Protein AF-0000000079275367 (afdb_homodimer)

Organism: Patiria miniata (NCBI:txid46514)

Structure (mmCIF, N/CA/C/O backbone):
data_AF-0000000079275367-model_v1
#
loop_
_entity.id
_entity.type
_entity.pdbx_description
1 polymer 'CDP-diacylglycerol--inositol 3-phosphatidyltransferase'
#
loop_
_atom_site.group_PDB
_atom_site.id
_atom_site.type_symbol
_atom_site.label_atom_id
_atom_site.label_alt_id
_atom_site.label_comp_id
_atom_site.label_asym_id
_atom_site.label_entity_id
_atom_site.label_seq_id
_atom_site.pdbx_PDB_ins_code
_atom_site.Cartn_x
_atom_site.Cartn_y
_atom_site.Cartn_z
_atom_site.occupancy
_atom_site.B_iso_or_equiv
_atom_site.auth_seq_id
_atom_site.auth_comp_id
_atom_site.auth_asym_id
_atom_site.auth_atom_id
_atom_site.pdbx_PDB_model_num
ATOM 1 N N . MET A 1 1 ? 13.078 32.344 -11.969 1 50.38 1 MET A N 1
ATOM 2 C CA . MET A 1 1 ? 12.234 31.359 -12.656 1 50.38 1 MET A CA 1
ATOM 3 C C . MET A 1 1 ? 11.797 30.25 -11.703 1 50.38 1 MET A C 1
ATOM 5 O O . MET A 1 1 ? 12.547 29.859 -10.805 1 50.38 1 MET A O 1
ATOM 9 N N . ALA A 1 2 ? 10.516 29.891 -11.656 1 69.56 2 ALA A N 1
ATOM 10 C CA . ALA A 1 2 ? 10.023 28.969 -10.633 1 69.56 2 ALA A CA 1
ATOM 11 C C . ALA A 1 2 ? 10.688 27.609 -10.766 1 69.56 2 ALA A C 1
ATOM 13 O O . ALA A 1 2 ? 10.844 27.078 -11.875 1 69.56 2 ALA A O 1
ATOM 14 N N . GLU A 1 3 ? 11.414 27.203 -9.844 1 89.12 3 GLU A N 1
ATOM 15 C CA . GLU A 1 3 ? 12.078 25.906 -9.82 1 89.12 3 GLU A CA 1
ATOM 16 C C . GLU A 1 3 ? 11.117 24.781 -10.211 1 89.12 3 GLU A C 1
ATOM 18 O O . GLU A 1 3 ? 9.945 24.797 -9.82 1 89.12 3 GLU A O 1
ATOM 23 N N . ASN A 1 4 ? 11.57 24.031 -11.195 1 95.75 4 ASN A N 1
ATOM 24 C CA . ASN A 1 4 ? 10.789 22.844 -11.555 1 95.75 4 ASN A CA 1
ATOM 25 C C . ASN A 1 4 ? 11.156 21.656 -10.688 1 95.75 4 ASN A C 1
ATOM 27 O O . ASN A 1 4 ? 12.125 20.938 -10.977 1 95.75 4 ASN A O 1
ATOM 31 N N . ILE A 1 5 ? 10.367 21.344 -9.766 1 96.88 5 ILE A N 1
ATOM 32 C CA . ILE A 1 5 ? 10.609 20.328 -8.758 1 96.88 5 ILE A CA 1
ATOM 33 C C . ILE A 1 5 ? 10.758 18.969 -9.43 1 96.88 5 ILE A C 1
ATOM 35 O O . ILE A 1 5 ? 11.562 18.141 -8.992 1 96.88 5 ILE A O 1
ATOM 39 N N . PHE A 1 6 ? 10.039 18.75 -10.5 1 97.5 6 PHE A N 1
ATOM 40 C CA . PHE A 1 6 ? 9.992 17.453 -11.156 1 97.5 6 PHE A CA 1
ATOM 41 C C . PHE A 1 6 ? 11.32 17.141 -11.836 1 97.5 6 PHE A C 1
ATOM 43 O O . PHE A 1 6 ? 11.625 15.969 -12.102 1 97.5 6 PHE A O 1
ATOM 50 N N . LEU A 1 7 ? 12.07 18.156 -12.031 1 97.5 7 LEU A N 1
ATOM 51 C CA . LEU A 1 7 ? 13.32 17.969 -12.758 1 97.5 7 LEU A CA 1
ATOM 52 C C . LEU A 1 7 ? 14.508 18.016 -11.812 1 97.5 7 LEU A C 1
ATOM 54 O O . LEU A 1 7 ? 15.664 18 -12.25 1 97.5 7 LEU A O 1
ATOM 58 N N . PHE A 1 8 ? 14.234 18.047 -10.516 1 97.81 8 PHE A N 1
ATOM 59 C CA . PHE A 1 8 ? 15.312 17.938 -9.539 1 97.81 8 PHE A CA 1
ATOM 60 C C . PHE A 1 8 ? 16.047 16.625 -9.695 1 97.81 8 PHE A C 1
ATOM 62 O O . PHE A 1 8 ? 15.438 15.578 -9.961 1 97.81 8 PHE A O 1
ATOM 69 N N . VAL A 1 9 ? 17.312 16.625 -9.477 1 97.94 9 VAL A N 1
ATOM 70 C CA . VAL A 1 9 ? 18.188 15.484 -9.711 1 97.94 9 VAL A CA 1
ATOM 71 C C . VAL A 1 9 ? 17.703 14.281 -8.906 1 97.94 9 VAL A C 1
ATOM 73 O O . VAL A 1 9 ? 17.547 13.188 -9.445 1 97.94 9 VAL A O 1
ATOM 76 N N . PRO A 1 10 ? 17.469 14.383 -7.594 1 98.12 10 PRO A N 1
ATOM 77 C CA . PRO A 1 10 ? 16.984 13.219 -6.844 1 98.12 10 PRO A CA 1
ATOM 78 C C . PRO A 1 10 ? 15.703 12.633 -7.418 1 98.12 10 PRO A C 1
ATOM 80 O O . PRO A 1 10 ? 15.508 11.422 -7.391 1 98.12 10 PRO A O 1
ATOM 83 N N . ASN A 1 11 ? 14.82 13.5 -7.922 1 98.44 11 ASN A N 1
ATOM 84 C CA . ASN A 1 11 ? 13.57 13.016 -8.508 1 98.44 11 ASN A CA 1
ATOM 85 C C . ASN A 1 11 ? 13.82 12.258 -9.805 1 98.44 11 ASN A C 1
ATOM 87 O O . ASN A 1 11 ? 13.164 11.25 -10.078 1 98.44 11 ASN A O 1
ATOM 91 N N . MET A 1 12 ? 14.758 12.773 -10.594 1 98.38 12 MET A N 1
ATOM 92 C CA . MET A 1 12 ? 15.125 12.078 -11.82 1 98.38 12 MET A CA 1
ATOM 93 C C . MET A 1 12 ? 15.68 10.688 -11.508 1 98.38 12 MET A C 1
ATOM 95 O O . MET A 1 12 ? 15.391 9.727 -12.219 1 98.38 12 MET A O 1
ATOM 99 N N . ILE A 1 13 ? 16.484 10.57 -10.5 1 98.44 13 ILE A N 1
ATOM 100 C CA . ILE A 1 13 ? 17 9.281 -10.055 1 98.44 13 ILE A CA 1
ATOM 101 C C . ILE A 1 13 ? 15.828 8.391 -9.625 1 98.44 13 ILE A C 1
ATOM 103 O O . ILE A 1 13 ? 15.789 7.203 -9.961 1 98.44 13 ILE A O 1
ATOM 107 N N . GLY A 1 14 ? 14.875 8.984 -8.914 1 98.38 14 GLY A N 1
ATOM 108 C CA . GLY A 1 14 ? 13.688 8.258 -8.508 1 98.38 14 GLY A CA 1
ATOM 109 C C . GLY A 1 14 ? 12.898 7.691 -9.672 1 98.38 14 GLY A C 1
ATOM 110 O O . GLY A 1 14 ? 12.438 6.551 -9.617 1 98.38 14 GLY A O 1
ATOM 111 N N . TYR A 1 15 ? 12.781 8.562 -10.773 1 98.5 15 TYR A N 1
ATOM 112 C CA . TYR A 1 15 ? 12.109 8.078 -11.969 1 98.5 15 TYR A CA 1
ATOM 113 C C . TYR A 1 15 ? 12.852 6.887 -12.562 1 98.5 15 TYR A C 1
ATOM 115 O O . TYR A 1 15 ? 12.227 5.914 -13 1 98.5 15 TYR A O 1
ATOM 123 N N . GLY A 1 16 ? 14.102 6.98 -12.617 1 98.62 16 GLY A N 1
ATOM 124 C CA . GLY A 1 16 ? 14.906 5.855 -13.07 1 98.62 16 GLY A CA 1
ATOM 125 C C . GLY A 1 16 ? 14.688 4.598 -12.25 1 98.62 16 GLY A C 1
ATOM 126 O O . GLY A 1 16 ? 14.602 3.498 -12.805 1 98.62 16 GLY A O 1
ATOM 127 N N . ARG A 1 17 ? 14.617 4.746 -10.898 1 98.69 17 ARG A N 1
ATOM 128 C CA . ARG A 1 17 ? 14.359 3.615 -10.008 1 98.69 17 ARG A CA 1
ATOM 129 C C . ARG A 1 17 ? 13.031 2.943 -10.359 1 98.69 17 ARG A C 1
ATOM 131 O O . ARG A 1 17 ? 12.938 1.715 -10.367 1 98.69 17 ARG A O 1
ATOM 138 N N . ILE A 1 18 ? 12.023 3.732 -10.633 1 98.69 18 ILE A N 1
ATOM 139 C CA . ILE A 1 18 ? 10.695 3.209 -10.961 1 98.69 18 ILE A CA 1
ATOM 140 C C . ILE A 1 18 ? 10.766 2.4 -12.25 1 98.69 18 ILE A C 1
ATOM 142 O O . ILE A 1 18 ? 10.227 1.293 -12.328 1 98.69 18 ILE A O 1
ATOM 146 N N . VAL A 1 19 ? 11.438 2.91 -13.289 1 98.75 19 VAL A N 1
ATOM 147 C CA . VAL A 1 19 ? 11.578 2.221 -14.57 1 98.75 19 VAL A CA 1
ATOM 148 C C . VAL A 1 19 ? 12.289 0.887 -14.367 1 98.75 19 VAL A C 1
ATOM 150 O O . VAL A 1 19 ? 11.836 -0.148 -14.859 1 98.75 19 VAL A O 1
ATOM 153 N N . LEU A 1 20 ? 13.375 0.926 -13.648 1 98.75 20 LEU A N 1
ATOM 154 C CA . LEU A 1 20 ? 14.133 -0.292 -13.383 1 98.75 20 LEU A CA 1
ATOM 155 C C . LEU A 1 20 ? 13.281 -1.303 -12.617 1 98.75 20 LEU A C 1
ATOM 157 O O . LEU A 1 20 ? 13.32 -2.5 -12.914 1 98.75 20 LEU A O 1
ATOM 161 N N . ALA A 1 21 ? 12.539 -0.842 -11.633 1 98.69 21 ALA A N 1
ATOM 162 C CA . ALA A 1 21 ? 11.672 -1.729 -10.867 1 98.69 21 ALA A CA 1
ATOM 163 C C . ALA A 1 21 ? 10.625 -2.383 -11.766 1 98.69 21 ALA A C 1
ATOM 165 O O . ALA A 1 21 ? 10.367 -3.584 -11.656 1 98.69 21 ALA A O 1
ATOM 166 N N . LEU A 1 22 ? 10.039 -1.599 -12.688 1 98.69 22 LEU A N 1
ATOM 167 C CA . LEU A 1 22 ? 9.023 -2.131 -13.586 1 98.69 22 LEU A CA 1
ATOM 168 C C . LEU A 1 22 ? 9.625 -3.189 -14.508 1 98.69 22 LEU A C 1
ATOM 170 O O . LEU A 1 22 ? 8.992 -4.219 -14.773 1 98.69 22 LEU A O 1
ATOM 174 N N . ILE A 1 23 ? 10.773 -2.924 -15.016 1 98.69 23 ILE A N 1
ATOM 175 C CA . ILE A 1 23 ? 11.461 -3.92 -15.828 1 98.69 23 ILE A CA 1
ATOM 176 C C . ILE A 1 23 ? 11.695 -5.184 -15.008 1 98.69 23 ILE A C 1
ATOM 178 O O . ILE A 1 23 ? 11.492 -6.297 -15.492 1 98.69 23 ILE A O 1
ATOM 182 N N . SER A 1 24 ? 12.156 -4.98 -13.789 1 98.81 24 SER A N 1
ATOM 183 C CA . SER A 1 24 ? 12.367 -6.121 -12.906 1 98.81 24 SER A CA 1
ATOM 184 C C . SER A 1 24 ? 11.094 -6.945 -12.75 1 98.81 24 SER A C 1
ATOM 186 O O . SER A 1 24 ? 11.102 -8.164 -12.922 1 98.81 24 SER A O 1
ATOM 188 N N . PHE A 1 25 ? 10 -6.293 -12.453 1 98.56 25 PHE A N 1
ATOM 189 C CA . PHE A 1 25 ? 8.727 -6.977 -12.25 1 98.56 25 PHE A CA 1
ATOM 190 C C . PHE A 1 25 ? 8.352 -7.789 -13.484 1 98.56 25 PHE A C 1
ATOM 192 O O . PHE A 1 25 ? 7.875 -8.922 -13.367 1 98.56 25 PHE A O 1
ATOM 199 N N . TYR A 1 26 ? 8.539 -7.203 -14.617 1 98.44 26 TYR A N 1
ATOM 200 C CA . TYR A 1 26 ? 8.164 -7.84 -15.875 1 98.44 26 TYR A CA 1
ATOM 201 C C . TYR A 1 26 ? 8.93 -9.148 -16.078 1 98.44 26 TYR A C 1
ATOM 203 O O . TYR A 1 26 ? 8.375 -10.125 -16.594 1 98.44 26 TYR A O 1
ATOM 211 N N . TYR A 1 27 ? 10.125 -9.242 -15.617 1 98.38 27 TYR A N 1
ATOM 212 C CA . TYR A 1 27 ? 11 -10.375 -15.922 1 98.38 27 TYR A CA 1
ATOM 213 C C . TYR A 1 27 ? 11.062 -11.344 -14.742 1 98.38 27 TYR A C 1
ATOM 215 O O . TYR A 1 27 ? 11.688 -12.398 -14.836 1 98.38 27 TYR A O 1
ATOM 223 N N . MET A 1 28 ? 10.445 -11.117 -13.703 1 97.88 28 MET A N 1
ATOM 224 C CA . MET A 1 28 ? 10.633 -11.867 -12.461 1 97.88 28 MET A CA 1
ATOM 225 C C . MET A 1 28 ? 10.281 -13.336 -12.656 1 97.88 28 MET A C 1
ATOM 227 O O . MET A 1 28 ? 10.898 -14.211 -12.039 1 97.88 28 MET A O 1
ATOM 231 N N . ARG A 1 29 ? 9.367 -13.641 -13.523 1 97.19 29 ARG A N 1
ATOM 232 C CA . ARG A 1 29 ? 8.961 -15.031 -13.672 1 97.19 29 ARG A CA 1
ATOM 233 C C . ARG A 1 29 ? 9.742 -15.719 -14.789 1 97.19 29 ARG A C 1
ATOM 235 O O . ARG A 1 29 ? 9.812 -16.953 -14.844 1 97.19 29 ARG A O 1
ATOM 242 N N . THR A 1 30 ? 10.336 -14.961 -15.75 1 96.81 30 THR A N 1
ATOM 243 C CA . THR A 1 30 ? 10.867 -15.562 -16.969 1 96.81 30 THR A CA 1
ATOM 244 C C . THR A 1 30 ? 12.391 -15.484 -16.984 1 96.81 30 THR A C 1
ATOM 246 O O . THR A 1 30 ? 13.055 -16.328 -17.594 1 96.81 30 THR A O 1
ATOM 249 N N . ASP A 1 31 ? 12.93 -14.453 -16.406 1 98.31 31 ASP A N 1
ATOM 250 C CA . ASP A 1 31 ? 14.375 -14.234 -16.391 1 98.31 31 ASP A CA 1
ATOM 251 C C . ASP A 1 31 ? 14.82 -13.656 -15.047 1 98.31 31 ASP A C 1
ATOM 253 O O . ASP A 1 31 ? 14.93 -12.438 -14.891 1 98.31 31 ASP A O 1
ATOM 257 N N . TYR A 1 32 ? 15.164 -14.562 -14.156 1 97.88 32 TYR A N 1
ATOM 258 C CA . TYR A 1 32 ? 15.438 -14.133 -12.789 1 97.88 32 TYR A CA 1
ATOM 259 C C . TYR A 1 32 ? 16.734 -13.352 -12.711 1 97.88 32 TYR A C 1
ATOM 261 O O . TYR A 1 32 ? 16.922 -12.547 -11.797 1 97.88 32 TYR A O 1
ATOM 269 N N . VAL A 1 33 ? 17.703 -13.547 -13.594 1 97.94 33 VAL A N 1
ATOM 270 C CA . VAL A 1 33 ? 18.969 -12.828 -13.586 1 97.94 33 VAL A CA 1
ATOM 271 C C . VAL A 1 33 ? 18.75 -11.359 -13.93 1 97.94 33 VAL A C 1
ATOM 273 O O . VAL A 1 33 ? 19.141 -10.469 -13.172 1 97.94 33 VAL A O 1
ATOM 276 N N . THR A 1 34 ? 18.078 -11.148 -15.055 1 98.56 34 THR A N 1
ATOM 277 C CA . THR A 1 34 ? 17.75 -9.781 -15.453 1 98.56 34 THR A CA 1
ATOM 278 C C . THR A 1 34 ? 16.922 -9.094 -14.383 1 98.56 34 THR A C 1
ATOM 280 O O . THR A 1 34 ? 17.188 -7.941 -14.023 1 98.56 34 THR A O 1
ATOM 283 N N . ALA A 1 35 ? 15.922 -9.805 -13.859 1 98.69 35 ALA A N 1
ATOM 284 C CA . ALA A 1 35 ? 15.031 -9.258 -12.836 1 98.69 35 ALA A CA 1
ATOM 285 C C . ALA A 1 35 ? 15.82 -8.852 -11.594 1 98.69 35 ALA A C 1
ATOM 287 O O . ALA A 1 35 ? 15.609 -7.77 -11.039 1 98.69 35 ALA A O 1
ATOM 288 N N . THR A 1 36 ? 16.703 -9.695 -11.18 1 98.31 36 THR A N 1
ATOM 289 C CA . THR A 1 36 ? 17.469 -9.445 -9.961 1 98.31 36 THR A CA 1
ATOM 290 C C . THR A 1 36 ? 18.375 -8.234 -10.141 1 98.31 36 THR A C 1
ATOM 292 O O . THR A 1 36 ? 18.438 -7.359 -9.273 1 98.31 36 THR A O 1
ATOM 295 N N . TRP A 1 37 ? 19.062 -8.117 -11.219 1 98.44 37 TRP A N 1
ATOM 296 C CA . TRP A 1 37 ? 19.969 -7 -11.461 1 98.44 37 TRP A CA 1
ATOM 297 C C . TRP A 1 37 ? 19.203 -5.68 -11.523 1 98.44 37 TRP A C 1
ATOM 299 O O . TRP A 1 37 ? 19.641 -4.68 -10.953 1 98.44 37 TRP A O 1
ATOM 309 N N . CYS A 1 38 ? 18.125 -5.691 -12.227 1 98.75 38 CYS A N 1
ATOM 310 C CA . CYS A 1 38 ? 17.312 -4.477 -12.312 1 98.75 38 CYS A CA 1
ATOM 311 C C . CYS A 1 38 ? 16.766 -4.082 -10.953 1 98.75 38 CYS A C 1
ATOM 313 O O . CYS A 1 38 ? 16.75 -2.902 -10.602 1 98.75 38 CYS A O 1
ATOM 315 N N . TYR A 1 39 ? 16.328 -5.047 -10.211 1 98.62 39 TYR A N 1
ATOM 316 C CA . TYR A 1 39 ? 15.805 -4.785 -8.875 1 98.62 39 TYR A CA 1
ATOM 317 C C . TYR A 1 39 ? 16.875 -4.215 -7.965 1 98.62 39 TYR A C 1
ATOM 319 O O . TYR A 1 39 ? 16.656 -3.217 -7.277 1 98.62 39 TYR A O 1
ATOM 327 N N . LEU A 1 40 ? 18.047 -4.855 -7.953 1 97.56 40 LEU A N 1
ATOM 328 C CA . LEU A 1 40 ? 19.156 -4.43 -7.098 1 97.56 40 LEU A CA 1
ATOM 329 C C . LEU A 1 40 ? 19.641 -3.041 -7.496 1 97.56 40 LEU A C 1
ATOM 331 O O . LEU A 1 40 ? 19.953 -2.217 -6.629 1 97.56 40 LEU A O 1
ATOM 335 N N . LEU A 1 41 ? 19.719 -2.82 -8.75 1 97.81 41 LEU A N 1
ATOM 336 C CA . LEU A 1 41 ? 20.141 -1.502 -9.211 1 97.81 41 LEU A CA 1
ATOM 337 C C . LEU A 1 41 ? 19.141 -0.434 -8.789 1 97.81 41 LEU A C 1
ATOM 339 O O . LEU A 1 41 ? 19.531 0.655 -8.359 1 97.81 41 LEU A O 1
ATOM 343 N N . SER A 1 42 ? 17.844 -0.705 -8.945 1 98.12 42 SER A N 1
ATOM 344 C CA . SER A 1 42 ? 16.812 0.214 -8.484 1 98.12 42 SER A CA 1
ATOM 345 C C . SER A 1 42 ? 16.984 0.532 -7 1 98.12 42 SER A C 1
ATOM 347 O O . SER A 1 42 ? 16.844 1.687 -6.59 1 98.12 42 SER A O 1
ATOM 349 N N . TYR A 1 43 ? 17.266 -0.482 -6.262 1 95.5 43 TYR A N 1
ATOM 350 C CA . TYR A 1 43 ? 17.406 -0.338 -4.816 1 95.5 43 TYR A CA 1
ATOM 351 C C . TYR A 1 43 ? 18.656 0.471 -4.469 1 95.5 43 TYR A C 1
ATOM 353 O O . TYR A 1 43 ? 18.625 1.302 -3.557 1 95.5 43 TYR A O 1
ATOM 361 N N . LEU A 1 44 ? 19.75 0.243 -5.133 1 93.5 44 LEU A N 1
ATOM 362 C CA . LEU A 1 44 ? 21.016 0.943 -4.887 1 93.5 44 LEU A CA 1
ATOM 363 C C . LEU A 1 44 ? 20.891 2.424 -5.23 1 93.5 44 LEU A C 1
ATOM 365 O O . LEU A 1 44 ? 21.469 3.273 -4.555 1 93.5 44 LEU A O 1
ATOM 369 N N . LEU A 1 45 ? 20.125 2.684 -6.238 1 96.5 45 LEU A N 1
ATOM 370 C CA . LEU A 1 45 ? 19.922 4.066 -6.648 1 96.5 45 LEU A CA 1
ATOM 371 C C . LEU A 1 45 ? 19.188 4.852 -5.566 1 96.5 45 LEU A C 1
ATOM 373 O O . LEU A 1 45 ? 19.203 6.086 -5.562 1 96.5 45 LEU A O 1
ATOM 377 N N . ASP A 1 46 ? 18.5 4.172 -4.672 1 95.75 46 ASP A N 1
ATOM 378 C CA . ASP A 1 46 ? 17.812 4.797 -3.539 1 95.75 46 ASP A CA 1
ATOM 379 C C . ASP A 1 46 ? 18.797 5.59 -2.682 1 95.75 46 ASP A C 1
ATOM 381 O O . ASP A 1 46 ? 18.5 6.707 -2.254 1 95.75 46 ASP A O 1
ATOM 385 N N . GLU A 1 47 ? 19.984 5.051 -2.408 1 92.12 47 GLU A N 1
ATOM 386 C CA . GLU A 1 47 ? 21.016 5.738 -1.637 1 92.12 47 GLU A CA 1
ATOM 387 C C . GLU A 1 47 ? 21.5 6.988 -2.359 1 92.12 47 GLU A C 1
ATOM 389 O O . GLU A 1 47 ? 21.75 8.023 -1.729 1 92.12 47 GLU A O 1
ATOM 394 N N . PHE A 1 48 ? 21.516 6.902 -3.615 1 95.06 48 PHE A N 1
ATOM 395 C CA . PHE A 1 48 ? 22.062 7.988 -4.41 1 95.06 48 PHE A CA 1
ATOM 396 C C . PHE A 1 48 ? 21.094 9.156 -4.492 1 95.06 48 PHE A C 1
ATOM 398 O O . PHE A 1 48 ? 21.5 10.32 -4.535 1 95.06 48 PHE A O 1
ATOM 405 N N . ASP A 1 49 ? 19.828 8.852 -4.605 1 95.94 49 ASP A N 1
ATOM 406 C CA . ASP A 1 49 ? 18.891 9.961 -4.676 1 95.94 49 ASP A CA 1
ATOM 407 C C . ASP A 1 49 ? 18.844 10.734 -3.357 1 95.94 49 ASP A C 1
ATOM 409 O O . ASP A 1 49 ? 18.656 11.953 -3.352 1 95.94 49 ASP A O 1
ATOM 413 N N . GLY A 1 50 ? 19.031 10.023 -2.24 1 94 50 GLY A N 1
ATOM 414 C CA . GLY A 1 50 ? 19.141 10.711 -0.961 1 94 50 GLY A CA 1
ATOM 415 C C . GLY A 1 50 ? 20.375 11.594 -0.855 1 94 50 GLY A C 1
ATOM 416 O O . GLY A 1 50 ? 20.281 12.734 -0.396 1 94 50 GLY A O 1
ATOM 417 N N . ILE A 1 51 ? 21.5 11.039 -1.258 1 95.44 51 ILE A N 1
ATOM 418 C CA . ILE A 1 51 ? 22.734 11.797 -1.248 1 95.44 51 ILE A CA 1
ATOM 419 C C . ILE A 1 51 ? 22.594 13.031 -2.137 1 95.44 51 ILE A C 1
ATOM 421 O O . ILE A 1 51 ? 22.984 14.133 -1.741 1 95.44 51 ILE A O 1
ATOM 425 N N . ALA A 1 52 ? 22.016 12.867 -3.273 1 96.88 52 ALA A N 1
ATOM 426 C CA . ALA A 1 52 ? 21.828 13.969 -4.211 1 96.88 52 ALA A CA 1
ATOM 427 C C . ALA A 1 52 ? 20.922 15.039 -3.617 1 96.88 52 ALA A C 1
ATOM 429 O O . ALA A 1 52 ? 21.172 16.234 -3.766 1 96.88 52 ALA A O 1
ATOM 430 N N . ALA A 1 53 ? 19.875 14.664 -2.939 1 96.88 53 ALA A N 1
ATOM 431 C CA . ALA A 1 53 ? 18.922 15.609 -2.342 1 96.88 53 ALA A CA 1
ATOM 432 C C . ALA A 1 53 ? 19.625 16.5 -1.316 1 96.88 53 ALA A C 1
ATOM 434 O O . ALA A 1 53 ? 19.422 17.719 -1.311 1 96.88 53 ALA A O 1
ATOM 435 N N . ARG A 1 54 ? 20.484 15.922 -0.526 1 95.75 54 ARG A N 1
ATOM 436 C CA . ARG A 1 54 ? 21.172 16.641 0.546 1 95.75 54 ARG A CA 1
ATOM 437 C C . ARG A 1 54 ? 22.312 17.5 -0.004 1 95.75 54 ARG A C 1
ATOM 439 O O . ARG A 1 54 ? 22.469 18.656 0.386 1 95.75 54 ARG A O 1
ATOM 446 N N . THR A 1 55 ? 23.062 16.953 -0.896 1 97.38 55 THR A N 1
ATOM 447 C CA . THR A 1 55 ? 24.25 17.625 -1.412 1 97.38 55 THR A CA 1
ATOM 448 C C . THR A 1 55 ? 23.859 18.812 -2.291 1 97.38 55 THR A C 1
ATOM 450 O O . THR A 1 55 ? 24.547 19.828 -2.301 1 97.38 55 THR A O 1
ATOM 453 N N . LEU A 1 56 ? 22.734 18.734 -3.008 1 97.31 56 LEU A N 1
ATOM 454 C CA . LEU A 1 56 ? 22.344 19.766 -3.945 1 97.31 56 LEU A CA 1
ATOM 455 C C . LEU A 1 56 ? 21.281 20.672 -3.332 1 97.31 56 LEU A C 1
ATOM 457 O O . LEU A 1 56 ? 20.703 21.516 -4.023 1 97.31 56 LEU A O 1
ATOM 461 N N . ASN A 1 57 ? 21 20.422 -2.055 1 96.12 57 ASN A N 1
ATOM 462 C CA . ASN A 1 57 ? 19.953 21.172 -1.377 1 96.12 57 ASN A CA 1
ATOM 463 C C . ASN A 1 57 ? 18.625 21.094 -2.133 1 96.12 57 ASN A C 1
ATOM 465 O O . ASN A 1 57 ? 18 22.109 -2.414 1 96.12 57 ASN A O 1
ATOM 469 N N . GLN A 1 58 ? 18.281 19.906 -2.555 1 97.38 58 GLN A N 1
ATOM 470 C CA . GLN A 1 58 ? 17.062 19.656 -3.326 1 97.38 58 GLN A CA 1
ATOM 471 C C . GLN A 1 58 ? 16.109 18.734 -2.572 1 97.38 58 GLN A C 1
ATOM 473 O O . GLN A 1 58 ? 15.453 17.891 -3.174 1 97.38 58 GLN A O 1
ATOM 478 N N . GLU A 1 59 ? 16.141 18.781 -1.258 1 96.69 59 GLU A N 1
ATOM 479 C CA . GLU A 1 59 ? 15.18 18.031 -0.445 1 96.69 59 GLU A CA 1
ATOM 480 C C . GLU A 1 59 ? 13.781 18.625 -0.558 1 96.69 59 GLU A C 1
ATOM 482 O O . GLU A 1 59 ? 13.594 19.828 -0.34 1 96.69 59 GLU A O 1
ATOM 487 N N . THR A 1 60 ? 12.859 17.875 -0.999 1 96.81 60 THR A N 1
ATOM 488 C CA . THR A 1 60 ? 11.477 18.312 -1.155 1 96.81 60 THR A CA 1
ATOM 489 C C . THR A 1 60 ? 10.516 17.281 -0.567 1 96.81 60 THR A C 1
ATOM 491 O O . THR A 1 60 ? 10.891 16.141 -0.332 1 96.81 60 THR A O 1
ATOM 494 N N . LYS A 1 61 ? 9.32 17.672 -0.301 1 95.19 61 LYS A N 1
ATOM 495 C CA . LYS A 1 61 ? 8.273 16.766 0.156 1 95.19 61 LYS A CA 1
ATOM 496 C C . LYS A 1 61 ? 7.891 15.773 -0.942 1 95.19 61 LYS A C 1
ATOM 498 O O . LYS A 1 61 ? 7.656 14.594 -0.669 1 95.19 61 LYS A O 1
ATOM 503 N N . PHE A 1 62 ? 7.762 16.281 -2.172 1 97.06 62 PHE A N 1
ATOM 504 C CA . PHE A 1 62 ? 7.465 15.398 -3.295 1 97.06 62 PHE A CA 1
ATOM 505 C C . PHE A 1 62 ? 8.508 14.297 -3.408 1 97.06 62 PHE A C 1
ATOM 507 O O . PHE A 1 62 ? 8.172 13.125 -3.551 1 97.06 62 PHE A O 1
ATOM 514 N N . GLY A 1 63 ? 9.75 14.711 -3.387 1 97.56 63 GLY A N 1
ATOM 515 C CA . GLY A 1 63 ? 10.828 13.742 -3.482 1 97.56 63 GLY A CA 1
ATOM 516 C C . GLY A 1 63 ? 10.805 12.703 -2.375 1 97.56 63 GLY A C 1
ATOM 517 O O . GLY A 1 63 ? 11.086 11.531 -2.609 1 97.56 63 GLY A O 1
ATOM 518 N N . GLU A 1 64 ? 10.531 13.141 -1.194 1 96.31 64 GLU A N 1
ATOM 519 C CA . GLU A 1 64 ? 10.43 12.227 -0.058 1 96.31 64 GLU A CA 1
ATOM 520 C C . GLU A 1 64 ? 9.336 11.188 -0.283 1 96.31 64 GLU A C 1
ATOM 522 O O . GLU A 1 64 ? 9.539 10 -0.02 1 96.31 64 GLU A O 1
ATOM 527 N N . MET A 1 65 ? 8.211 11.602 -0.757 1 97.06 65 MET A N 1
ATOM 528 C CA . MET A 1 65 ? 7.102 10.695 -1.03 1 97.06 65 MET A CA 1
ATOM 529 C C . MET A 1 65 ? 7.449 9.742 -2.166 1 97.06 65 MET A C 1
ATOM 531 O O . MET A 1 65 ? 7.148 8.547 -2.094 1 97.06 65 MET A O 1
ATOM 535 N N . LEU A 1 66 ? 7.98 10.32 -3.211 1 97.94 66 LEU A N 1
ATOM 536 C CA . LEU A 1 66 ? 8.391 9.5 -4.344 1 97.94 66 LEU A CA 1
ATOM 537 C C . LEU A 1 66 ? 9.312 8.367 -3.891 1 97.94 66 LEU A C 1
ATOM 539 O O . LEU A 1 66 ? 9.133 7.215 -4.285 1 97.94 66 LEU A O 1
ATOM 543 N N . ASP A 1 67 ? 10.266 8.758 -3.07 1 97.31 67 ASP A N 1
ATOM 544 C CA . ASP A 1 67 ? 11.227 7.797 -2.541 1 97.31 67 ASP A CA 1
ATOM 545 C C . ASP A 1 67 ? 10.523 6.734 -1.699 1 97.31 67 ASP A C 1
ATOM 547 O O . ASP A 1 67 ? 10.703 5.535 -1.934 1 97.31 67 ASP A O 1
ATOM 551 N N . MET A 1 68 ? 9.742 7.105 -0.801 1 96.31 68 MET A N 1
ATOM 552 C CA . MET A 1 68 ? 9.055 6.211 0.126 1 96.31 68 MET A CA 1
ATOM 553 C C . MET A 1 68 ? 8.125 5.262 -0.623 1 96.31 68 MET A C 1
ATOM 555 O O . MET A 1 68 ? 8.117 4.059 -0.361 1 96.31 68 MET A O 1
ATOM 559 N N . LEU A 1 69 ? 7.344 5.73 -1.535 1 97.94 69 LEU A N 1
ATOM 560 C CA . LEU A 1 69 ? 6.383 4.926 -2.281 1 97.94 69 LEU A CA 1
ATOM 561 C C . LEU A 1 69 ? 7.098 3.938 -3.195 1 97.94 69 LEU A C 1
ATOM 563 O O . LEU A 1 69 ? 6.656 2.797 -3.352 1 97.94 69 LEU A O 1
ATOM 567 N N . THR A 1 70 ? 8.156 4.43 -3.828 1 98.25 70 THR A N 1
ATOM 568 C CA . THR A 1 70 ? 8.914 3.533 -4.691 1 98.25 70 THR A CA 1
ATOM 569 C C . THR A 1 70 ? 9.438 2.338 -3.906 1 98.25 70 THR A C 1
ATOM 571 O O . THR A 1 70 ? 9.312 1.193 -4.348 1 98.25 70 THR A O 1
ATOM 574 N N . ASP A 1 71 ? 10 2.602 -2.734 1 97.06 71 ASP A N 1
ATOM 575 C CA . ASP A 1 71 ? 10.531 1.533 -1.894 1 97.06 71 ASP A CA 1
ATOM 576 C C . ASP A 1 71 ? 9.438 0.545 -1.499 1 97.06 71 ASP A C 1
ATOM 578 O O . ASP A 1 71 ? 9.609 -0.668 -1.633 1 97.06 71 ASP A O 1
ATOM 582 N N . ARG A 1 72 ? 8.328 1.024 -1.043 1 97.44 72 ARG A N 1
ATOM 583 C CA . ARG A 1 72 ? 7.234 0.189 -0.552 1 97.44 72 ARG A CA 1
ATOM 584 C C . ARG A 1 72 ? 6.605 -0.612 -1.687 1 97.44 72 ARG A C 1
ATOM 586 O O . ARG A 1 72 ? 6.289 -1.792 -1.52 1 97.44 72 ARG A O 1
ATOM 593 N N . CYS A 1 73 ? 6.375 -0.008 -2.797 1 98.44 73 CYS A N 1
ATOM 594 C CA . CYS A 1 73 ? 5.762 -0.695 -3.928 1 98.44 73 CYS A CA 1
ATOM 595 C C . CYS A 1 73 ? 6.695 -1.76 -4.492 1 98.44 73 CYS A C 1
ATOM 597 O O . CYS A 1 73 ? 6.242 -2.814 -4.938 1 98.44 73 CYS A O 1
ATOM 599 N N . ALA A 1 74 ? 8.008 -1.446 -4.52 1 98.5 74 ALA A N 1
ATOM 600 C CA . ALA A 1 74 ? 8.961 -2.447 -4.992 1 98.5 74 ALA A CA 1
ATOM 601 C C . ALA A 1 74 ? 8.914 -3.705 -4.129 1 98.5 74 ALA A C 1
ATOM 603 O O . ALA A 1 74 ? 8.805 -4.816 -4.648 1 98.5 74 ALA A O 1
ATOM 604 N N . THR A 1 75 ? 9.008 -3.51 -2.84 1 98.31 75 THR A N 1
ATOM 605 C CA . THR A 1 75 ? 8.945 -4.645 -1.927 1 98.31 75 THR A CA 1
ATOM 606 C C . THR A 1 75 ? 7.605 -5.371 -2.061 1 98.31 75 THR A C 1
ATOM 608 O O . THR A 1 75 ? 7.559 -6.602 -2.059 1 98.31 75 THR A O 1
ATOM 611 N N . MET A 1 76 ? 6.543 -4.648 -2.188 1 98.81 76 MET A N 1
ATOM 612 C CA . MET A 1 76 ? 5.215 -5.223 -2.373 1 98.81 76 MET A CA 1
ATOM 613 C C . MET A 1 76 ? 5.188 -6.141 -3.59 1 98.81 76 MET A C 1
ATOM 615 O O . MET A 1 76 ? 4.73 -7.285 -3.502 1 98.81 76 MET A O 1
ATOM 619 N N . CYS A 1 77 ? 5.668 -5.652 -4.68 1 98.88 77 CYS A N 1
ATOM 620 C CA . CYS A 1 77 ? 5.613 -6.418 -5.918 1 98.88 77 CYS A CA 1
ATOM 621 C C . CYS A 1 77 ? 6.543 -7.625 -5.855 1 98.88 77 CYS A C 1
ATOM 623 O O . CYS A 1 77 ? 6.254 -8.664 -6.453 1 98.88 77 CYS A O 1
ATOM 625 N N . LEU A 1 78 ? 7.695 -7.477 -5.145 1 98.81 78 LEU A N 1
ATOM 626 C CA . LEU A 1 78 ? 8.531 -8.648 -4.898 1 98.81 78 LEU A CA 1
ATOM 627 C C . LEU A 1 78 ? 7.766 -9.703 -4.109 1 98.81 78 LEU A C 1
ATOM 629 O O . LEU A 1 78 ? 7.828 -10.891 -4.438 1 98.81 78 LEU A O 1
ATOM 633 N N . LEU A 1 79 ? 7.016 -9.312 -3.131 1 98.88 79 LEU A N 1
ATOM 634 C CA . LEU A 1 79 ? 6.25 -10.242 -2.309 1 98.88 79 LEU A CA 1
ATOM 635 C C . LEU A 1 79 ? 5.121 -10.875 -3.111 1 98.88 79 LEU A C 1
ATOM 637 O O . LEU A 1 79 ? 4.766 -12.039 -2.887 1 98.88 79 LEU A O 1
ATOM 641 N N . VAL A 1 80 ? 4.535 -10.141 -4.055 1 98.94 80 VAL A N 1
ATOM 642 C CA . VAL A 1 80 ? 3.566 -10.727 -4.977 1 98.94 80 VAL A CA 1
ATOM 643 C C . VAL A 1 80 ? 4.219 -11.859 -5.758 1 98.94 80 VAL A C 1
ATOM 645 O O . VAL A 1 80 ? 3.652 -12.953 -5.875 1 98.94 80 VAL A O 1
ATOM 648 N N . THR A 1 81 ? 5.379 -11.586 -6.281 1 98.94 81 THR A N 1
ATOM 649 C CA . THR A 1 81 ? 6.098 -12.602 -7.043 1 98.94 81 THR A CA 1
ATOM 650 C C . THR A 1 81 ? 6.379 -13.828 -6.184 1 98.94 81 THR A C 1
ATOM 652 O O . THR A 1 81 ? 6.215 -14.961 -6.637 1 98.94 81 THR A O 1
ATOM 655 N N . LEU A 1 82 ? 6.816 -13.57 -4.977 1 98.88 82 LEU A N 1
ATOM 656 C CA . LEU A 1 82 ? 7.086 -14.68 -4.066 1 98.88 82 LEU A CA 1
ATOM 657 C C . LEU A 1 82 ? 5.82 -15.492 -3.811 1 98.88 82 LEU A C 1
ATOM 659 O O . LEU A 1 82 ? 5.875 -16.719 -3.688 1 98.88 82 LEU A O 1
ATOM 663 N N . SER A 1 83 ? 4.695 -14.852 -3.715 1 98.94 83 SER A N 1
ATOM 664 C CA . SER A 1 83 ? 3.428 -15.555 -3.547 1 98.94 83 SER A CA 1
ATOM 665 C C . SER A 1 83 ? 3.145 -16.469 -4.73 1 98.94 83 SER A C 1
ATOM 667 O O . SER A 1 83 ? 2.598 -17.562 -4.562 1 98.94 83 SER A O 1
ATOM 669 N N . VAL A 1 84 ? 3.465 -16.031 -5.875 1 98.88 84 VAL A N 1
ATOM 670 C CA . VAL A 1 84 ? 3.242 -16.812 -7.09 1 98.88 84 VAL A CA 1
ATOM 671 C C . VAL A 1 84 ? 4.191 -18 -7.117 1 98.88 84 VAL A C 1
ATOM 673 O O . VAL A 1 84 ? 3.795 -19.109 -7.492 1 98.88 84 VAL A O 1
ATOM 676 N N . LEU A 1 85 ? 5.418 -17.781 -6.73 1 98.69 85 LEU A N 1
ATOM 677 C CA . LEU A 1 85 ? 6.441 -18.828 -6.773 1 98.69 85 LEU A CA 1
ATOM 678 C C . LEU A 1 85 ? 6.238 -19.828 -5.641 1 98.69 85 LEU A C 1
ATOM 680 O O . LEU A 1 85 ? 6.504 -21.016 -5.809 1 98.69 85 LEU A O 1
ATOM 684 N N . TYR A 1 86 ? 5.836 -19.344 -4.473 1 98.56 86 TYR A N 1
ATOM 685 C CA . TYR A 1 86 ? 5.574 -20.172 -3.297 1 98.56 86 TYR A CA 1
ATOM 686 C C . TYR A 1 86 ? 4.129 -20.016 -2.836 1 98.56 86 TYR A C 1
ATOM 688 O O . TYR A 1 86 ? 3.871 -19.516 -1.737 1 98.56 86 TYR A O 1
ATOM 696 N N . PRO A 1 87 ? 3.238 -20.609 -3.555 1 98.38 87 PRO A N 1
ATOM 697 C CA . PRO A 1 87 ? 1.818 -20.359 -3.307 1 98.38 87 PRO A CA 1
ATOM 698 C C . PRO A 1 87 ? 1.354 -20.875 -1.944 1 98.38 87 PRO A C 1
ATOM 700 O O . PRO A 1 87 ? 0.391 -20.344 -1.379 1 98.38 87 PRO A O 1
ATOM 703 N N . ASP A 1 88 ? 2.002 -21.875 -1.377 1 98.25 88 ASP A N 1
ATOM 704 C CA . ASP A 1 88 ? 1.617 -22.406 -0.071 1 98.25 88 ASP A CA 1
ATOM 705 C C . ASP A 1 88 ? 1.843 -21.359 1.027 1 98.25 88 ASP A C 1
ATOM 707 O O . ASP A 1 88 ? 1.284 -21.484 2.119 1 98.25 88 ASP A O 1
ATOM 711 N N . TYR A 1 89 ? 2.652 -20.328 0.77 1 98.5 89 TYR A N 1
ATOM 712 C CA . TYR A 1 89 ? 2.973 -19.312 1.766 1 98.5 89 TYR A CA 1
ATOM 713 C C . TYR A 1 89 ? 2.295 -17.984 1.431 1 98.5 89 TYR A C 1
ATOM 715 O O . TYR A 1 89 ? 2.633 -16.953 2.004 1 98.5 89 TYR A O 1
ATOM 723 N N . MET A 1 90 ? 1.406 -18 0.531 1 98.75 90 MET A N 1
ATOM 724 C CA . MET A 1 90 ? 0.745 -16.797 0.047 1 98.75 90 MET A CA 1
ATOM 725 C C . MET A 1 90 ? 0.14 -16.016 1.203 1 98.75 90 MET A C 1
ATOM 727 O O . MET A 1 90 ? 0.303 -14.789 1.279 1 98.75 90 MET A O 1
ATOM 731 N N . PHE A 1 91 ? -0.538 -16.703 2.107 1 98.81 91 PHE A N 1
ATOM 732 C CA . PHE A 1 91 ? -1.201 -16.047 3.223 1 98.81 91 PHE A CA 1
ATOM 733 C C . PHE A 1 91 ? -0.201 -15.234 4.043 1 98.81 91 PHE A C 1
ATOM 735 O O . PHE A 1 91 ? -0.479 -14.102 4.43 1 98.81 91 PHE A O 1
ATOM 742 N N . TRP A 1 92 ? 0.93 -15.789 4.312 1 98.62 92 TRP A N 1
ATOM 743 C CA . TRP A 1 92 ? 1.952 -15.125 5.117 1 98.62 92 TRP A CA 1
ATOM 744 C C . TRP A 1 92 ? 2.52 -13.914 4.387 1 98.62 92 TRP A C 1
ATOM 746 O O . TRP A 1 92 ? 2.766 -12.875 5 1 98.62 92 TRP A O 1
ATOM 756 N N . PHE A 1 93 ? 2.734 -14.023 3.086 1 98.81 93 PHE A N 1
ATOM 757 C CA . PHE A 1 93 ? 3.207 -12.883 2.307 1 98.81 93 PHE A CA 1
ATOM 758 C C . PHE A 1 93 ? 2.162 -11.773 2.287 1 98.81 93 PHE A C 1
ATOM 760 O O . PHE A 1 93 ? 2.504 -10.594 2.361 1 98.81 93 PHE A O 1
ATOM 767 N N . GLN A 1 94 ? 0.865 -12.172 2.199 1 98.81 94 GLN A N 1
ATOM 768 C CA . GLN A 1 94 ? -0.218 -11.195 2.273 1 98.81 94 GLN A CA 1
ATOM 7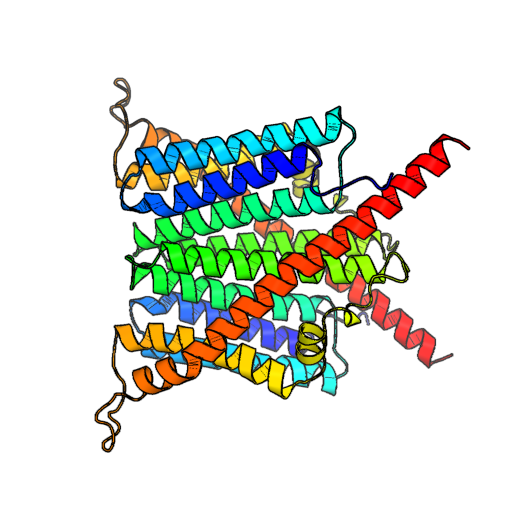69 C C . GLN A 1 94 ? -0.205 -10.453 3.609 1 98.81 94 GLN A C 1
ATOM 771 O O . GLN A 1 94 ? -0.395 -9.234 3.654 1 98.81 94 GLN A O 1
ATOM 776 N N . LEU A 1 95 ? 0.018 -11.18 4.672 1 98.69 95 LEU A N 1
ATOM 777 C CA . LEU A 1 95 ? 0.06 -10.578 6 1 98.69 95 LEU A CA 1
ATOM 778 C C . LEU A 1 95 ? 1.223 -9.602 6.121 1 98.69 95 LEU A C 1
ATOM 780 O O . LEU A 1 95 ? 1.053 -8.484 6.625 1 98.69 95 LEU A O 1
ATOM 784 N N . ILE A 1 96 ? 2.346 -10.008 5.66 1 98.69 96 ILE A N 1
ATOM 785 C CA . ILE A 1 96 ? 3.539 -9.172 5.723 1 98.69 96 ILE A CA 1
ATOM 786 C C . ILE A 1 96 ? 3.32 -7.898 4.906 1 98.69 96 ILE A C 1
ATOM 788 O O . ILE A 1 96 ? 3.633 -6.797 5.363 1 98.69 96 ILE A O 1
ATOM 792 N N . MET A 1 97 ? 2.752 -8.016 3.707 1 98.69 97 MET A N 1
ATOM 793 C CA . MET A 1 97 ? 2.459 -6.875 2.848 1 98.69 97 MET A CA 1
ATOM 794 C C . MET A 1 97 ? 1.485 -5.918 3.527 1 98.69 97 MET A C 1
AT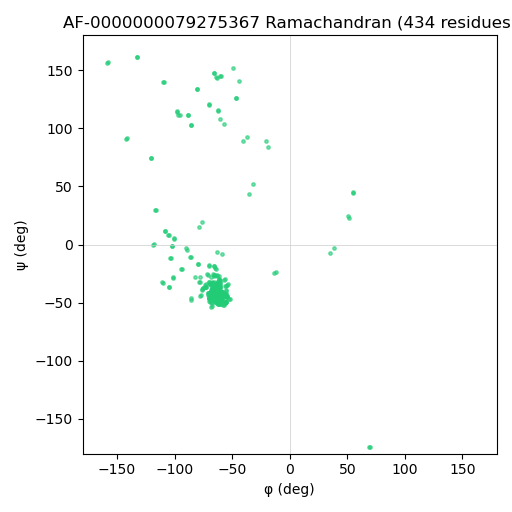OM 796 O O . MET A 1 97 ? 1.658 -4.699 3.465 1 98.69 97 MET A O 1
ATOM 800 N N . THR A 1 98 ? 0.474 -6.477 4.137 1 98.69 98 THR A N 1
ATOM 801 C CA . THR A 1 98 ? -0.542 -5.684 4.82 1 98.69 98 THR A CA 1
ATOM 802 C C . THR A 1 98 ? 0.075 -4.895 5.969 1 98.69 98 THR A C 1
ATOM 804 O O . THR A 1 98 ? -0.152 -3.688 6.09 1 98.69 98 THR A O 1
ATOM 807 N N . ILE A 1 99 ? 0.86 -5.582 6.773 1 98.44 99 ILE A N 1
ATOM 808 C CA . ILE A 1 99 ? 1.517 -4.938 7.906 1 98.44 99 ILE A CA 1
ATOM 809 C C . ILE A 1 99 ? 2.463 -3.85 7.402 1 98.44 99 ILE A C 1
ATOM 811 O O . ILE A 1 99 ? 2.48 -2.736 7.934 1 98.44 99 ILE A O 1
ATOM 815 N N . ASP A 1 100 ? 3.197 -4.109 6.406 1 98.31 100 ASP A N 1
ATOM 816 C CA . ASP A 1 100 ? 4.172 -3.17 5.863 1 98.31 100 ASP A CA 1
ATOM 817 C C . ASP A 1 100 ? 3.49 -1.91 5.336 1 98.31 100 ASP A C 1
ATOM 819 O O . ASP A 1 100 ? 3.861 -0.795 5.711 1 98.31 100 ASP A O 1
ATOM 823 N N . MET A 1 101 ? 2.461 -2.096 4.504 1 98.25 101 MET A N 1
ATOM 824 C CA . MET A 1 101 ? 1.772 -0.966 3.887 1 98.25 101 MET A CA 1
ATOM 825 C C . MET A 1 101 ? 1.003 -0.164 4.93 1 98.25 101 MET A C 1
ATOM 827 O O . MET A 1 101 ? 1.158 1.056 5.02 1 98.25 101 MET A O 1
ATOM 831 N N . ALA A 1 102 ? 0.229 -0.829 5.734 1 98.12 102 ALA A N 1
ATOM 832 C CA . ALA A 1 102 ? -0.592 -0.147 6.73 1 98.12 102 ALA A CA 1
ATOM 833 C C . ALA A 1 102 ? 0.276 0.514 7.797 1 98.12 102 ALA A C 1
ATOM 835 O O . ALA A 1 102 ? -0.005 1.634 8.227 1 98.12 102 ALA A O 1
ATOM 836 N N . GLY A 1 103 ? 1.294 -0.195 8.242 1 97.56 103 GLY A N 1
ATOM 837 C CA . GLY A 1 103 ? 2.156 0.341 9.289 1 97.56 103 GLY A CA 1
ATOM 838 C C . GLY A 1 103 ? 2.891 1.6 8.867 1 97.56 103 GLY A C 1
ATOM 839 O O . GLY A 1 103 ? 2.883 2.6 9.586 1 97.56 103 GLY A O 1
ATOM 840 N N . HIS A 1 104 ? 3.465 1.564 7.699 1 96.75 104 HIS A N 1
ATOM 841 C CA . HIS A 1 104 ? 4.215 2.725 7.23 1 96.75 104 HIS A CA 1
ATOM 842 C C . HIS A 1 104 ? 3.285 3.885 6.895 1 96.75 104 HIS A C 1
ATOM 844 O O . HIS A 1 104 ? 3.588 5.039 7.203 1 96.75 104 HIS A O 1
ATOM 850 N N . TRP A 1 105 ? 2.172 3.564 6.254 1 97.31 105 TRP A N 1
ATOM 851 C CA . TRP A 1 105 ? 1.217 4.609 5.891 1 97.31 105 TRP A CA 1
ATOM 852 C C . TRP A 1 105 ? 0.674 5.305 7.133 1 97.31 105 TRP A C 1
ATOM 854 O O . TRP A 1 105 ? 0.741 6.531 7.242 1 97.31 105 TRP A O 1
ATOM 864 N N . LEU A 1 106 ? 0.281 4.543 8.094 1 96.62 106 LEU A N 1
ATOM 865 C CA . LEU A 1 106 ? -0.3 5.113 9.305 1 96.62 106 LEU A CA 1
ATOM 866 C C . LEU A 1 106 ? 0.744 5.898 10.086 1 96.62 106 LEU A C 1
ATOM 868 O O . LEU A 1 106 ? 0.456 6.984 10.602 1 96.62 106 LEU A O 1
ATOM 872 N N . PHE A 1 107 ? 1.92 5.371 10.227 1 94.75 107 PHE A N 1
ATOM 873 C CA . PHE A 1 107 ? 2.98 6.031 10.984 1 94.75 107 PHE A CA 1
ATOM 874 C C . PHE A 1 107 ? 3.355 7.359 10.336 1 94.75 107 PHE A C 1
ATOM 876 O O . PHE A 1 107 ? 3.479 8.375 11.023 1 94.75 107 PHE A O 1
ATOM 883 N N . PHE A 1 108 ? 3.512 7.312 9.078 1 93.62 108 PHE A N 1
ATOM 884 C CA . PHE A 1 108 ? 3.861 8.523 8.352 1 93.62 108 PHE A CA 1
ATOM 885 C C . PHE A 1 108 ? 2.781 9.586 8.516 1 93.62 108 PHE A C 1
ATOM 887 O O . PHE A 1 108 ? 3.082 10.75 8.797 1 93.62 108 PHE A O 1
ATOM 894 N N . HIS A 1 109 ? 1.567 9.242 8.352 1 92.56 109 HIS A N 1
ATOM 895 C CA . HIS A 1 109 ? 0.441 10.164 8.477 1 92.56 109 HIS A CA 1
ATOM 896 C C . HIS A 1 109 ? 0.352 10.727 9.891 1 92.56 109 HIS A C 1
ATOM 898 O O . HIS A 1 109 ? 0.162 11.938 10.07 1 92.56 109 HIS A O 1
ATOM 904 N N . SER A 1 110 ? 0.499 9.867 10.836 1 92.44 110 SER A N 1
ATOM 905 C CA . SER A 1 110 ? 0.43 10.312 12.227 1 92.44 110 SER A CA 1
ATOM 906 C C . SER A 1 110 ? 1.554 11.289 12.547 1 92.44 110 SER A C 1
ATOM 908 O O . SER A 1 110 ? 1.357 12.242 13.312 1 92.44 110 SER A O 1
ATOM 910 N N . SER A 1 111 ? 2.719 11.109 11.992 1 89.31 111 SER A N 1
ATOM 911 C CA . SER A 1 111 ? 3.863 11.984 12.227 1 89.31 111 SER A CA 1
ATOM 912 C C . SER A 1 111 ? 3.621 13.375 11.664 1 89.31 111 SER A C 1
ATOM 914 O O . SER A 1 111 ? 4.016 14.375 12.273 1 89.31 111 SER A O 1
ATOM 916 N N . ILE A 1 112 ? 2.975 13.422 10.57 1 86.88 112 ILE A N 1
ATOM 917 C CA . ILE A 1 112 ? 2.658 14.703 9.945 1 86.88 112 ILE A CA 1
ATOM 918 C C . ILE A 1 112 ? 1.611 15.438 10.781 1 86.88 112 ILE A C 1
ATOM 920 O O . ILE A 1 112 ? 1.744 16.641 11.039 1 86.88 112 ILE A O 1
ATOM 924 N N . LEU A 1 113 ? 0.584 14.773 11.203 1 87 113 LEU A N 1
ATOM 925 C CA . LEU A 1 113 ? -0.481 15.383 11.992 1 87 113 LEU A CA 1
ATOM 926 C C . LEU A 1 113 ? 0.054 15.891 13.328 1 87 113 LEU A C 1
ATOM 928 O O . LEU A 1 113 ? -0.38 16.938 13.82 1 87 113 LEU A O 1
ATOM 932 N N . LYS A 1 114 ? 0.912 15.141 13.844 1 82.81 114 LYS A N 1
ATOM 933 C CA . LYS A 1 114 ? 1.522 15.531 15.109 1 82.81 114 LYS A CA 1
ATOM 934 C C . LYS A 1 114 ? 2.289 16.844 14.961 1 82.81 114 LYS A C 1
ATOM 936 O O . LYS A 1 114 ? 2.266 17.688 15.859 1 82.81 114 LYS A O 1
ATOM 941 N N . GLY A 1 115 ? 3.002 17 13.938 1 75.56 115 GLY A N 1
ATOM 942 C CA . GLY A 1 115 ? 3.746 18.219 13.68 1 75.56 115 GLY A CA 1
ATOM 943 C C . GLY A 1 115 ? 2.857 19.453 13.531 1 75.56 115 GLY A C 1
ATOM 944 O O . GLY A 1 115 ? 3.234 20.547 13.938 1 75.56 115 GLY A O 1
ATOM 945 N N . ILE A 1 116 ? 1.672 19.266 13.117 1 68.06 116 ILE A N 1
ATOM 946 C CA . ILE A 1 116 ? 0.729 20.359 12.883 1 68.06 116 ILE A CA 1
ATOM 947 C C . ILE A 1 116 ? 0.009 20.719 14.18 1 68.06 116 ILE A C 1
ATOM 949 O O . ILE A 1 116 ? -0.213 21.891 14.469 1 68.06 116 ILE A O 1
ATOM 953 N N . SER A 1 117 ? -0.491 19.844 14.984 1 64.5 117 SER A N 1
ATOM 954 C CA . SER A 1 117 ? -1.344 20.078 16.141 1 64.5 117 SER A CA 1
ATOM 955 C C . SER A 1 117 ? -0.527 20.547 17.344 1 64.5 117 SER A C 1
ATOM 957 O O . SER A 1 117 ? -1.089 20.969 18.359 1 64.5 117 SER A O 1
ATOM 959 N N . ASN A 1 118 ? 0.757 21 17.219 1 59.03 118 ASN A N 1
ATOM 960 C CA . ASN A 1 118 ? 1.601 21.453 18.312 1 59.03 118 ASN A CA 1
ATOM 961 C C . ASN A 1 118 ? 1.406 20.594 19.562 1 59.03 118 ASN A C 1
ATOM 963 O O . ASN A 1 118 ? 1.531 21.078 20.688 1 59.03 118 ASN A O 1
ATOM 967 N N . HIS A 1 119 ? 0.57 19.688 19.562 1 52.34 119 HIS A N 1
ATOM 968 C CA . HIS A 1 119 ? 0.332 18.906 20.781 1 52.34 119 HIS A CA 1
ATOM 969 C C . HIS A 1 119 ? 1.595 18.188 21.219 1 52.34 119 HIS A C 1
ATOM 971 O O . HIS A 1 119 ? 2.342 17.656 20.391 1 52.34 119 HIS A O 1
ATOM 977 N N . LYS A 1 120 ? 2.053 18.812 22.344 1 49.41 120 LYS A N 1
ATOM 978 C CA . LYS A 1 120 ? 3.127 18.109 23.047 1 49.41 120 LYS A CA 1
ATOM 979 C C . LYS A 1 120 ? 2.93 16.594 22.969 1 49.41 120 LYS A C 1
ATOM 981 O O . LYS A 1 120 ? 2.236 16.016 23.812 1 49.41 120 LYS A O 1
ATOM 986 N N . LEU A 1 121 ? 2.605 16 21.938 1 49.88 121 LEU A N 1
ATOM 987 C CA . LEU A 1 121 ? 2.246 14.633 21.609 1 49.88 121 LEU A CA 1
ATOM 988 C C . LEU A 1 121 ? 3.266 13.648 22.172 1 49.88 121 LEU A C 1
ATOM 990 O O . LEU A 1 121 ? 4.383 14.039 22.516 1 49.88 121 LEU A O 1
ATOM 994 N N . VAL A 1 122 ? 2.916 12.469 22.469 1 47.41 122 VAL A N 1
ATOM 995 C CA . VAL A 1 122 ? 3.801 11.398 22.922 1 47.41 122 VAL A CA 1
ATOM 996 C C . VAL A 1 122 ? 5.102 11.43 22.125 1 47.41 122 VAL A C 1
ATOM 998 O O . VAL A 1 122 ? 5.082 11.375 20.891 1 47.41 122 VAL A O 1
ATOM 1001 N N . ASP A 1 123 ? 6.047 12.133 22.531 1 47.75 123 ASP A N 1
ATOM 1002 C CA . ASP A 1 123 ? 7.41 12.109 22.016 1 47.75 123 ASP A CA 1
ATOM 1003 C C . ASP A 1 123 ? 7.695 10.797 21.281 1 47.75 123 ASP A C 1
ATOM 1005 O O . ASP A 1 123 ? 7.414 9.719 21.812 1 47.75 123 ASP A O 1
ATOM 1009 N N . MET A 1 124 ? 7.488 10.602 20.062 1 50.34 124 MET A N 1
ATOM 1010 C CA . MET A 1 124 ? 8.109 9.453 19.406 1 50.34 124 MET A CA 1
ATOM 1011 C C . MET A 1 124 ? 9.195 8.852 20.297 1 50.34 124 MET A C 1
ATOM 1013 O O . MET A 1 124 ? 9.672 7.746 20.031 1 50.34 124 MET A O 1
ATOM 1017 N N . SER A 1 125 ? 9.719 9.781 21.203 1 50.81 125 SER A N 1
ATOM 1018 C CA . SER A 1 125 ? 10.734 9.539 22.219 1 50.81 125 SER A CA 1
ATOM 1019 C C . SER A 1 125 ? 10.25 8.531 23.266 1 50.81 125 SER A C 1
ATOM 1021 O O . SER A 1 125 ? 11.047 7.988 24.031 1 50.81 125 SER A O 1
ATOM 1023 N N . GLY A 1 126 ? 8.891 8.242 23.031 1 60.97 126 GLY A N 1
ATOM 1024 C CA . GLY A 1 126 ? 8.562 7.43 24.188 1 60.97 126 GLY A CA 1
ATOM 1025 C C . GLY A 1 126 ? 8.953 5.973 24.031 1 60.97 126 GLY A C 1
ATOM 1026 O O . GLY A 1 126 ? 9.25 5.289 25.016 1 60.97 126 GLY A O 1
ATOM 1027 N N . ASN A 1 127 ? 8.93 5.648 22.625 1 78.06 127 ASN A N 1
ATOM 1028 C CA . ASN A 1 127 ? 9.375 4.266 22.5 1 78.06 127 ASN A CA 1
ATOM 1029 C C . ASN A 1 127 ? 10.875 4.184 22.203 1 78.06 127 ASN A C 1
ATOM 1031 O O . ASN A 1 127 ? 11.32 4.605 21.141 1 78.06 127 ASN A O 1
ATOM 1035 N N . PRO A 1 128 ? 11.672 3.701 23.125 1 81.19 128 PRO A N 1
ATOM 1036 C CA . PRO A 1 128 ? 13.125 3.67 22.969 1 81.19 128 PRO A CA 1
ATOM 1037 C C . PRO A 1 128 ? 13.562 2.906 21.719 1 81.19 128 PRO A C 1
ATOM 1039 O O . PRO A 1 128 ? 14.562 3.26 21.094 1 81.19 128 PRO A O 1
ATOM 1042 N N . ILE A 1 129 ? 12.844 1.966 21.328 1 84.25 129 ILE A N 1
ATOM 1043 C CA . ILE A 1 129 ? 13.188 1.162 20.156 1 84.25 129 ILE A CA 1
ATOM 1044 C C . ILE A 1 129 ? 13.047 2.006 18.891 1 84.25 129 ILE A C 1
ATOM 1046 O O . ILE A 1 129 ? 13.953 2.027 18.047 1 84.25 129 ILE A O 1
ATOM 1050 N N . LEU A 1 130 ? 11.984 2.699 18.766 1 84.31 130 LEU A N 1
ATOM 1051 C CA . LEU A 1 130 ? 11.766 3.545 17.594 1 84.31 130 LEU A CA 1
ATOM 1052 C C . LEU A 1 130 ? 12.758 4.707 17.578 1 84.31 130 LEU A C 1
ATOM 1054 O O . LEU A 1 130 ? 13.18 5.145 16.5 1 84.31 130 LEU A O 1
ATOM 1058 N N . ARG A 1 131 ? 13.117 5.156 18.719 1 82.94 131 ARG A N 1
ATOM 1059 C CA . ARG A 1 131 ? 14.117 6.219 18.797 1 82.94 131 ARG A CA 1
ATOM 1060 C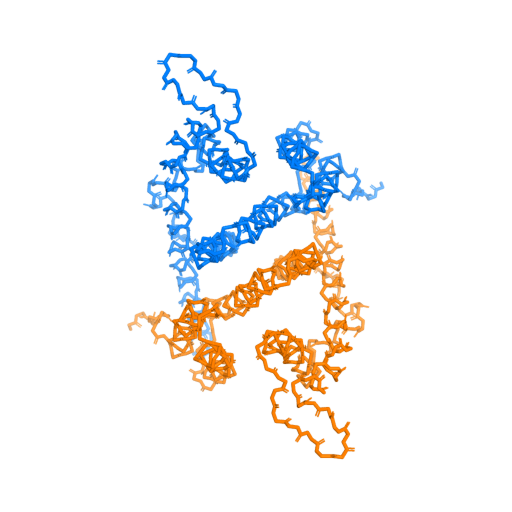 C . ARG A 1 131 ? 15.445 5.766 18.188 1 82.94 131 ARG A C 1
ATOM 1062 O O . ARG A 1 131 ? 16.016 6.469 17.344 1 82.94 131 ARG A O 1
ATOM 1069 N N . ILE A 1 132 ? 15.836 4.594 18.594 1 83.19 132 ILE A N 1
ATOM 1070 C CA . ILE A 1 132 ? 17.078 4.074 18.062 1 83.19 132 ILE A CA 1
ATOM 1071 C C . ILE A 1 132 ? 16.938 3.84 16.562 1 83.19 132 ILE A C 1
ATOM 1073 O O . ILE A 1 132 ? 17.859 4.141 15.789 1 83.19 132 ILE A O 1
ATOM 1077 N N . TYR A 1 133 ? 15.82 3.395 16.156 1 83.19 133 TYR A N 1
ATOM 1078 C CA . TYR A 1 133 ? 15.531 3.086 14.75 1 83.19 133 TYR A CA 1
ATOM 1079 C C . TYR A 1 133 ? 15.672 4.328 13.883 1 83.19 133 TYR A C 1
ATOM 1081 O O . TYR A 1 133 ? 16.219 4.258 12.773 1 83.19 133 TYR A O 1
ATOM 1089 N N . TYR A 1 134 ? 15.32 5.426 14.414 1 82.69 134 TYR A N 1
ATOM 1090 C CA . TYR A 1 134 ? 15.281 6.613 13.57 1 82.69 134 TYR A CA 1
ATOM 1091 C C . TYR A 1 134 ? 16.484 7.508 13.836 1 82.69 134 TYR A C 1
ATOM 1093 O O . TYR A 1 134 ? 16.766 8.43 13.062 1 82.69 134 TYR A O 1
ATOM 1101 N N . THR A 1 135 ? 17.203 7.254 14.859 1 83.81 135 THR A N 1
ATOM 1102 C CA . THR A 1 135 ? 18.328 8.125 15.172 1 83.81 135 THR A CA 1
ATOM 1103 C C . THR A 1 135 ? 19.641 7.496 14.727 1 83.81 135 THR A C 1
ATOM 1105 O O . THR A 1 135 ? 20.594 8.203 14.391 1 83.81 135 THR A O 1
ATOM 1108 N N . SER A 1 136 ? 19.672 6.203 14.711 1 89.31 136 SER A N 1
ATOM 1109 C CA . SER A 1 136 ? 20.891 5.512 14.289 1 89.31 136 SER A CA 1
ATOM 1110 C C . SER A 1 136 ? 20.797 5.082 12.828 1 89.31 136 SER A C 1
ATOM 1112 O O . SER A 1 136 ? 20.125 4.094 12.508 1 89.31 136 SER A O 1
ATOM 1114 N N . LYS A 1 137 ? 21.594 5.605 11.992 1 88.69 137 LYS A N 1
ATOM 1115 C CA . LYS A 1 137 ? 21.578 5.301 10.562 1 88.69 137 LYS A CA 1
ATOM 1116 C C . LYS A 1 137 ? 22.031 3.867 10.305 1 88.69 137 LYS A C 1
ATOM 1118 O O . LYS A 1 137 ? 21.406 3.145 9.523 1 88.69 137 LYS A O 1
ATOM 1123 N N . PRO A 1 138 ? 23.078 3.42 10.945 1 90.94 138 PRO A N 1
ATOM 1124 C CA . PRO A 1 138 ? 23.5 2.035 10.727 1 90.94 138 PRO A CA 1
ATOM 1125 C C . PRO A 1 138 ? 22.406 1.023 11.086 1 90.94 138 PRO A C 1
ATOM 1127 O O . PRO A 1 138 ? 22.25 0.02 10.391 1 90.94 138 PRO A O 1
ATOM 1130 N N . VAL A 1 139 ? 21.734 1.274 12.141 1 91.69 139 VAL A N 1
ATOM 1131 C CA . VAL A 1 139 ? 20.656 0.369 12.547 1 91.69 139 VAL A CA 1
ATOM 1132 C C . VAL A 1 139 ? 19.547 0.375 11.492 1 91.69 139 VAL A C 1
ATOM 1134 O O . VAL A 1 139 ? 19.078 -0.685 11.078 1 91.69 139 VAL A O 1
ATOM 1137 N N . LEU A 1 140 ? 19.172 1.521 11.141 1 91.31 140 LEU A N 1
ATOM 1138 C CA . LEU A 1 140 ? 18.156 1.652 10.102 1 91.31 140 LEU A CA 1
ATOM 1139 C C . LEU A 1 140 ? 18.578 0.931 8.828 1 91.31 140 LEU A C 1
ATOM 1141 O O . LEU A 1 140 ? 17.797 0.173 8.25 1 91.31 140 LEU A O 1
ATOM 1145 N N . ASP A 1 141 ? 19.781 1.086 8.43 1 90.88 141 ASP A N 1
ATOM 1146 C CA . ASP A 1 141 ? 20.297 0.506 7.195 1 90.88 141 ASP A CA 1
ATOM 1147 C C . ASP A 1 141 ? 20.297 -1.019 7.262 1 90.88 141 ASP A C 1
ATOM 1149 O O . ASP A 1 141 ? 19.875 -1.688 6.316 1 90.88 141 ASP A O 1
ATOM 1153 N N . VAL A 1 142 ? 20.797 -1.509 8.328 1 94.19 142 VAL A N 1
ATOM 1154 C CA . VAL A 1 142 ? 20.875 -2.957 8.484 1 94.19 142 VAL A CA 1
ATOM 1155 C C . VAL A 1 142 ? 19.469 -3.553 8.406 1 94.19 142 VAL A C 1
ATOM 1157 O O . VAL A 1 142 ? 19.266 -4.59 7.77 1 94.19 142 VAL A O 1
ATOM 1160 N N . LEU A 1 143 ? 18.547 -2.938 9 1 94.81 143 LEU A N 1
ATOM 1161 C CA . LEU A 1 143 ? 17.188 -3.459 9.031 1 94.81 143 LEU A CA 1
ATOM 1162 C C . LEU A 1 143 ? 16.531 -3.357 7.652 1 94.81 143 LEU A C 1
ATOM 1164 O O . LEU A 1 143 ? 15.875 -4.297 7.199 1 94.81 143 LEU A O 1
ATOM 1168 N N . VAL A 1 144 ? 16.703 -2.26 7.004 1 93.12 144 VAL A N 1
ATOM 1169 C CA . VAL A 1 144 ? 16.078 -2.037 5.703 1 93.12 144 VAL A CA 1
ATOM 1170 C C . VAL A 1 144 ? 16.734 -2.936 4.656 1 93.12 144 VAL A C 1
ATOM 1172 O O . VAL A 1 144 ? 16.047 -3.666 3.936 1 93.12 144 VAL A O 1
ATOM 1175 N N . TYR A 1 145 ? 18.062 -2.961 4.598 1 94.31 145 TYR A N 1
ATOM 1176 C CA . TYR A 1 145 ? 18.781 -3.771 3.619 1 94.31 145 TYR A CA 1
ATOM 1177 C C . TYR A 1 145 ? 18.656 -5.258 3.941 1 94.31 145 TYR A C 1
ATOM 1179 O O . TYR A 1 145 ? 18.531 -6.086 3.037 1 94.31 145 TYR A O 1
ATOM 1187 N N . GLY A 1 146 ? 18.797 -5.523 5.215 1 96.38 146 GLY A N 1
ATOM 1188 C CA . GLY A 1 146 ? 18.641 -6.91 5.621 1 96.38 146 GLY A CA 1
ATOM 1189 C C . GLY A 1 146 ? 17.281 -7.488 5.277 1 96.38 146 GLY A C 1
ATOM 1190 O O . GLY A 1 146 ? 17.188 -8.641 4.84 1 96.38 146 GLY A O 1
ATOM 1191 N N . ASN A 1 147 ? 16.266 -6.723 5.539 1 97.44 147 ASN A N 1
ATOM 1192 C CA . ASN A 1 147 ? 14.914 -7.148 5.188 1 97.44 147 ASN A CA 1
ATOM 1193 C C . ASN A 1 147 ? 14.781 -7.41 3.688 1 97.44 147 ASN A C 1
ATOM 1195 O O . ASN A 1 147 ? 14.234 -8.438 3.279 1 97.44 147 ASN A O 1
ATOM 1199 N N . GLU A 1 148 ? 15.281 -6.512 2.898 1 96.94 148 GLU A N 1
ATOM 1200 C CA . GLU A 1 148 ? 15.219 -6.66 1.447 1 96.94 148 GLU A CA 1
ATOM 1201 C C . GLU A 1 148 ? 16.016 -7.871 0.977 1 96.94 148 GLU A C 1
ATOM 1203 O O . GLU A 1 148 ? 15.578 -8.602 0.086 1 96.94 148 GLU A O 1
ATOM 1208 N N . LEU A 1 149 ? 17.141 -8.008 1.552 1 97 149 LEU A N 1
ATOM 1209 C CA . LEU A 1 149 ? 17.984 -9.141 1.192 1 97 149 LEU A CA 1
ATOM 1210 C C . LEU A 1 149 ? 17.281 -10.461 1.46 1 97 149 LEU A C 1
ATOM 1212 O O . LEU A 1 149 ? 17.391 -11.406 0.676 1 97 149 LEU A O 1
ATOM 1216 N N . PHE A 1 150 ? 16.594 -10.555 2.535 1 98.62 150 PHE A N 1
ATOM 1217 C CA . PHE A 1 150 ? 15.867 -11.766 2.875 1 98.62 150 PHE A CA 1
ATOM 1218 C C . PHE A 1 150 ? 14.914 -12.156 1.752 1 98.62 150 PHE A C 1
ATOM 1220 O O . PHE A 1 150 ? 14.914 -13.305 1.297 1 98.62 150 PHE A O 1
ATOM 1227 N N . TYR A 1 151 ? 14.117 -11.25 1.259 1 98.56 151 TYR A N 1
ATOM 1228 C CA . TYR A 1 151 ? 13.102 -11.547 0.252 1 98.56 151 TYR A CA 1
ATOM 1229 C C . TYR A 1 151 ? 13.742 -11.805 -1.106 1 98.56 151 TYR A C 1
ATOM 1231 O O . TYR A 1 151 ? 13.281 -12.648 -1.871 1 98.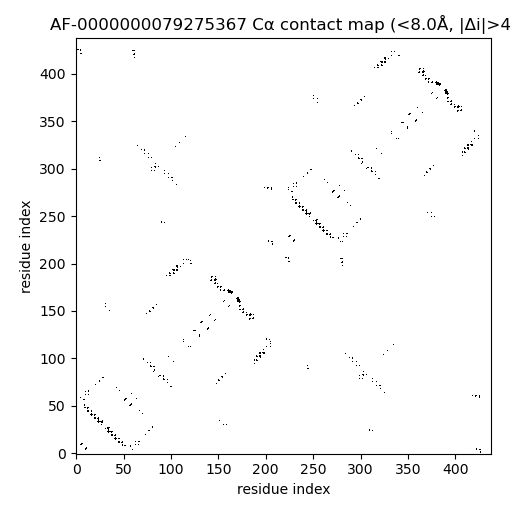56 151 TYR A O 1
ATOM 1239 N N . ILE A 1 152 ? 14.805 -11.07 -1.414 1 98.5 152 ILE A N 1
ATOM 1240 C CA . ILE A 1 152 ? 15.5 -11.297 -2.674 1 98.5 152 ILE A CA 1
ATOM 1241 C C . ILE A 1 152 ? 16.094 -12.711 -2.689 1 98.5 152 ILE A C 1
ATOM 1243 O O . ILE A 1 152 ? 16.047 -13.391 -3.713 1 98.5 152 ILE A O 1
ATOM 1247 N N . MET A 1 153 ? 16.672 -13.125 -1.559 1 98.62 153 MET A N 1
ATOM 1248 C CA . MET A 1 153 ? 17.234 -14.469 -1.492 1 98.62 153 MET A CA 1
ATOM 1249 C C . MET A 1 153 ? 16.141 -15.523 -1.639 1 98.62 153 MET A C 1
ATOM 1251 O O . MET A 1 153 ? 16.359 -16.562 -2.277 1 98.62 153 MET A O 1
ATOM 1255 N N . LEU A 1 154 ? 15.008 -15.297 -0.987 1 98.5 154 LEU A N 1
ATOM 1256 C CA . LEU A 1 154 ? 13.891 -16.203 -1.178 1 98.5 154 LEU A CA 1
ATOM 1257 C C . LEU A 1 154 ? 13.531 -16.328 -2.654 1 98.5 154 LEU A C 1
ATOM 1259 O O . LEU A 1 154 ? 13.203 -17.406 -3.135 1 98.5 154 LEU A O 1
ATOM 1263 N N . TYR A 1 155 ? 13.578 -15.211 -3.348 1 98.75 155 TYR A N 1
ATOM 1264 C CA . TYR A 1 155 ? 13.297 -15.172 -4.777 1 98.75 155 TYR A CA 1
ATOM 1265 C C . TYR A 1 155 ? 14.336 -15.961 -5.559 1 98.75 155 TYR A C 1
ATOM 1267 O O . TYR A 1 155 ? 13.992 -16.828 -6.367 1 98.75 155 TYR A O 1
ATOM 1275 N N . LEU A 1 156 ? 15.57 -15.734 -5.297 1 98.44 156 LEU A N 1
ATOM 1276 C CA . LEU A 1 156 ? 16.656 -16.375 -6.039 1 98.44 156 LEU A CA 1
ATOM 1277 C C . LEU A 1 156 ? 16.688 -17.859 -5.758 1 98.44 156 LEU A C 1
ATOM 1279 O O . LEU A 1 156 ? 16.984 -18.656 -6.652 1 98.44 156 LEU A O 1
ATOM 1283 N N . LEU A 1 157 ? 16.406 -18.266 -4.539 1 98 157 LEU A N 1
ATOM 1284 C CA . LEU A 1 157 ? 16.484 -19.656 -4.121 1 98 157 LEU A CA 1
ATOM 1285 C C . LEU A 1 157 ? 15.484 -20.516 -4.883 1 98 157 LEU A C 1
ATOM 1287 O O . LEU A 1 157 ? 15.664 -21.734 -5.004 1 98 157 LEU A O 1
ATOM 1291 N N . TYR A 1 158 ? 14.445 -19.891 -5.312 1 98.06 158 TYR A N 1
ATOM 1292 C CA . TYR A 1 158 ? 13.492 -20.641 -6.125 1 98.06 158 TYR A CA 1
ATOM 1293 C C . TYR A 1 158 ? 14.148 -21.156 -7.395 1 98.06 158 TYR A C 1
ATOM 1295 O O . TYR A 1 158 ? 13.805 -22.25 -7.875 1 98.06 158 TYR A O 1
ATOM 1303 N N . PHE A 1 159 ? 15.109 -20.469 -7.891 1 97.06 159 PHE A N 1
ATOM 1304 C CA . PHE A 1 159 ? 15.695 -20.781 -9.188 1 97.06 159 PHE A CA 1
ATOM 1305 C C . PHE A 1 159 ? 17.047 -21.453 -9.016 1 97.06 159 PHE A C 1
ATOM 1307 O O . PHE A 1 159 ? 17.453 -22.281 -9.836 1 97.06 159 PHE A O 1
ATOM 1314 N N . SER A 1 160 ? 17.812 -21.031 -8 1 94.94 160 SER A N 1
ATOM 1315 C CA . SER A 1 160 ? 19.172 -21.516 -7.84 1 94.94 160 SER A CA 1
ATOM 1316 C C . SER A 1 160 ? 19.656 -21.344 -6.402 1 94.94 160 SER A C 1
ATOM 1318 O O . SER A 1 160 ? 19.188 -20.453 -5.691 1 94.94 160 SER A O 1
ATOM 1320 N N . GLU A 1 161 ? 20.594 -22.125 -6.039 1 94.38 161 GLU A N 1
ATOM 1321 C CA . GLU A 1 161 ? 21.234 -21.984 -4.734 1 94.38 161 GLU A CA 1
ATOM 1322 C C . GLU A 1 161 ? 22.422 -21.031 -4.797 1 94.38 161 GLU A C 1
ATOM 1324 O O . GLU A 1 161 ? 22.938 -20.609 -3.76 1 94.38 161 GLU A O 1
ATOM 1329 N N . GLY A 1 162 ? 22.688 -20.625 -5.977 1 91.69 162 GLY A N 1
ATOM 1330 C CA . GLY A 1 162 ? 23.906 -19.859 -6.16 1 91.69 162 GLY A CA 1
ATOM 1331 C C . GLY A 1 162 ? 25.172 -20.688 -6.004 1 91.69 162 GLY A C 1
ATOM 1332 O O . GLY A 1 162 ? 25.109 -21.922 -5.965 1 91.69 162 GLY A O 1
ATOM 1333 N N . PRO A 1 163 ? 26.281 -20.078 -6.039 1 90.62 163 PRO A N 1
ATOM 1334 C CA . PRO A 1 163 ? 27.531 -20.812 -5.891 1 90.62 163 PRO A CA 1
ATOM 1335 C C . PRO A 1 163 ? 27.672 -21.5 -4.527 1 90.62 163 PRO A C 1
ATOM 1337 O O . PRO A 1 163 ? 27.234 -20.938 -3.516 1 90.62 163 PRO A O 1
ATOM 1340 N N . LEU A 1 164 ? 28.266 -22.672 -4.512 1 88.94 164 LEU A N 1
ATOM 1341 C CA . LEU A 1 164 ? 28.469 -23.422 -3.281 1 88.94 164 LEU A CA 1
ATOM 1342 C C . LEU A 1 164 ? 29.672 -22.906 -2.512 1 88.94 164 LEU A C 1
ATOM 1344 O O . LEU A 1 164 ? 30.703 -22.594 -3.111 1 88.94 164 LEU A O 1
ATOM 1348 N N . ILE A 1 165 ? 29.391 -22.766 -1.277 1 86.62 165 ILE A N 1
ATOM 1349 C CA . ILE A 1 165 ? 30.516 -22.453 -0.403 1 86.62 165 ILE A CA 1
ATOM 1350 C C . ILE A 1 165 ? 31.172 -23.734 0.086 1 86.62 165 ILE A C 1
ATOM 1352 O O . ILE A 1 165 ? 30.547 -24.547 0.779 1 86.62 165 ILE A O 1
ATOM 1356 N N . PRO A 1 166 ? 32.312 -24.047 -0.291 1 81.75 166 PRO A N 1
ATOM 1357 C CA . PRO A 1 166 ? 32.969 -25.328 -0.065 1 81.75 166 PRO A CA 1
ATOM 1358 C C . PRO A 1 166 ? 33 -25.719 1.409 1 81.75 166 PRO A C 1
ATOM 1360 O O . PRO A 1 166 ? 32.844 -26.906 1.737 1 81.75 166 PRO A O 1
ATOM 1363 N N . VAL A 1 167 ? 33.125 -24.828 2.27 1 76.69 167 VAL A N 1
ATOM 1364 C CA . VAL A 1 167 ? 33.344 -25.141 3.676 1 76.69 167 VAL A CA 1
ATOM 1365 C C . VAL A 1 167 ? 32.062 -25.672 4.293 1 76.69 167 VAL A C 1
ATOM 1367 O O . VAL A 1 167 ? 32.062 -26.641 5.055 1 76.69 167 VAL A O 1
ATOM 1370 N N . VAL A 1 168 ? 30.922 -25.219 3.881 1 80.62 168 VAL A N 1
ATOM 1371 C CA . VAL A 1 168 ? 29.672 -25.562 4.559 1 80.62 168 VAL A CA 1
ATOM 1372 C C . VAL A 1 168 ? 28.75 -26.297 3.596 1 80.62 168 VAL A C 1
ATOM 1374 O O . VAL A 1 168 ? 27.719 -26.844 4.004 1 80.62 168 VAL A O 1
ATOM 1377 N N . SER A 1 169 ? 29.172 -26.5 2.373 1 84.31 169 SER A N 1
ATOM 1378 C CA . SER A 1 169 ? 28.406 -27.203 1.335 1 84.31 169 SER A CA 1
ATOM 1379 C C . SER A 1 169 ? 27 -26.625 1.207 1 84.31 169 SER A C 1
ATOM 1381 O O . SER A 1 169 ? 26.031 -27.375 1.041 1 84.31 169 SER A O 1
ATOM 1383 N N . VAL A 1 170 ? 26.859 -25.375 1.642 1 88.56 170 VAL A N 1
ATOM 1384 C CA . VAL A 1 170 ? 25.594 -24.672 1.507 1 88.56 170 VAL A CA 1
ATOM 1385 C C . VAL A 1 170 ? 25.734 -23.578 0.451 1 88.56 170 VAL A C 1
ATOM 1387 O O . VAL A 1 170 ? 26.781 -22.938 0.334 1 88.56 170 VAL A O 1
ATOM 1390 N N . GLY A 1 171 ? 24.703 -23.422 -0.366 1 93.62 171 GLY A N 1
ATOM 1391 C CA . GLY A 1 171 ? 24.703 -22.359 -1.36 1 93.62 171 GLY A CA 1
ATOM 1392 C C . GLY A 1 171 ? 24.672 -20.969 -0.751 1 93.62 171 GLY A C 1
ATOM 1393 O O . GLY A 1 171 ? 24.062 -20.766 0.308 1 93.62 171 GLY A O 1
ATOM 1394 N N . ILE A 1 172 ? 25.266 -20.078 -1.385 1 95 172 ILE A N 1
ATOM 1395 C CA . ILE A 1 172 ? 25.422 -18.719 -0.861 1 95 172 ILE A CA 1
ATOM 1396 C C . ILE A 1 172 ? 24.047 -18.078 -0.658 1 95 172 ILE A C 1
ATOM 1398 O O . ILE A 1 172 ? 23.844 -17.312 0.295 1 95 172 ILE A O 1
ATOM 1402 N N . PHE A 1 173 ? 23.078 -18.297 -1.533 1 96.5 173 PHE A N 1
ATOM 1403 C CA . PHE A 1 173 ? 21.766 -17.688 -1.401 1 96.5 173 PHE A CA 1
ATOM 1404 C C . PHE A 1 173 ? 21.062 -18.172 -0.137 1 96.5 173 PHE A C 1
ATOM 1406 O O . PHE A 1 173 ? 20.453 -17.391 0.585 1 96.5 173 PHE A O 1
ATOM 1413 N N . ARG A 1 174 ? 21.203 -19.391 0.136 1 96.62 174 ARG A N 1
ATOM 1414 C CA . ARG A 1 174 ? 20.594 -19.969 1.337 1 96.62 174 ARG A CA 1
ATOM 1415 C C . ARG A 1 174 ? 21.281 -19.422 2.596 1 96.62 174 ARG A C 1
ATOM 1417 O O . ARG A 1 174 ? 20.609 -19.125 3.588 1 96.62 174 ARG A O 1
ATOM 1424 N N . LEU A 1 175 ? 22.578 -19.344 2.551 1 95.44 175 LEU A N 1
ATOM 1425 C CA . LEU A 1 175 ? 23.312 -18.812 3.697 1 95.44 175 LEU A CA 1
ATOM 1426 C C . LEU A 1 175 ? 22.891 -17.391 4.004 1 95.44 175 LEU A C 1
ATOM 1428 O O . LEU A 1 175 ? 22.625 -17.047 5.156 1 95.44 175 LEU A O 1
ATOM 1432 N N . ILE A 1 176 ? 22.844 -16.547 2.943 1 96.81 176 ILE A N 1
ATOM 1433 C CA . ILE A 1 176 ? 22.438 -15.156 3.121 1 96.81 176 ILE A CA 1
ATOM 1434 C C . ILE A 1 176 ? 21 -15.094 3.629 1 96.81 176 ILE A C 1
ATOM 1436 O O . ILE A 1 176 ? 20.672 -14.242 4.461 1 96.81 176 ILE A O 1
ATOM 1440 N N . LEU A 1 177 ? 20.156 -15.961 3.162 1 97.81 177 LEU A N 1
ATOM 1441 C CA . LEU A 1 177 ? 18.766 -16.016 3.633 1 97.81 177 LEU A CA 1
ATOM 1442 C C . LEU A 1 177 ? 18.719 -16.297 5.133 1 97.81 177 LEU A C 1
ATOM 1444 O O . LEU A 1 177 ? 18 -15.617 5.867 1 97.81 177 LEU A O 1
ATOM 1448 N N . LEU A 1 178 ? 19.484 -17.25 5.57 1 96.62 178 LEU A N 1
ATOM 1449 C CA . LEU A 1 178 ? 19.484 -17.641 6.977 1 96.62 178 LEU A CA 1
ATOM 1450 C C . LEU A 1 178 ? 20 -16.5 7.855 1 96.62 178 LEU A C 1
ATOM 1452 O O . LEU A 1 178 ? 19.484 -16.281 8.953 1 96.62 178 LEU A O 1
ATOM 1456 N N . ILE A 1 179 ? 20.953 -15.789 7.367 1 96.5 179 ILE A N 1
ATOM 1457 C CA . ILE A 1 179 ? 21.531 -14.68 8.109 1 96.5 179 ILE A CA 1
ATOM 1458 C C . ILE A 1 179 ? 20.562 -13.5 8.141 1 96.5 179 ILE A C 1
ATOM 1460 O O . ILE A 1 179 ? 20.453 -12.805 9.148 1 96.5 179 ILE A O 1
ATOM 1464 N N . SER A 1 180 ? 19.844 -13.273 7.082 1 98.19 180 SER A N 1
ATOM 1465 C CA . SER A 1 180 ? 18.969 -12.109 6.957 1 98.19 180 SER A CA 1
ATOM 1466 C C . SER A 1 180 ? 17.594 -12.391 7.57 1 98.19 180 SER A C 1
ATOM 1468 O O . SER A 1 180 ? 16.812 -11.461 7.801 1 98.19 180 SER A O 1
ATOM 1470 N N . ALA A 1 181 ? 17.297 -13.633 7.906 1 98.19 181 ALA A N 1
ATOM 1471 C CA . ALA A 1 181 ? 15.977 -14.016 8.406 1 98.19 181 ALA A CA 1
ATOM 1472 C C . ALA A 1 181 ? 15.672 -13.32 9.734 1 98.19 181 ALA A C 1
ATOM 1474 O O . ALA A 1 181 ? 14.617 -12.695 9.883 1 98.19 181 ALA A O 1
ATOM 1475 N N . PRO A 1 182 ? 16.609 -13.391 10.68 1 98.12 182 PRO A N 1
ATOM 1476 C CA . PRO A 1 182 ? 16.312 -12.695 11.93 1 98.12 182 PRO A CA 1
ATOM 1477 C C . PRO A 1 182 ? 16.172 -11.18 11.742 1 98.12 182 PRO A C 1
ATOM 1479 O O . PRO A 1 182 ? 15.398 -10.539 12.469 1 98.12 182 PRO A O 1
ATOM 1482 N N . VAL A 1 183 ? 16.875 -10.617 10.836 1 97.88 183 VAL A N 1
ATOM 1483 C CA . VAL A 1 183 ? 16.797 -9.18 10.562 1 97.88 183 VAL A CA 1
ATOM 1484 C C . VAL A 1 183 ? 15.422 -8.844 9.992 1 97.88 183 VAL A C 1
ATOM 1486 O O . VAL A 1 183 ? 14.805 -7.859 10.391 1 97.88 183 VAL A O 1
ATOM 1489 N N . SER A 1 184 ? 14.992 -9.664 9.117 1 98.19 184 SER A N 1
ATOM 1490 C CA . SER A 1 184 ? 13.672 -9.469 8.523 1 98.19 184 SER A CA 1
ATOM 1491 C C . SER A 1 184 ? 12.57 -9.578 9.578 1 98.19 184 SER A C 1
ATOM 1493 O O . SER A 1 184 ? 11.609 -8.805 9.562 1 98.19 184 SER A O 1
ATOM 1495 N N . LEU A 1 185 ? 12.719 -10.516 10.492 1 97.88 185 LEU A N 1
ATOM 1496 C CA . LEU A 1 185 ? 11.758 -10.672 11.578 1 97.88 185 LEU A CA 1
ATOM 1497 C C . LEU A 1 185 ? 11.766 -9.445 12.484 1 97.88 185 LEU A C 1
ATOM 1499 O O . LEU A 1 185 ? 10.711 -8.992 12.93 1 97.88 185 LEU A O 1
ATOM 1503 N N . ALA A 1 186 ? 12.922 -8.945 12.766 1 97.12 186 ALA A N 1
ATOM 1504 C CA . ALA A 1 186 ? 13.039 -7.73 13.562 1 97.12 186 ALA A CA 1
ATOM 1505 C C . ALA A 1 186 ? 12.375 -6.547 12.867 1 97.12 186 ALA A C 1
ATOM 1507 O O . ALA A 1 186 ? 11.703 -5.734 13.508 1 97.12 186 ALA A O 1
ATOM 1508 N N . LYS A 1 187 ? 12.602 -6.422 11.594 1 97.25 187 LYS A N 1
ATOM 1509 C CA . LYS A 1 187 ? 11.984 -5.348 10.828 1 97.25 187 LYS A CA 1
ATOM 1510 C C . LYS A 1 187 ? 10.461 -5.438 10.883 1 97.25 187 LYS A C 1
ATOM 1512 O O . LYS A 1 187 ? 9.773 -4.414 10.961 1 97.25 187 LYS A O 1
ATOM 1517 N N . LEU A 1 188 ? 9.93 -6.613 10.773 1 97.62 188 LEU A N 1
ATOM 1518 C CA . LEU A 1 188 ? 8.492 -6.828 10.891 1 97.62 188 LEU A CA 1
ATOM 1519 C C . LEU A 1 188 ? 7.984 -6.379 12.258 1 97.62 188 LEU A C 1
ATOM 1521 O O . LEU A 1 188 ? 6.953 -5.711 12.352 1 97.62 188 LEU A O 1
ATOM 1525 N N . ALA A 1 189 ? 8.727 -6.711 13.297 1 96.81 189 ALA A N 1
ATOM 1526 C CA . ALA A 1 189 ? 8.359 -6.309 14.656 1 96.81 189 ALA A CA 1
ATOM 1527 C C . ALA A 1 189 ? 8.359 -4.789 14.789 1 96.81 189 ALA A C 1
ATOM 1529 O O . ALA A 1 189 ? 7.469 -4.219 15.43 1 96.81 189 ALA A O 1
ATOM 1530 N N . ILE A 1 190 ? 9.32 -4.203 14.211 1 95.44 190 ILE A N 1
ATOM 1531 C CA . ILE A 1 190 ? 9.422 -2.748 14.266 1 95.44 190 ILE A CA 1
ATOM 1532 C C . ILE A 1 190 ? 8.234 -2.121 13.531 1 95.44 190 ILE A C 1
ATOM 1534 O O . ILE A 1 190 ? 7.672 -1.126 13.992 1 95.44 190 ILE A O 1
ATOM 1538 N N . THR A 1 191 ? 7.848 -2.631 12.398 1 96.75 191 THR A N 1
ATOM 1539 C CA . THR A 1 191 ? 6.707 -2.105 11.648 1 96.75 191 THR A CA 1
ATOM 1540 C C . THR A 1 191 ? 5.418 -2.264 12.453 1 96.75 191 THR A C 1
ATOM 1542 O O . THR A 1 191 ? 4.539 -1.399 12.398 1 96.75 191 THR A O 1
ATOM 1545 N N . LEU A 1 192 ? 5.301 -3.326 13.219 1 96.75 192 LEU A N 1
ATOM 1546 C CA . LEU A 1 192 ? 4.152 -3.502 14.102 1 96.75 192 LEU A CA 1
ATOM 1547 C C . LEU A 1 192 ? 4.148 -2.445 15.203 1 96.75 192 LEU A C 1
ATOM 1549 O O . LEU A 1 192 ? 3.088 -1.928 15.57 1 96.75 192 LEU A O 1
ATOM 1553 N N . LEU A 1 193 ? 5.301 -2.141 15.688 1 94.44 193 LEU A N 1
ATOM 1554 C CA . LEU A 1 193 ? 5.418 -1.07 16.672 1 94.44 193 LEU A CA 1
ATOM 1555 C C . LEU A 1 193 ? 4.992 0.267 16.078 1 94.44 193 LEU A C 1
ATOM 1557 O O . LEU A 1 193 ? 4.355 1.08 16.75 1 94.44 193 LEU A O 1
ATOM 1561 N N . HIS A 1 194 ? 5.402 0.497 14.797 1 93.06 194 HIS A N 1
ATOM 1562 C CA . HIS A 1 194 ? 4.938 1.683 14.086 1 93.06 194 HIS A CA 1
ATOM 1563 C C . HIS A 1 194 ? 3.416 1.756 14.07 1 93.06 194 HIS A C 1
ATOM 1565 O O . HIS A 1 194 ? 2.838 2.822 14.297 1 93.06 194 HIS A O 1
ATOM 1571 N N . LEU A 1 195 ? 2.84 0.689 13.797 1 95.81 195 LEU A N 1
ATOM 1572 C CA . LEU A 1 195 ? 1.386 0.617 13.695 1 95.81 195 LEU A CA 1
ATOM 1573 C C . LEU A 1 195 ? 0.729 0.973 15.023 1 95.81 195 LEU A C 1
ATOM 1575 O O . LEU A 1 195 ? -0.189 1.796 15.062 1 95.81 195 LEU A O 1
ATOM 1579 N N . VAL A 1 196 ? 1.199 0.447 16.109 1 94.94 196 VAL A N 1
ATOM 1580 C CA . VAL A 1 196 ? 0.62 0.65 17.438 1 94.94 196 VAL A CA 1
ATOM 1581 C C . VAL A 1 196 ? 0.845 2.092 17.875 1 94.94 196 VAL A C 1
ATOM 1583 O O . VAL A 1 196 ? -0.082 2.756 18.359 1 94.94 196 VAL A O 1
ATOM 1586 N N . THR A 1 197 ? 2.029 2.561 17.719 1 92.56 197 THR A N 1
ATOM 1587 C CA . THR A 1 197 ? 2.369 3.916 18.141 1 92.56 197 THR A CA 1
ATOM 1588 C C . THR A 1 197 ? 1.575 4.945 17.328 1 92.56 197 THR A C 1
ATOM 1590 O O . THR A 1 197 ? 1.08 5.926 17.891 1 92.56 197 THR A O 1
ATOM 1593 N N . ALA A 1 198 ? 1.518 4.715 16.047 1 94.44 198 ALA A N 1
ATOM 1594 C CA . ALA A 1 198 ? 0.763 5.621 15.195 1 94.44 198 ALA A CA 1
ATOM 1595 C C . ALA A 1 198 ? -0.711 5.652 15.586 1 94.44 198 ALA A C 1
ATOM 1597 O O . ALA A 1 198 ? -1.332 6.719 15.617 1 94.44 198 ALA A O 1
ATOM 1598 N N . ALA A 1 199 ? -1.292 4.516 15.875 1 95.5 199 ALA A N 1
ATOM 1599 C CA . ALA A 1 199 ? -2.686 4.434 16.312 1 95.5 199 ALA A CA 1
ATOM 1600 C C . ALA A 1 199 ? -2.908 5.223 17.594 1 95.5 199 ALA A C 1
ATOM 1602 O O . ALA A 1 199 ? -3.883 5.969 17.719 1 95.5 199 ALA A O 1
ATOM 1603 N N . GLN A 1 200 ? -2.016 5.074 18.5 1 93.44 200 GLN A N 1
ATOM 1604 C CA . GLN A 1 200 ? -2.105 5.789 19.781 1 93.44 200 GLN A CA 1
ATOM 1605 C C . GLN A 1 200 ? -2 7.297 19.562 1 93.44 200 GLN A C 1
ATOM 1607 O O . GLN A 1 200 ? -2.76 8.062 20.156 1 93.44 200 GLN A O 1
ATOM 1612 N N . ASP A 1 201 ? -1.077 7.652 18.75 1 91.5 201 ASP A N 1
ATOM 1613 C CA . ASP A 1 201 ? -0.915 9.07 18.438 1 91.5 201 ASP A CA 1
ATOM 1614 C C . ASP A 1 201 ? -2.182 9.648 17.812 1 91.5 201 ASP A C 1
ATOM 1616 O O . ASP A 1 201 ? -2.617 10.742 18.172 1 91.5 201 ASP A O 1
ATOM 1620 N N . MET A 1 202 ? -2.734 8.961 16.906 1 93.75 202 MET A N 1
ATOM 1621 C CA . MET A 1 202 ? -3.951 9.422 16.25 1 93.75 202 MET A CA 1
ATOM 1622 C C . MET A 1 202 ? -5.102 9.547 17.234 1 93.75 202 MET A C 1
ATOM 1624 O O . MET A 1 202 ? -5.895 10.492 17.156 1 93.75 202 MET A O 1
ATOM 1628 N N . ALA A 1 203 ? -5.168 8.617 18.172 1 93.56 203 ALA A N 1
ATOM 1629 C CA . ALA A 1 203 ? -6.211 8.664 19.188 1 93.56 203 ALA A CA 1
ATOM 1630 C C . ALA A 1 203 ? -6.066 9.906 20.062 1 93.56 203 ALA A C 1
ATOM 1632 O O . ALA A 1 203 ? -7.062 10.547 20.406 1 93.56 203 ALA A O 1
ATOM 1633 N N . ILE A 1 204 ? -4.871 10.211 20.391 1 91.25 204 ILE A N 1
ATOM 1634 C CA . ILE A 1 204 ? -4.602 11.391 21.219 1 91.25 204 ILE A CA 1
ATOM 1635 C C . ILE A 1 204 ? -5.047 12.648 20.469 1 91.25 204 ILE A C 1
ATOM 1637 O O . ILE A 1 204 ? -5.691 13.523 21.047 1 91.25 204 ILE A O 1
ATOM 1641 N N . ILE A 1 205 ? -4.73 12.727 19.203 1 91.19 205 ILE A N 1
ATOM 1642 C CA . ILE A 1 205 ? -5.117 13.867 18.375 1 91.19 205 ILE A CA 1
ATOM 1643 C C . ILE A 1 205 ? -6.641 13.953 18.297 1 91.19 205 ILE A C 1
ATOM 1645 O O . ILE A 1 205 ? -7.215 15.031 18.438 1 91.19 205 ILE A O 1
ATOM 1649 N N . ASP A 1 206 ? -7.285 12.859 18.094 1 94.31 206 ASP A N 1
ATOM 1650 C CA . ASP A 1 206 ? -8.734 12.812 17.984 1 94.31 206 ASP A CA 1
ATOM 1651 C C . ASP A 1 206 ? -9.406 13.281 19.266 1 94.31 206 ASP A C 1
ATOM 1653 O O . ASP A 1 206 ? -10.367 14.055 19.234 1 94.31 206 ASP A O 1
ATOM 1657 N N . VAL A 1 207 ? -8.922 12.805 20.422 1 93.44 207 VAL A N 1
ATOM 1658 C CA . VAL A 1 207 ? -9.484 13.203 21.703 1 93.44 207 VAL A CA 1
ATOM 1659 C C . VAL A 1 207 ? -9.336 14.711 21.891 1 93.44 207 VAL A C 1
ATOM 1661 O O . VAL A 1 207 ? -10.289 15.391 22.297 1 93.44 207 VAL A O 1
ATOM 1664 N N . SER A 1 208 ? -8.18 15.195 21.578 1 90.06 208 SER A N 1
ATOM 1665 C CA . SER A 1 208 ? -7.914 16.625 21.703 1 90.06 208 SER A CA 1
ATOM 1666 C C . SER A 1 208 ? -8.852 17.438 20.828 1 90.06 208 SER A C 1
ATOM 1668 O O . SER A 1 208 ? -9.383 18.469 21.266 1 90.06 208 SER A O 1
ATOM 1670 N N . GLU A 1 209 ? -9.016 17.047 19.625 1 90.25 209 GLU A N 1
ATOM 1671 C CA . GLU A 1 209 ? -9.875 17.766 18.688 1 90.25 209 GLU A CA 1
ATOM 1672 C C . GLU A 1 209 ? -11.336 17.734 19.125 1 90.25 209 GLU A C 1
ATOM 1674 O O . GLU A 1 209 ? -12.062 18.719 18.984 1 90.25 209 GLU A O 1
ATOM 1679 N N . ARG A 1 210 ? -11.789 16.641 19.625 1 92.75 210 ARG A N 1
ATOM 1680 C CA . ARG A 1 210 ? -13.172 16.5 20.078 1 92.75 210 ARG A CA 1
ATOM 1681 C C . ARG A 1 210 ? -13.43 17.359 21.312 1 92.75 210 ARG A C 1
ATOM 1683 O O . ARG A 1 210 ? -14.508 17.922 21.469 1 92.75 210 ARG A O 1
ATOM 1690 N N . GLU A 1 211 ? -12.438 17.375 22.203 1 90.75 211 GLU A N 1
ATOM 1691 C CA . GLU A 1 211 ? -12.539 18.234 23.375 1 90.75 211 GLU A CA 1
ATOM 1692 C C . GLU A 1 211 ? -12.625 19.703 22.984 1 90.75 211 GLU A C 1
ATOM 1694 O O . GLU A 1 211 ? -13.391 20.469 23.562 1 90.75 211 GLU A O 1
ATOM 1699 N N . GLN A 1 212 ? -11.867 20.062 22.047 1 89.56 212 GLN A N 1
ATOM 1700 C CA . GLN A 1 212 ? -11.891 21.438 21.578 1 89.56 212 GLN A CA 1
ATOM 1701 C C . GLN A 1 212 ? -13.227 21.781 20.938 1 89.56 212 GLN A C 1
ATOM 1703 O O . GLN A 1 212 ? -13.758 22.875 21.125 1 89.56 212 GLN A O 1
ATOM 1708 N N . LYS A 1 213 ? -13.766 20.906 20.156 1 89.69 213 LYS A N 1
ATOM 1709 C CA . LYS A 1 213 ? -15.07 21.125 19.531 1 89.69 213 LYS A CA 1
ATOM 1710 C C . LYS A 1 213 ? -16.172 21.25 20.578 1 89.69 213 LYS A C 1
ATOM 1712 O O . LYS A 1 213 ? -17.094 22.047 20.422 1 89.69 213 LYS A O 1
ATOM 1717 N N . ALA A 1 214 ? -16.125 20.453 21.625 1 89.69 214 ALA A N 1
ATOM 1718 C CA . ALA A 1 214 ? -17.109 20.516 22.703 1 89.69 214 ALA A CA 1
ATOM 1719 C C . ALA A 1 214 ? -17.031 21.844 23.453 1 89.69 214 ALA A C 1
ATOM 1721 O O . ALA A 1 214 ? -18.062 22.406 23.812 1 89.69 214 ALA A O 1
ATOM 1722 N N . LYS A 1 215 ? -15.875 22.328 23.625 1 90.38 215 LYS A N 1
ATOM 1723 C CA . LYS A 1 215 ? -15.68 23.609 24.297 1 90.38 215 LYS A CA 1
ATOM 1724 C C . LYS A 1 215 ? -16.25 24.75 23.469 1 90.38 215 LYS A C 1
ATOM 1726 O O . LYS A 1 215 ? -16.859 25.672 24 1 90.38 215 LYS A O 1
ATOM 1731 N N . ASN A 1 216 ? -16 24.656 22.156 1 89.69 216 ASN A N 1
ATOM 1732 C CA . ASN A 1 216 ? -16.5 25.688 21.25 1 89.69 216 ASN A CA 1
ATOM 1733 C C . ASN A 1 216 ? -18.016 25.688 21.188 1 89.69 216 ASN A C 1
ATOM 1735 O O . ASN A 1 216 ? -18.625 26.734 20.906 1 89.69 216 ASN A O 1
ATOM 1739 N N . ARG A 1 217 ? -18.781 24.656 21.406 1 87.88 217 ARG A N 1
ATOM 1740 C CA . ARG A 1 217 ? -20.234 24.562 21.375 1 87.88 217 ARG A CA 1
ATOM 1741 C C . ARG A 1 217 ? -20.844 25.109 22.656 1 87.88 217 ARG A C 1
ATOM 1743 O O . ARG A 1 217 ? -21.984 25.578 22.656 1 87.88 217 ARG A O 1
ATOM 1750 N N . GLN A 1 218 ? -20.203 24.984 23.75 1 83.44 218 GLN A N 1
ATOM 1751 C CA . GLN A 1 218 ? -20.703 25.484 25.016 1 83.44 218 GLN A CA 1
ATOM 1752 C C . GLN A 1 218 ? -20.469 26.984 25.141 1 83.44 218 GLN A C 1
ATOM 1754 O O . GLN A 1 218 ? -21.125 27.656 25.938 1 83.44 218 GLN A O 1
ATOM 1759 N N . GLY A 1 219 ? -19.625 27.562 24.359 1 73.25 219 GLY A N 1
ATOM 1760 C CA . GLY A 1 219 ? -19.406 29 24.406 1 73.25 219 GLY A CA 1
ATOM 1761 C C . GLY A 1 219 ? -20.109 29.75 23.297 1 73.25 219 GLY A C 1
ATOM 1762 O O . GLY A 1 219 ? -20.672 30.812 23.516 1 73.25 219 GLY A O 1
ATOM 1763 N N . MET B 1 1 ? -14.781 11.641 31.531 1 50.47 1 MET B N 1
ATOM 1764 C CA . MET B 1 1 ? -13.836 10.555 31.297 1 50.47 1 MET B CA 1
ATOM 1765 C C . MET B 1 1 ? -13.328 10.562 29.859 1 50.47 1 MET B C 1
ATOM 1767 O O . MET B 1 1 ? -14.07 10.93 28.938 1 50.47 1 MET B O 1
ATOM 1771 N N . ALA B 1 2 ? -12.023 10.461 29.609 1 69.56 2 ALA B N 1
ATOM 1772 C CA . ALA B 1 2 ? -11.484 10.648 28.266 1 69.56 2 ALA B CA 1
ATOM 1773 C C . ALA B 1 2 ? -12.023 9.594 27.297 1 69.56 2 ALA B C 1
ATOM 1775 O O . ALA B 1 2 ? -12.102 8.406 27.641 1 69.56 2 ALA B O 1
ATOM 1776 N N . GLU B 1 3 ? -12.758 9.945 26.344 1 89.12 3 GLU B N 1
ATOM 1777 C CA . GLU B 1 3 ? -13.312 9.047 25.344 1 89.12 3 GLU B CA 1
ATOM 1778 C C . GLU B 1 3 ? -12.25 8.094 24.797 1 89.12 3 GLU B C 1
ATOM 1780 O O . GLU B 1 3 ? -11.102 8.484 24.594 1 89.12 3 GLU B O 1
ATOM 1785 N N . ASN B 1 4 ? -12.602 6.816 24.891 1 95.75 4 ASN B N 1
ATOM 1786 C CA . ASN B 1 4 ? -11.711 5.836 24.281 1 95.75 4 ASN B CA 1
ATOM 1787 C C . ASN B 1 4 ? -12.016 5.648 22.797 1 95.75 4 ASN B C 1
ATOM 1789 O O . ASN B 1 4 ? -12.898 4.871 22.438 1 95.75 4 ASN B O 1
ATOM 1793 N N . ILE B 1 5 ? -11.25 6.195 21.984 1 97 5 ILE B N 1
ATOM 1794 C CA . ILE B 1 5 ? -11.445 6.246 20.531 1 97 5 ILE B CA 1
ATOM 1795 C C . ILE B 1 5 ? -11.461 4.828 19.969 1 97 5 ILE B C 1
ATOM 1797 O O . ILE B 1 5 ? -12.211 4.535 19.031 1 97 5 ILE B O 1
ATOM 1801 N N . PHE B 1 6 ? -10.672 3.949 20.547 1 97.56 6 PHE B N 1
ATOM 1802 C CA . PHE B 1 6 ? -10.5 2.6 20.016 1 97.56 6 PHE B CA 1
ATOM 1803 C C . PHE B 1 6 ? -11.773 1.783 20.203 1 97.56 6 PHE B C 1
ATOM 1805 O O . PHE B 1 6 ? -11.984 0.795 19.484 1 97.56 6 PHE B O 1
ATOM 1812 N N . LEU B 1 7 ? -12.594 2.264 21.078 1 97.56 7 LEU B N 1
ATOM 1813 C CA . LEU B 1 7 ? -13.797 1.491 21.375 1 97.56 7 LEU B CA 1
ATOM 1814 C C . LEU B 1 7 ? -15.023 2.133 20.734 1 97.56 7 LEU B C 1
ATOM 1816 O O . LEU B 1 7 ? -16.156 1.715 21 1 97.56 7 LEU B O 1
ATOM 1820 N N . PHE B 1 8 ? -14.812 3.133 19.906 1 97.88 8 PHE B N 1
ATOM 1821 C CA . PHE B 1 8 ? -15.914 3.699 19.125 1 97.88 8 PHE B CA 1
ATOM 1822 C C . PHE B 1 8 ? -16.547 2.643 18.234 1 97.88 8 PHE B C 1
ATOM 1824 O O . PHE B 1 8 ? -15.836 1.805 17.656 1 97.88 8 PHE B O 1
ATOM 1831 N N . VAL B 1 9 ? -17.797 2.713 18.047 1 97.94 9 VAL B N 1
ATOM 1832 C CA . VAL B 1 9 ? -18.578 1.714 17.328 1 97.94 9 VAL B CA 1
ATOM 1833 C C . VAL B 1 9 ? -18.031 1.55 15.906 1 97.94 9 VAL B C 1
ATOM 1835 O O . VAL B 1 9 ? -17.766 0.43 15.461 1 97.94 9 VAL B O 1
ATOM 1838 N N . PRO B 1 10 ? -17.859 2.609 15.109 1 98.12 10 PRO B N 1
ATOM 1839 C CA . PRO B 1 10 ? -17.312 2.43 13.766 1 98.12 10 PRO B CA 1
ATOM 1840 C C . PRO B 1 10 ? -15.961 1.715 13.758 1 98.12 10 PRO B C 1
ATOM 1842 O O . PRO B 1 10 ? -15.672 0.94 12.844 1 98.12 10 PRO B O 1
ATOM 1845 N N . ASN B 1 11 ? -15.133 1.981 14.766 1 98.5 11 ASN B N 1
ATOM 1846 C CA . ASN B 1 11 ? -13.836 1.324 14.844 1 98.5 11 ASN B CA 1
ATOM 1847 C C . ASN B 1 11 ? -13.977 -0.166 15.141 1 98.5 11 ASN B C 1
ATOM 1849 O O . ASN B 1 11 ? -13.234 -0.985 14.594 1 98.5 11 ASN B O 1
ATOM 1853 N N . MET B 1 12 ? -14.914 -0.478 16.031 1 98.44 12 MET B N 1
ATOM 1854 C CA . MET B 1 12 ? -15.172 -1.886 16.312 1 98.44 12 MET B CA 1
ATOM 1855 C C . MET B 1 12 ? -15.641 -2.619 15.055 1 98.44 12 MET B C 1
ATOM 1857 O O . MET B 1 12 ? -15.25 -3.766 14.82 1 98.44 12 MET B O 1
ATOM 1861 N N . ILE B 1 13 ? -16.469 -2.012 14.266 1 98.44 13 ILE B N 1
ATOM 1862 C CA . ILE B 1 13 ? -16.891 -2.582 12.992 1 98.44 13 ILE B CA 1
ATOM 1863 C C . ILE B 1 13 ? -15.672 -2.764 12.078 1 98.44 13 IL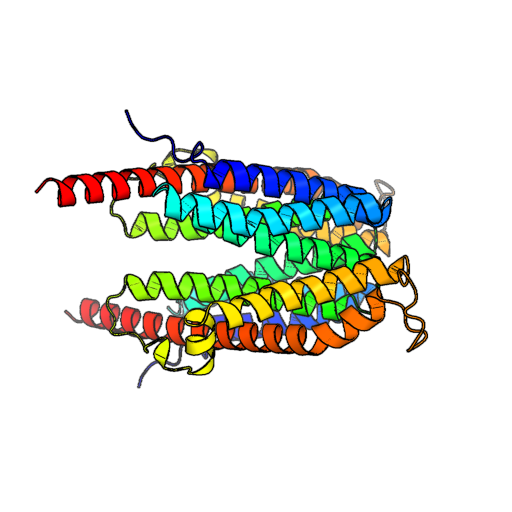E B C 1
ATOM 1865 O O . ILE B 1 13 ? -15.531 -3.801 11.43 1 98.44 13 ILE B O 1
ATOM 1869 N N . GLY B 1 14 ? -14.789 -1.757 12.078 1 98.38 14 GLY B N 1
ATOM 1870 C CA . GLY B 1 14 ? -13.562 -1.845 11.297 1 98.38 14 GLY B CA 1
ATOM 1871 C C . GLY B 1 14 ? -12.695 -3.025 11.688 1 98.38 14 GLY B C 1
ATOM 1872 O O . GLY B 1 14 ? -12.141 -3.707 10.828 1 98.38 14 GLY B O 1
ATOM 1873 N N . TYR B 1 15 ? -12.609 -3.258 13.07 1 98.56 15 TYR B N 1
ATOM 1874 C CA . TYR B 1 15 ? -11.859 -4.418 13.539 1 98.56 15 TYR B CA 1
ATOM 1875 C C . TYR B 1 15 ? -12.477 -5.711 13.023 1 98.56 15 TYR B C 1
ATOM 1877 O O . TYR B 1 15 ? -11.766 -6.637 12.625 1 98.56 15 TYR B O 1
ATOM 1885 N N . GLY B 1 16 ? -13.734 -5.785 13.094 1 98.62 16 GLY B N 1
ATOM 1886 C CA . GLY B 1 16 ? -14.43 -6.934 12.539 1 98.62 16 GLY B CA 1
ATOM 1887 C C . GLY B 1 16 ? -14.141 -7.148 11.062 1 98.62 16 GLY B C 1
ATOM 1888 O O . GLY B 1 16 ? -13.945 -8.281 10.617 1 98.62 16 GLY B O 1
ATOM 1889 N N . ARG B 1 17 ? -14.141 -6.039 10.266 1 98.69 17 ARG B N 1
ATOM 1890 C CA . ARG B 1 17 ? -13.82 -6.113 8.844 1 98.69 17 ARG B CA 1
ATOM 1891 C C . ARG B 1 17 ? -12.43 -6.711 8.625 1 98.69 17 ARG B C 1
ATOM 1893 O O . ARG B 1 17 ? -12.242 -7.531 7.723 1 98.69 17 ARG B O 1
ATOM 1900 N N . ILE B 1 18 ? -11.477 -6.316 9.422 1 98.69 18 ILE B N 1
ATOM 1901 C CA . ILE B 1 18 ? -10.109 -6.805 9.305 1 98.69 18 ILE B CA 1
ATOM 1902 C C . ILE B 1 18 ? -10.07 -8.305 9.562 1 98.69 18 ILE B C 1
ATOM 1904 O O . ILE B 1 18 ? -9.445 -9.055 8.812 1 98.69 18 ILE B O 1
ATOM 1908 N N . VAL B 1 19 ? -10.734 -8.789 10.609 1 98.75 19 VAL B N 1
ATOM 1909 C CA . VAL B 1 19 ? -10.766 -10.211 10.953 1 98.75 19 VAL B CA 1
ATOM 1910 C C . VAL B 1 19 ? -11.383 -11 9.797 1 98.75 19 VAL B C 1
ATOM 1912 O O . VAL B 1 19 ? -10.828 -12.023 9.375 1 98.75 19 VAL B O 1
ATOM 1915 N N . LEU B 1 20 ? -12.5 -10.531 9.312 1 98.75 20 LEU B N 1
ATOM 1916 C CA . LEU B 1 20 ? -13.164 -11.195 8.203 1 98.75 20 LEU B CA 1
ATOM 1917 C C . LEU B 1 20 ? -12.266 -11.242 6.973 1 98.75 20 LEU B C 1
ATOM 1919 O O . LEU B 1 20 ? -12.195 -12.258 6.281 1 98.75 20 LEU B O 1
ATOM 1923 N N . ALA B 1 21 ? -11.602 -10.148 6.676 1 98.69 21 ALA B N 1
ATOM 1924 C CA . ALA B 1 21 ? -10.695 -10.102 5.535 1 98.69 21 ALA B CA 1
ATOM 1925 C C . ALA B 1 21 ? -9.57 -11.117 5.688 1 98.69 21 ALA B C 1
ATOM 1927 O O . ALA B 1 21 ? -9.227 -11.82 4.734 1 98.69 21 ALA B O 1
ATOM 1928 N N . LEU B 1 22 ? -9.008 -11.242 6.906 1 98.69 22 LEU B N 1
ATOM 1929 C CA . LEU B 1 22 ? -7.922 -12.188 7.156 1 98.69 22 LEU B CA 1
ATOM 1930 C C . LEU B 1 22 ? -8.398 -13.617 6.965 1 98.69 22 LEU B C 1
ATOM 1932 O O . LEU B 1 22 ? -7.68 -14.445 6.398 1 98.69 22 LEU B O 1
ATOM 1936 N N . ILE B 1 23 ? -9.547 -13.898 7.453 1 98.69 23 ILE B N 1
ATOM 1937 C CA . ILE B 1 23 ? -10.125 -15.227 7.234 1 98.69 23 ILE B CA 1
ATOM 1938 C C . ILE B 1 23 ? -10.297 -15.477 5.738 1 98.69 23 ILE B C 1
ATOM 1940 O O . ILE B 1 23 ? -9.984 -16.562 5.242 1 98.69 23 ILE B O 1
ATOM 1944 N N . SER B 1 24 ? -10.805 -14.469 5.062 1 98.81 24 SER B N 1
ATOM 1945 C CA . SER B 1 24 ? -10.961 -14.586 3.617 1 98.81 24 SER B CA 1
ATOM 1946 C C . SER B 1 24 ? -9.633 -14.914 2.943 1 98.81 24 SER B C 1
ATOM 1948 O O . SER B 1 24 ? -9.555 -15.859 2.154 1 98.81 24 SER B O 1
ATOM 1950 N N . PHE B 1 25 ? -8.609 -14.188 3.252 1 98.56 25 PHE B N 1
ATOM 1951 C CA . PHE B 1 25 ? -7.293 -14.398 2.654 1 98.56 25 PHE B CA 1
ATOM 1952 C C . PHE B 1 25 ? -6.809 -15.82 2.891 1 98.56 25 PHE B C 1
ATOM 1954 O O . PHE B 1 25 ? -6.254 -16.453 1.988 1 98.56 25 PHE B O 1
ATOM 1961 N N . TYR B 1 26 ? -7 -16.281 4.082 1 98.5 26 TYR B N 1
ATOM 1962 C CA . TYR B 1 26 ? -6.535 -17.609 4.469 1 98.5 26 TYR B CA 1
ATOM 1963 C C . TYR B 1 26 ? -7.188 -18.688 3.609 1 98.5 26 TYR B C 1
ATOM 1965 O O . TYR B 1 26 ? -6.547 -19.672 3.252 1 98.5 26 TYR B O 1
ATOM 1973 N N . TYR B 1 27 ? -8.398 -18.516 3.189 1 98.38 27 TYR B N 1
ATOM 1974 C CA . TYR B 1 27 ? -9.164 -19.562 2.525 1 98.38 27 TYR B CA 1
ATOM 1975 C C . TYR B 1 27 ? -9.195 -19.344 1.019 1 98.38 27 TYR B C 1
ATOM 1977 O O . TYR B 1 27 ? -9.734 -20.156 0.275 1 98.38 27 TYR B O 1
ATOM 1985 N N . MET B 1 28 ? -8.641 -18.359 0.509 1 97.94 28 MET B N 1
ATOM 1986 C CA . MET B 1 28 ? -8.812 -17.953 -0.881 1 97.94 28 MET B CA 1
ATOM 1987 C C . MET B 1 28 ? -8.344 -19.047 -1.834 1 97.94 28 MET B C 1
ATOM 1989 O O . MET B 1 28 ? -8.914 -19.219 -2.914 1 97.94 28 MET B O 1
ATOM 1993 N N . ARG B 1 29 ? -7.371 -19.828 -1.443 1 97.25 29 ARG B N 1
ATOM 1994 C CA . ARG B 1 29 ? -6.848 -20.828 -2.363 1 97.25 29 ARG B CA 1
ATOM 1995 C C . ARG B 1 29 ? -7.531 -22.172 -2.146 1 97.25 29 ARG B C 1
ATOM 1997 O O . ARG B 1 29 ? -7.512 -23.047 -3.027 1 97.25 29 ARG B O 1
ATOM 2004 N N . THR B 1 30 ? -8.141 -22.438 -0.963 1 96.88 30 THR B N 1
ATOM 2005 C CA . THR B 1 30 ? -8.586 -23.781 -0.61 1 96.88 30 THR B CA 1
ATOM 2006 C C . THR B 1 30 ? -10.109 -23.859 -0.6 1 96.88 30 THR B C 1
ATOM 2008 O O . THR B 1 30 ? -10.688 -24.922 -0.848 1 96.88 30 THR B O 1
ATOM 2011 N N . ASP B 1 31 ? -10.75 -22.797 -0.231 1 98.31 31 ASP B N 1
ATOM 2012 C CA . ASP B 1 31 ? -12.211 -22.75 -0.14 1 98.31 31 ASP B CA 1
ATOM 2013 C C . ASP B 1 31 ? -12.742 -21.406 -0.628 1 98.31 31 ASP B C 1
ATOM 2015 O O . ASP B 1 31 ? -12.945 -20.484 0.167 1 98.31 31 ASP B O 1
ATOM 2019 N N . TYR B 1 32 ? -13.055 -21.375 -1.906 1 97.88 32 TYR B N 1
ATOM 2020 C CA . TYR B 1 32 ? -13.398 -20.094 -2.516 1 97.88 32 TYR B CA 1
ATOM 2021 C C . TYR B 1 32 ? -14.766 -19.609 -2.033 1 97.88 32 TYR B C 1
ATOM 2023 O O . TYR B 1 32 ? -15.047 -18.406 -2.047 1 97.88 32 TYR B O 1
ATOM 2031 N N . VAL B 1 33 ? -15.688 -20.469 -1.61 1 97.94 33 VAL B N 1
ATOM 2032 C CA . VAL B 1 33 ? -17 -20.078 -1.13 1 97.94 33 VAL B CA 1
ATOM 2033 C C . VAL B 1 33 ? -16.875 -19.328 0.199 1 97.94 33 VAL B C 1
ATOM 2035 O O . VAL B 1 33 ? -17.375 -18.219 0.343 1 97.94 33 VAL B O 1
ATOM 2038 N N . THR B 1 34 ? -16.188 -19.984 1.127 1 98.56 34 THR B N 1
ATOM 2039 C CA . THR B 1 34 ? -15.969 -19.344 2.42 1 98.56 34 THR B CA 1
ATOM 2040 C C . THR B 1 34 ? -15.219 -18.031 2.248 1 98.56 34 THR B C 1
ATOM 2042 O O . THR B 1 34 ? -15.594 -17.016 2.85 1 98.56 34 THR B O 1
ATOM 2045 N N . ALA B 1 35 ? -14.188 -18.047 1.406 1 98.69 35 ALA B N 1
ATOM 2046 C CA . ALA B 1 35 ? -13.383 -16.844 1.163 1 98.69 35 ALA B CA 1
ATOM 2047 C C . ALA B 1 35 ? -14.242 -15.711 0.601 1 98.69 35 ALA B C 1
ATOM 2049 O O . ALA B 1 35 ? -14.141 -14.57 1.046 1 98.69 35 ALA B O 1
ATOM 2050 N N . THR B 1 36 ? -15.078 -16.031 -0.338 1 98.31 36 THR B N 1
ATOM 2051 C CA . THR B 1 36 ? -15.898 -15.023 -0.99 1 98.31 36 THR B CA 1
ATOM 2052 C C . THR B 1 36 ? -16.891 -14.422 -0.003 1 98.31 36 THR B C 1
ATOM 2054 O O . THR B 1 36 ? -17.047 -13.195 0.062 1 98.31 36 THR B O 1
ATOM 2057 N N . TRP B 1 37 ? -17.547 -15.203 0.78 1 98.44 37 TRP B N 1
ATOM 2058 C CA . TRP B 1 37 ? -18.531 -14.711 1.735 1 98.44 37 TRP B CA 1
ATOM 2059 C C . TRP B 1 37 ? -17.875 -13.82 2.787 1 98.44 37 TRP B C 1
ATOM 2061 O O . TRP B 1 37 ? -18.406 -12.766 3.137 1 98.44 37 TRP B O 1
ATOM 2071 N N . CYS B 1 38 ? -16.766 -14.25 3.279 1 98.75 38 CYS B N 1
ATOM 2072 C CA . CYS B 1 38 ? -16.047 -13.445 4.27 1 98.75 38 CYS B CA 1
ATOM 2073 C C . CYS B 1 38 ? -15.586 -12.125 3.666 1 98.75 38 CYS B C 1
ATOM 2075 O O . CYS B 1 38 ? -15.672 -11.078 4.309 1 98.75 38 CYS B O 1
ATOM 2077 N N . TYR B 1 39 ? -15.094 -12.195 2.475 1 98.62 39 TYR B N 1
ATOM 2078 C CA . TYR B 1 39 ? -14.641 -10.992 1.794 1 98.62 39 TYR B CA 1
ATOM 2079 C C . TYR B 1 39 ? -15.797 -10.016 1.573 1 98.62 39 TYR B C 1
ATOM 2081 O O . TYR B 1 39 ? -15.672 -8.828 1.86 1 98.62 39 TYR B O 1
ATOM 2089 N N . LEU B 1 40 ? -16.922 -10.523 1.054 1 97.56 40 LEU B N 1
ATOM 2090 C CA . LEU B 1 40 ? -18.078 -9.695 0.76 1 97.56 40 LEU B CA 1
ATOM 2091 C C . LEU B 1 40 ? -18.656 -9.102 2.039 1 97.56 40 LEU B C 1
ATOM 2093 O O . LEU B 1 40 ? -19.062 -7.934 2.061 1 97.56 40 LEU B O 1
ATOM 2097 N N . LEU B 1 41 ? -18.703 -9.891 3.043 1 97.81 41 LEU B N 1
ATOM 2098 C CA . LEU B 1 41 ? -19.203 -9.383 4.316 1 97.81 41 LEU B CA 1
ATOM 2099 C C . LEU B 1 41 ? -18.297 -8.281 4.859 1 97.81 41 LEU B C 1
ATOM 2101 O O . LEU B 1 41 ? -18.797 -7.27 5.367 1 97.81 41 LEU B O 1
ATOM 2105 N N . SER B 1 42 ? -17 -8.477 4.805 1 98.12 42 SER B N 1
ATOM 2106 C CA . SER B 1 42 ? -16.047 -7.438 5.211 1 98.12 42 SER B CA 1
ATOM 2107 C C . SER B 1 42 ? -16.297 -6.141 4.449 1 98.12 42 SER B C 1
ATOM 2109 O O . SER B 1 42 ? -16.281 -5.055 5.035 1 98.12 42 SER B O 1
ATOM 2111 N N . TYR B 1 43 ? -16.531 -6.297 3.191 1 95.5 43 TYR B N 1
ATOM 2112 C CA . TYR B 1 43 ? -16.734 -5.141 2.324 1 95.5 43 TYR B CA 1
ATOM 2113 C C . TYR B 1 43 ? -18.047 -4.438 2.645 1 95.5 43 TYR B C 1
ATOM 2115 O O . TYR B 1 43 ? -18.109 -3.207 2.65 1 95.5 43 TYR B O 1
ATOM 2123 N N . LEU B 1 44 ? -19.109 -5.16 2.883 1 93.5 44 LEU B N 1
ATOM 2124 C CA . LEU B 1 44 ? -20.422 -4.609 3.193 1 93.5 44 LEU B CA 1
ATOM 2125 C C . LEU B 1 44 ? -20.391 -3.865 4.523 1 93.5 44 LEU B C 1
ATOM 2127 O O . LEU B 1 44 ? -21.062 -2.844 4.684 1 93.5 44 LEU B O 1
ATOM 2131 N N . LEU B 1 45 ? -19.625 -4.387 5.418 1 96.56 45 LEU B N 1
ATOM 2132 C CA . LEU B 1 45 ? -19.516 -3.754 6.73 1 96.56 45 LEU B CA 1
ATOM 2133 C C . LEU B 1 45 ? -18.891 -2.371 6.613 1 96.56 45 LEU B C 1
ATOM 2135 O O . LEU B 1 45 ? -19 -1.552 7.527 1 96.56 45 LEU B O 1
ATOM 2139 N N . ASP B 1 46 ? -18.172 -2.102 5.543 1 95.75 46 ASP B N 1
ATOM 2140 C CA . ASP B 1 46 ? -17.594 -0.792 5.27 1 95.75 46 ASP B CA 1
ATOM 2141 C C . ASP B 1 46 ? -18.656 0.296 5.254 1 95.75 46 ASP B C 1
ATOM 2143 O O . ASP B 1 46 ? -18.469 1.379 5.809 1 95.75 46 ASP B O 1
ATOM 2147 N N . GLU B 1 47 ? -19.812 0.052 4.625 1 92.12 47 GLU B N 1
ATOM 2148 C CA . GLU B 1 47 ? -20.922 1.001 4.586 1 92.12 47 GLU B CA 1
ATOM 2149 C C . GLU B 1 47 ? -21.469 1.258 5.984 1 92.12 47 GLU B C 1
ATOM 2151 O O . GLU B 1 47 ? -21.828 2.391 6.32 1 92.12 47 GLU B O 1
ATOM 2156 N N . PHE B 1 48 ? -21.438 0.273 6.746 1 95.12 48 PHE B N 1
ATOM 2157 C CA . PHE B 1 48 ? -22.047 0.362 8.07 1 95.12 48 PHE B CA 1
ATOM 2158 C C . PHE B 1 48 ? -21.156 1.15 9.023 1 95.12 48 PHE B C 1
ATOM 2160 O O . PHE B 1 48 ? -21.656 1.86 9.898 1 95.12 48 PHE B O 1
ATOM 2167 N N . ASP B 1 49 ? -19.875 0.955 8.922 1 96 49 ASP B N 1
ATOM 2168 C CA . ASP B 1 49 ? -19.016 1.715 9.82 1 96 49 ASP B CA 1
ATOM 2169 C C . ASP B 1 49 ? -19.078 3.209 9.516 1 96 49 ASP B C 1
ATOM 2171 O O . ASP B 1 49 ? -18.984 4.039 10.422 1 96 49 ASP B O 1
ATOM 2175 N N . GLY B 1 50 ? -19.266 3.557 8.234 1 93.94 50 GLY B N 1
ATOM 2176 C CA . GLY B 1 50 ? -19.469 4.953 7.883 1 93.94 50 GLY B CA 1
ATOM 2177 C C . GLY B 1 50 ? -20.766 5.523 8.43 1 93.94 50 GLY B C 1
ATOM 2178 O O . GLY B 1 50 ? -20.781 6.629 8.977 1 93.94 50 GLY B O 1
ATOM 2179 N N . ILE B 1 51 ? -21.828 4.762 8.242 1 95.38 51 ILE B N 1
ATOM 2180 C CA . ILE B 1 51 ? -23.125 5.176 8.758 1 95.38 51 ILE B CA 1
ATOM 2181 C C . ILE B 1 51 ? -23.047 5.348 10.273 1 95.38 51 ILE B C 1
ATOM 2183 O O . ILE B 1 51 ? -23.531 6.348 10.82 1 95.38 51 ILE B O 1
ATOM 2187 N N . ALA B 1 52 ? -22.422 4.438 10.938 1 96.94 52 ALA B N 1
ATOM 2188 C CA . ALA B 1 52 ? -22.281 4.488 12.391 1 96.94 52 ALA B CA 1
ATOM 2189 C C . ALA B 1 52 ? -21.469 5.715 12.812 1 96.94 52 ALA B C 1
ATOM 2191 O O . ALA B 1 52 ? -21.812 6.379 13.797 1 96.94 52 ALA B O 1
ATOM 2192 N N . ALA B 1 53 ? -20.422 6.055 12.117 1 96.88 53 ALA B N 1
ATOM 2193 C CA . ALA B 1 53 ? -19.594 7.199 12.453 1 96.88 53 ALA B CA 1
ATOM 2194 C C . ALA B 1 53 ? -20.391 8.5 12.406 1 96.88 53 ALA B C 1
ATOM 2196 O O . ALA B 1 53 ? -20.281 9.328 13.312 1 96.88 53 ALA B O 1
ATOM 2197 N N . ARG B 1 54 ? -21.219 8.625 11.422 1 95.75 54 ARG B N 1
ATOM 2198 C CA . ARG B 1 54 ? -21.984 9.844 11.211 1 95.75 54 ARG B CA 1
ATOM 2199 C C . ARG B 1 54 ? -23.172 9.914 12.172 1 95.75 54 ARG B C 1
ATOM 2201 O O . ARG B 1 54 ? -23.438 10.961 12.766 1 95.75 54 ARG B O 1
ATOM 2208 N N . THR B 1 55 ? -23.859 8.828 12.328 1 97.44 55 THR B N 1
ATOM 2209 C CA . THR B 1 55 ? -25.078 8.805 13.133 1 97.44 55 THR B CA 1
ATOM 2210 C C . THR B 1 55 ? -24.75 8.969 14.617 1 97.44 55 THR B C 1
ATOM 2212 O O . THR B 1 55 ? -25.516 9.586 15.359 1 97.44 55 THR B O 1
ATOM 2215 N N . LEU B 1 56 ? -23.594 8.469 15.078 1 97.31 56 LEU B N 1
ATOM 2216 C CA . LEU B 1 56 ? -23.25 8.5 16.5 1 97.31 56 LEU B CA 1
ATOM 2217 C C . LEU B 1 56 ? -22.281 9.633 16.797 1 97.31 56 LEU B C 1
ATOM 2219 O O . LEU B 1 56 ? -21.75 9.727 17.906 1 97.31 56 LEU B O 1
ATOM 2223 N N . ASN B 1 57 ? -22.031 10.445 15.766 1 96.19 57 ASN B N 1
ATOM 2224 C CA . ASN B 1 57 ? -21.078 11.531 15.906 1 96.19 57 ASN B CA 1
ATOM 2225 C C . ASN B 1 57 ? -19.719 11.023 16.391 1 96.19 57 ASN B C 1
ATOM 2227 O O . ASN B 1 57 ? -19.172 11.539 17.375 1 96.19 57 ASN B O 1
ATOM 2231 N N . GLN B 1 58 ? -19.281 9.938 15.812 1 97.38 58 GLN B N 1
ATOM 2232 C CA . GLN B 1 58 ? -18.016 9.297 16.188 1 97.38 58 GLN B CA 1
ATOM 2233 C C . GLN B 1 58 ? -17.016 9.32 15.031 1 97.38 58 GLN B C 1
ATOM 2235 O O . GLN B 1 58 ? -16.281 8.359 14.828 1 97.38 58 GLN B O 1
ATOM 2240 N N . GLU B 1 59 ? -17.094 10.328 14.18 1 96.69 59 GLU B N 1
ATOM 2241 C CA . GLU B 1 59 ? -16.109 10.516 13.117 1 96.69 59 GLU B CA 1
ATOM 2242 C C . GLU B 1 59 ? -14.758 10.945 13.688 1 96.69 59 GLU B C 1
ATOM 2244 O O . GLU B 1 59 ? -14.672 11.922 14.438 1 96.69 59 GLU B O 1
ATOM 2249 N N . THR B 1 60 ? -13.758 10.172 13.445 1 96.75 60 THR B N 1
ATOM 2250 C CA . THR B 1 60 ? -12.414 10.461 13.93 1 96.75 60 THR B CA 1
ATOM 2251 C C . THR B 1 60 ? -11.391 10.289 12.805 1 96.75 60 THR B C 1
ATOM 2253 O O . THR B 1 60 ? -11.68 9.672 11.781 1 96.75 60 THR B O 1
ATOM 2256 N N . LYS B 1 61 ? -10.242 10.836 12.953 1 95.12 61 LYS B N 1
ATOM 2257 C CA . LYS B 1 61 ? -9.148 10.656 12.008 1 95.12 61 LYS B CA 1
ATOM 2258 C C . LYS B 1 61 ? -8.641 9.211 12.023 1 95.12 61 LYS B C 1
ATOM 2260 O O . LYS B 1 61 ? -8.328 8.648 10.977 1 95.12 61 LYS B O 1
ATOM 2265 N N . PHE B 1 62 ? -8.508 8.648 13.234 1 97.06 62 PHE B N 1
ATOM 2266 C CA . PHE B 1 62 ? -8.102 7.254 13.344 1 97.06 62 PHE B CA 1
ATOM 2267 C C . PHE B 1 62 ? -9.055 6.352 12.562 1 97.06 62 PHE B C 1
ATOM 2269 O O . PHE B 1 62 ? -8.617 5.492 11.797 1 97.06 62 PHE B O 1
ATOM 2276 N N . GLY B 1 63 ? -10.32 6.547 12.805 1 97.56 63 GLY B N 1
ATOM 2277 C CA . GLY B 1 63 ? -11.312 5.742 12.117 1 97.56 63 GLY B CA 1
ATOM 2278 C C . GLY B 1 63 ? -11.242 5.879 10.602 1 97.56 63 GLY B C 1
ATOM 2279 O O . GLY B 1 63 ? -11.43 4.898 9.883 1 97.56 63 GLY B O 1
ATOM 2280 N N . GLU B 1 64 ? -11.055 7.07 10.148 1 96.31 64 GLU B N 1
ATOM 2281 C CA . GLU B 1 64 ? -10.922 7.32 8.719 1 96.31 64 GLU B CA 1
ATOM 2282 C C . GLU B 1 64 ? -9.742 6.547 8.133 1 96.31 64 GLU B C 1
ATOM 2284 O O . GLU B 1 64 ? -9.867 5.934 7.066 1 96.31 64 GLU B O 1
ATOM 2289 N N . MET B 1 65 ? -8.641 6.562 8.789 1 97.06 65 MET B N 1
ATOM 2290 C CA . MET B 1 65 ? -7.457 5.844 8.336 1 97.06 65 MET B CA 1
ATOM 2291 C C . MET B 1 65 ? -7.688 4.336 8.375 1 97.06 65 MET B C 1
ATOM 2293 O O . MET B 1 65 ? -7.297 3.621 7.449 1 97.06 65 MET B O 1
ATOM 2297 N N . LEU B 1 66 ? -8.219 3.898 9.484 1 97.94 66 LEU B N 1
ATOM 2298 C CA . LEU B 1 66 ? -8.531 2.479 9.617 1 97.94 66 LEU B CA 1
ATOM 2299 C C . LEU B 1 66 ? -9.375 1.993 8.445 1 97.94 66 LEU B C 1
ATOM 2301 O O . LEU B 1 66 ? -9.086 0.948 7.859 1 97.94 66 LEU B O 1
ATOM 2305 N N . ASP B 1 67 ? -10.383 2.791 8.164 1 97.25 67 ASP B N 1
ATOM 2306 C CA . ASP B 1 67 ? -11.281 2.469 7.062 1 97.25 67 ASP B CA 1
ATOM 2307 C C . ASP B 1 67 ? -10.531 2.439 5.73 1 97.25 67 ASP B C 1
ATOM 2309 O O . ASP B 1 67 ? -10.602 1.454 4.992 1 97.25 67 ASP B O 1
ATOM 2313 N N . MET B 1 68 ? -9.82 3.418 5.43 1 96.31 68 MET B N 1
ATOM 2314 C CA . MET B 1 68 ? -9.102 3.564 4.168 1 96.31 68 MET B CA 1
ATOM 2315 C C . MET B 1 68 ? -8.07 2.451 3.994 1 96.31 68 MET B C 1
ATOM 2317 O O . MET B 1 68 ? -7.98 1.845 2.926 1 96.31 68 MET B O 1
ATOM 2321 N N . LEU B 1 69 ? -7.289 2.148 4.98 1 97.94 69 LEU B N 1
ATOM 2322 C CA . LEU B 1 69 ? -6.242 1.133 4.914 1 97.94 69 LEU B CA 1
ATOM 2323 C C . LEU B 1 69 ? -6.848 -0.26 4.77 1 97.94 69 LEU B C 1
ATOM 2325 O O . LEU B 1 69 ? -6.312 -1.098 4.039 1 97.94 69 LEU B O 1
ATOM 2329 N N . THR B 1 70 ? -7.918 -0.484 5.516 1 98.25 70 THR B N 1
ATOM 2330 C CA . THR B 1 70 ? -8.57 -1.782 5.406 1 98.25 70 THR B CA 1
ATOM 2331 C C . THR B 1 70 ? -9.031 -2.037 3.973 1 98.25 70 THR B C 1
ATOM 2333 O O . THR B 1 70 ? -8.797 -3.119 3.426 1 98.25 70 THR B O 1
ATOM 2336 N N . ASP B 1 71 ? -9.648 -1.043 3.361 1 97.06 71 ASP B N 1
ATOM 2337 C CA . ASP B 1 71 ? -10.125 -1.174 1.987 1 97.06 71 ASP B CA 1
ATOM 2338 C C . ASP B 1 71 ? -8.969 -1.456 1.029 1 97.06 71 ASP B C 1
ATOM 2340 O O . ASP B 1 71 ? -9.047 -2.379 0.215 1 97.06 71 ASP B O 1
ATOM 2344 N N . ARG B 1 72 ? -7.922 -0.707 1.118 1 97.38 72 ARG B N 1
ATOM 2345 C CA . ARG B 1 72 ? -6.785 -0.811 0.209 1 97.38 72 ARG B CA 1
ATOM 2346 C C . ARG B 1 72 ? -6.051 -2.135 0.398 1 97.38 72 ARG B C 1
ATOM 2348 O O . ARG B 1 72 ? -5.641 -2.77 -0.577 1 97.38 72 ARG B O 1
ATOM 2355 N N . CYS B 1 73 ? -5.836 -2.545 1.6 1 98.44 73 CYS B N 1
ATOM 2356 C CA . CYS B 1 73 ? -5.133 -3.793 1.87 1 98.44 73 CYS B CA 1
ATOM 2357 C C . CYS B 1 73 ? -5.957 -4.992 1.424 1 98.44 73 CYS B C 1
ATOM 2359 O O . CYS B 1 73 ? -5.41 -5.992 0.956 1 98.44 73 CYS B O 1
ATOM 2361 N N . ALA B 1 74 ? -7.285 -4.898 1.621 1 98.5 74 ALA B N 1
ATOM 2362 C CA . ALA B 1 74 ? -8.141 -5.988 1.162 1 98.5 74 ALA B CA 1
ATOM 2363 C C . ALA B 1 74 ? -8.023 -6.184 -0.347 1 98.5 74 ALA B C 1
ATOM 2365 O O . ALA B 1 74 ? -7.809 -7.301 -0.821 1 98.5 74 ALA B O 1
ATOM 2366 N N . THR B 1 75 ? -8.18 -5.105 -1.065 1 98.31 75 THR B N 1
ATOM 2367 C CA . THR B 1 75 ? -8.062 -5.18 -2.518 1 98.31 75 THR B CA 1
ATOM 2368 C C . THR B 1 75 ? -6.668 -5.656 -2.92 1 98.31 75 THR B C 1
ATOM 2370 O O . THR B 1 75 ? -6.527 -6.473 -3.832 1 98.31 75 THR B O 1
ATOM 2373 N N . MET B 1 76 ? -5.656 -5.188 -2.256 1 98.75 76 MET B N 1
ATOM 2374 C CA . MET B 1 76 ? -4.281 -5.605 -2.512 1 98.75 76 MET B CA 1
ATOM 2375 C C . MET B 1 76 ? -4.137 -7.117 -2.377 1 98.75 76 MET B C 1
ATOM 2377 O O . MET B 1 76 ? -3.596 -7.777 -3.268 1 98.75 76 MET B O 1
ATOM 2381 N N . CYS B 1 77 ? -4.621 -7.645 -1.308 1 98.88 77 CYS B N 1
ATOM 2382 C CA . CYS B 1 77 ? -4.465 -9.07 -1.044 1 98.88 77 CYS B CA 1
ATOM 2383 C C . CYS B 1 77 ? -5.297 -9.898 -2.016 1 98.88 77 CYS B C 1
ATOM 2385 O O . CYS B 1 77 ? -4.91 -11.016 -2.379 1 98.88 77 CYS B O 1
ATOM 2387 N N . LEU B 1 78 ? -6.484 -9.352 -2.422 1 98.81 78 LEU B N 1
ATOM 2388 C CA . LEU B 1 78 ? -7.234 -10.016 -3.486 1 98.81 78 LEU B CA 1
ATOM 2389 C C . LEU B 1 78 ? -6.414 -10.078 -4.77 1 98.81 78 LEU B C 1
ATOM 2391 O O . LEU B 1 78 ? -6.371 -11.117 -5.434 1 98.81 78 LEU B O 1
ATOM 2395 N N . LEU B 1 79 ? -5.727 -9.039 -5.105 1 98.88 79 LEU B N 1
ATOM 2396 C CA . LEU B 1 79 ? -4.918 -8.984 -6.316 1 98.88 79 LEU B CA 1
ATOM 2397 C C . LEU B 1 79 ? -3.713 -9.914 -6.211 1 98.88 79 LEU B C 1
ATOM 2399 O O . LEU B 1 79 ? -3.279 -10.492 -7.207 1 98.88 79 LEU B O 1
ATOM 2403 N N . VAL B 1 80 ? -3.156 -10.07 -5.012 1 98.94 80 VAL B N 1
ATOM 2404 C CA . VAL B 1 80 ? -2.113 -11.07 -4.793 1 98.94 80 VAL B CA 1
ATOM 2405 C C . VAL B 1 80 ? -2.648 -12.461 -5.137 1 98.94 80 VAL B C 1
ATOM 2407 O O . VAL B 1 80 ? -1.992 -13.227 -5.844 1 98.94 80 VAL B O 1
ATOM 2410 N N . THR B 1 81 ? -3.801 -12.758 -4.629 1 98.94 81 THR B N 1
ATOM 2411 C CA . THR B 1 81 ? -4.414 -14.055 -4.891 1 98.94 81 THR B CA 1
ATOM 2412 C C . THR B 1 81 ? -4.625 -14.258 -6.387 1 98.94 81 THR B C 1
ATOM 2414 O O . THR B 1 81 ? -4.352 -15.336 -6.918 1 98.94 81 THR B O 1
ATOM 2417 N N . LEU B 1 82 ? -5.129 -13.227 -7.023 1 98.88 82 LEU B N 1
ATOM 2418 C CA . LEU B 1 82 ? -5.34 -13.32 -8.461 1 98.88 82 LEU B CA 1
ATOM 2419 C C . LEU B 1 82 ? -4.02 -13.562 -9.188 1 98.88 82 LEU B C 1
ATOM 2421 O O . LEU B 1 82 ? -3.982 -14.297 -10.18 1 98.88 82 LEU B O 1
ATOM 2425 N N . SER B 1 83 ? -2.957 -12.977 -8.734 1 98.94 83 SER B N 1
ATOM 2426 C CA . SER B 1 83 ? -1.644 -13.219 -9.328 1 98.94 83 SER B CA 1
ATOM 2427 C C . SER B 1 83 ? -1.245 -14.688 -9.203 1 98.94 83 SER B C 1
ATOM 2429 O O . SER B 1 83 ? -0.617 -15.242 -10.102 1 98.94 83 SER B O 1
ATOM 2431 N N . VAL B 1 84 ? -1.562 -15.273 -8.125 1 98.88 84 VAL B N 1
ATOM 2432 C CA . VAL B 1 84 ? -1.236 -16.672 -7.883 1 98.88 84 VAL B CA 1
ATOM 2433 C C . VAL B 1 84 ? -2.086 -17.562 -8.789 1 98.88 84 VAL B C 1
ATOM 2435 O O . VAL B 1 84 ? -1.59 -18.547 -9.344 1 98.88 84 VAL B O 1
ATOM 2438 N N . LEU B 1 85 ? -3.342 -17.219 -8.922 1 98.69 85 LEU B N 1
ATOM 2439 C CA . LEU B 1 85 ? -4.273 -18.031 -9.703 1 98.69 85 LEU B CA 1
ATOM 2440 C C . LEU B 1 85 ? -4.031 -17.844 -11.195 1 98.69 85 LEU B C 1
ATOM 2442 O O . LEU B 1 85 ? -4.195 -18.781 -11.977 1 98.69 85 LEU B O 1
ATOM 2446 N N . TYR B 1 86 ? -3.711 -16.625 -11.609 1 98.56 86 TYR B N 1
ATOM 2447 C CA . TYR B 1 86 ? -3.426 -16.281 -13 1 98.56 86 TYR B CA 1
ATOM 2448 C C . TYR B 1 86 ? -2.016 -15.719 -13.141 1 98.56 86 TYR B C 1
ATOM 2450 O O . TYR B 1 86 ? -1.836 -14.547 -13.492 1 98.56 86 TYR B O 1
ATOM 2458 N N . PRO B 1 87 ? -1.045 -16.578 -13.07 1 98.38 87 PRO B N 1
ATOM 2459 C CA . PRO B 1 87 ? 0.34 -16.094 -12.992 1 98.38 87 PRO B CA 1
ATOM 2460 C C . PRO B 1 87 ? 0.797 -15.398 -14.266 1 98.38 87 PRO B C 1
ATOM 2462 O O . PRO B 1 87 ? 1.696 -14.555 -14.227 1 98.38 87 PRO B O 1
ATOM 2465 N N . ASP B 1 88 ? 0.211 -15.703 -15.414 1 98.25 88 ASP B N 1
ATOM 2466 C CA . ASP B 1 88 ? 0.59 -15.055 -16.672 1 98.25 88 ASP B CA 1
ATOM 2467 C C . ASP B 1 88 ? 0.243 -13.562 -16.641 1 98.25 88 ASP B C 1
ATOM 2469 O O . ASP B 1 88 ? 0.772 -12.789 -17.438 1 98.25 88 ASP B O 1
ATOM 2473 N N . TYR B 1 89 ? -0.641 -13.141 -15.734 1 98.5 89 TYR B N 1
ATOM 2474 C CA . TYR B 1 89 ? -1.076 -11.75 -15.656 1 98.5 89 TYR B CA 1
ATOM 2475 C C . TYR B 1 89 ? -0.496 -11.062 -14.43 1 98.5 89 TYR B C 1
ATOM 2477 O O . TYR B 1 89 ? -0.933 -9.969 -14.055 1 98.5 89 TYR B O 1
ATOM 2485 N N . MET B 1 90 ? 0.426 -11.672 -13.812 1 98.69 90 MET B N 1
ATOM 2486 C CA . MET B 1 90 ? 1.004 -11.172 -12.562 1 98.69 90 MET B CA 1
ATOM 2487 C C . MET B 1 90 ? 1.504 -9.742 -12.734 1 98.69 90 MET B C 1
ATOM 2489 O O . MET B 1 90 ? 1.242 -8.883 -11.883 1 98.69 90 MET B O 1
ATOM 2493 N N . PHE B 1 91 ? 2.197 -9.477 -13.836 1 98.81 91 PHE B N 1
ATOM 2494 C CA . PHE B 1 91 ? 2.768 -8.156 -14.07 1 98.81 91 PHE B CA 1
ATOM 2495 C C . PHE B 1 91 ? 1.679 -7.086 -14.055 1 98.81 91 PHE B C 1
ATOM 2497 O O . PHE B 1 91 ? 1.852 -6.023 -13.453 1 98.81 91 PHE B O 1
ATOM 2504 N N . TRP B 1 92 ? 0.591 -7.344 -14.68 1 98.62 92 TRP B N 1
ATOM 2505 C CA . TRP B 1 92 ? -0.506 -6.387 -14.766 1 98.62 92 TRP B CA 1
ATOM 2506 C C . TRP B 1 92 ? -1.143 -6.164 -13.398 1 98.62 92 TRP B C 1
ATOM 2508 O O . TRP B 1 92 ? -1.489 -5.035 -13.039 1 98.62 92 TRP B O 1
ATOM 2518 N N . PHE B 1 93 ? -1.308 -7.223 -12.617 1 98.81 93 PHE B N 1
ATOM 2519 C CA . PHE B 1 93 ? -1.843 -7.078 -11.266 1 98.81 93 PHE B CA 1
ATOM 2520 C C . PHE B 1 93 ? -0.892 -6.27 -10.391 1 98.81 93 PHE B C 1
ATOM 2522 O O . PHE B 1 93 ? -1.33 -5.453 -9.578 1 98.81 93 PHE B O 1
ATOM 2529 N N . GLN B 1 94 ? 0.433 -6.496 -10.57 1 98.81 94 GLN B N 1
ATOM 2530 C CA . GLN B 1 94 ? 1.431 -5.707 -9.852 1 98.81 94 GLN B CA 1
ATOM 2531 C C . GLN B 1 94 ? 1.313 -4.227 -10.203 1 98.81 94 GLN B C 1
ATOM 2533 O O . GLN B 1 94 ? 1.401 -3.367 -9.32 1 98.81 94 GLN B O 1
ATOM 2538 N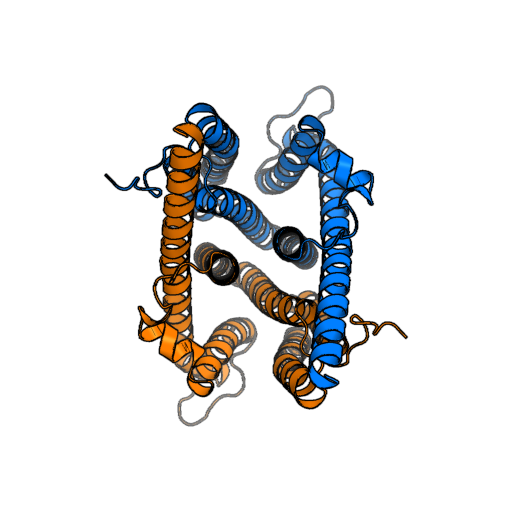 N . LEU B 1 95 ? 1.119 -3.934 -11.469 1 98.69 95 LEU B N 1
ATOM 2539 C CA . LEU B 1 95 ? 0.986 -2.553 -11.914 1 98.69 95 LEU B CA 1
ATOM 2540 C C . LEU B 1 95 ? -0.254 -1.902 -11.312 1 98.69 95 LEU B C 1
ATOM 2542 O O . LEU B 1 95 ? -0.191 -0.774 -10.812 1 98.69 95 LEU B O 1
ATOM 2546 N N . ILE B 1 96 ? -1.323 -2.605 -11.344 1 98.69 96 ILE B N 1
ATOM 2547 C CA . ILE B 1 96 ? -2.58 -2.096 -10.805 1 98.69 96 ILE B CA 1
ATOM 2548 C C . ILE B 1 96 ? -2.434 -1.837 -9.312 1 98.69 96 ILE B C 1
ATOM 2550 O O . ILE B 1 96 ? -2.85 -0.789 -8.812 1 98.69 96 ILE B O 1
ATOM 2554 N N . MET B 1 97 ? -1.825 -2.76 -8.578 1 98.69 97 MET B N 1
ATOM 2555 C CA . MET B 1 97 ? -1.595 -2.611 -7.141 1 98.69 97 MET B CA 1
ATOM 2556 C C . MET B 1 97 ? -0.723 -1.394 -6.852 1 98.69 97 MET B C 1
ATOM 2558 O O . MET B 1 97 ? -0.989 -0.642 -5.914 1 98.69 97 MET B O 1
ATOM 2562 N N . THR B 1 98 ? 0.313 -1.234 -7.633 1 98.69 98 THR B N 1
ATOM 2563 C CA . THR B 1 98 ? 1.237 -0.118 -7.469 1 98.69 98 THR B CA 1
ATOM 2564 C C . THR B 1 98 ? 0.521 1.214 -7.676 1 98.69 98 THR B C 1
ATOM 2566 O O . THR B 1 98 ? 0.65 2.127 -6.859 1 98.69 98 THR B O 1
ATOM 2569 N N . ILE B 1 99 ? -0.241 1.284 -8.758 1 98.44 99 ILE B N 1
ATOM 2570 C CA . ILE B 1 99 ? -0.984 2.502 -9.055 1 98.44 99 ILE B CA 1
ATOM 2571 C C . ILE B 1 99 ? -1.994 2.779 -7.945 1 98.44 99 ILE B C 1
ATOM 2573 O O . ILE B 1 99 ? -2.117 3.914 -7.48 1 98.44 99 ILE B O 1
ATOM 2577 N N . ASP B 1 100 ? -2.67 1.812 -7.496 1 98.25 100 ASP B N 1
ATOM 2578 C CA . ASP B 1 100 ? -3.695 1.96 -6.469 1 98.25 100 ASP B CA 1
ATOM 2579 C C . ASP B 1 100 ? -3.094 2.465 -5.16 1 98.25 100 ASP B C 1
ATOM 2581 O O . ASP B 1 100 ? -3.561 3.455 -4.594 1 98.25 100 ASP B O 1
ATOM 2585 N N . MET B 1 101 ? -2.027 1.796 -4.699 1 98.25 101 MET B N 1
ATOM 2586 C CA . MET B 1 101 ? -1.408 2.145 -3.426 1 98.25 101 MET B CA 1
ATOM 2587 C C . MET B 1 101 ? -0.741 3.514 -3.502 1 98.25 101 MET B C 1
ATOM 2589 O O . MET B 1 101 ? -0.995 4.383 -2.664 1 98.25 101 MET B O 1
ATOM 2593 N N . ALA B 1 102 ? 0.062 3.725 -4.504 1 98.12 102 ALA B N 1
ATOM 2594 C CA . ALA B 1 102 ? 0.792 4.984 -4.637 1 98.12 102 ALA B CA 1
ATOM 2595 C C . ALA B 1 102 ? -0.162 6.145 -4.895 1 98.12 102 ALA B C 1
ATOM 2597 O O . ALA B 1 102 ? 0.013 7.234 -4.34 1 98.12 102 ALA B O 1
ATOM 2598 N N . GLY B 1 103 ? -1.146 5.922 -5.766 1 97.5 103 GLY B N 1
ATOM 2599 C CA . GLY B 1 103 ? -2.086 6.98 -6.094 1 97.5 103 GLY B CA 1
ATOM 2600 C C . GLY B 1 103 ? -2.898 7.449 -4.902 1 97.5 103 GLY B C 1
ATOM 2601 O O . GLY B 1 103 ? -2.994 8.648 -4.645 1 97.5 103 GLY B O 1
ATOM 2602 N N . HIS B 1 104 ? -3.42 6.52 -4.164 1 96.69 104 HIS B N 1
ATOM 2603 C CA . HIS B 1 104 ? -4.242 6.883 -3.016 1 96.69 104 HIS B CA 1
ATOM 2604 C C . HIS B 1 104 ? -3.391 7.48 -1.898 1 96.69 104 HIS B C 1
ATOM 2606 O O . HIS B 1 104 ? -3.795 8.453 -1.257 1 96.69 104 HIS B O 1
ATOM 2612 N N . TRP B 1 105 ? -2.238 6.883 -1.665 1 97.31 105 TRP B N 1
ATOM 2613 C CA . TRP B 1 105 ? -1.354 7.383 -0.616 1 97.31 105 TRP B CA 1
ATOM 2614 C C . TRP B 1 105 ? -0.91 8.812 -0.911 1 97.31 105 TRP B C 1
ATOM 2616 O O . TRP B 1 105 ? -1.075 9.703 -0.077 1 97.31 105 TRP B O 1
ATOM 2626 N N . LEU B 1 106 ? -0.49 9.055 -2.102 1 96.62 106 LEU B N 1
ATOM 2627 C CA . LEU B 1 106 ? 0.004 10.375 -2.471 1 96.62 106 LEU B CA 1
ATOM 2628 C C . LEU B 1 106 ? -1.124 11.398 -2.453 1 96.62 106 LEU B C 1
ATOM 2630 O O . LEU B 1 106 ? -0.939 12.523 -1.98 1 96.62 106 LEU B O 1
ATOM 2634 N N . PHE B 1 107 ? -2.256 11.055 -2.977 1 94.69 107 PHE B N 1
ATOM 2635 C CA . PHE B 1 107 ? -3.391 11.969 -3.025 1 94.69 107 PHE B CA 1
ATOM 2636 C C . PHE B 1 107 ? -3.844 12.344 -1.62 1 94.69 107 PHE B C 1
ATOM 2638 O O . PHE B 1 107 ? -4.07 13.523 -1.328 1 94.69 107 PHE B O 1
ATOM 2645 N N . PHE B 1 108 ? -3.951 11.375 -0.817 1 93.56 108 PHE B N 1
ATOM 2646 C CA . PHE B 1 108 ? -4.363 11.617 0.56 1 93.56 108 PHE B CA 1
ATOM 2647 C C . PHE B 1 108 ? -3.375 12.531 1.271 1 93.56 108 PHE B C 1
ATOM 2649 O O . PHE B 1 108 ? -3.775 13.492 1.929 1 93.56 108 PHE B O 1
ATOM 2656 N N . HIS B 1 109 ? -2.139 12.273 1.163 1 92.56 109 HIS B N 1
ATOM 2657 C CA . HIS B 1 109 ? -1.091 13.062 1.794 1 92.56 109 HIS B CA 1
ATOM 2658 C C . HIS B 1 109 ? -1.1 14.5 1.275 1 92.56 109 HIS B C 1
ATOM 2660 O O . HIS B 1 109 ? -1.013 15.445 2.059 1 92.56 109 HIS B O 1
ATOM 2666 N N . SER B 1 110 ? -1.21 14.617 0.001 1 92.38 110 SER B N 1
ATOM 2667 C CA . SER B 1 110 ? -1.229 15.953 -0.596 1 92.38 110 SER B CA 1
ATOM 2668 C C . SER B 1 110 ? -2.438 16.75 -0.124 1 92.38 110 SER B C 1
ATOM 2670 O O . SER B 1 110 ? -2.344 17.969 0.077 1 92.38 110 SER B O 1
ATOM 2672 N N . SER B 1 111 ? -3.564 16.109 0.071 1 89.25 111 SER B N 1
ATOM 2673 C CA . SER B 1 111 ? -4.785 16.781 0.519 1 89.25 111 SER B CA 1
ATOM 2674 C C . SER B 1 111 ? -4.633 17.312 1.941 1 89.25 111 SER B C 1
ATOM 2676 O O . SER B 1 111 ? -5.125 18.391 2.262 1 89.25 111 SER B O 1
ATOM 2678 N N . ILE B 1 112 ? -3.955 16.578 2.732 1 86.75 112 ILE B N 1
ATOM 2679 C CA . ILE B 1 112 ? -3.723 17 4.113 1 86.75 112 ILE B CA 1
ATOM 2680 C C . ILE B 1 112 ? -2.766 18.188 4.137 1 86.75 112 ILE B C 1
ATOM 2682 O O . ILE B 1 112 ? -2.998 19.156 4.852 1 86.75 112 ILE B O 1
ATOM 2686 N N . LEU B 1 113 ? -1.708 18.141 3.416 1 86.94 113 LEU B N 1
ATOM 2687 C CA . LEU B 1 113 ? -0.724 19.219 3.371 1 86.94 113 LEU B CA 1
ATOM 2688 C C . LEU B 1 113 ? -1.346 20.5 2.834 1 86.94 113 LEU B C 1
ATOM 2690 O O . LEU B 1 113 ? -1.014 21.594 3.295 1 86.94 113 LEU B O 1
ATOM 2694 N N . LYS B 1 114 ? -2.166 20.312 1.896 1 82.5 114 LYS B N 1
ATOM 2695 C CA . LYS B 1 114 ? -2.854 21.469 1.321 1 82.5 114 LYS B CA 1
ATOM 2696 C C . LYS B 1 114 ? -3.721 22.172 2.365 1 82.5 114 LYS B C 1
ATOM 2698 O O . LYS B 1 114 ? -3.803 23.406 2.389 1 82.5 114 LYS B O 1
ATOM 2703 N N . GLY B 1 115 ? -4.383 21.453 3.146 1 75.38 115 GLY B N 1
ATOM 2704 C CA . GLY B 1 115 ? -5.215 22.016 4.199 1 75.38 115 GLY B CA 1
ATOM 2705 C C . GLY B 1 115 ? -4.426 22.797 5.234 1 75.38 115 GLY B C 1
ATOM 2706 O O . GLY B 1 115 ? -4.91 23.781 5.773 1 75.38 115 GLY B O 1
ATOM 2707 N N . ILE B 1 116 ? -3.215 22.484 5.43 1 68 116 ILE B N 1
ATOM 2708 C CA . ILE B 1 116 ? -2.355 23.109 6.434 1 68 116 ILE B CA 1
ATOM 2709 C C . ILE B 1 116 ? -1.718 24.375 5.855 1 68 116 ILE B C 1
ATOM 2711 O O . ILE B 1 116 ? -1.603 25.391 6.543 1 68 116 ILE B O 1
ATOM 2715 N N . SER B 1 117 ? -1.155 24.453 4.715 1 63.88 117 SER B N 1
ATOM 2716 C CA . SER B 1 117 ? -0.365 25.547 4.145 1 63.88 117 SER B CA 1
ATOM 2717 C C . SER B 1 117 ? -1.257 26.688 3.678 1 63.88 117 SER B C 1
ATOM 2719 O O . SER B 1 117 ? -0.767 27.781 3.361 1 63.88 117 SER B O 1
ATOM 2721 N N . ASN B 1 118 ? -2.555 26.828 4.141 1 58.34 118 ASN B N 1
ATOM 2722 C CA . ASN B 1 118 ? -3.465 27.891 3.74 1 58.34 118 ASN B CA 1
ATOM 2723 C C . ASN B 1 118 ? -3.266 28.281 2.275 1 58.34 118 ASN B C 1
ATOM 2725 O O . ASN B 1 118 ? -3.449 29.438 1.903 1 58.34 118 ASN B O 1
ATOM 2729 N N . HIS B 1 119 ? -2.346 27.828 1.63 1 51.88 119 HIS B N 1
ATOM 2730 C CA . HIS B 1 119 ? -2.145 28.25 0.249 1 51.88 119 HIS B CA 1
ATOM 2731 C C . HIS B 1 119 ? -3.387 27.984 -0.596 1 51.88 119 HIS B C 1
ATOM 2733 O O . HIS B 1 119 ? -4.023 26.938 -0.462 1 51.88 119 HIS B O 1
ATOM 2739 N N . LYS B 1 120 ? -3.982 29.219 -0.754 1 49.97 120 LYS B N 1
ATOM 2740 C CA . LYS B 1 120 ? -5.059 29.156 -1.737 1 49.97 120 LYS B CA 1
ATOM 2741 C C . LYS B 1 120 ? -4.766 28.125 -2.816 1 49.97 120 LYS B C 1
ATOM 2743 O O . LYS B 1 120 ? -3.988 28.375 -3.738 1 49.97 120 LYS B O 1
ATOM 2748 N N . LEU B 1 121 ? -4.461 26.969 -2.545 1 48.47 121 LEU B N 1
ATOM 2749 C CA . LEU B 1 121 ? -4.043 25.797 -3.314 1 48.47 121 LEU B CA 1
ATOM 2750 C C . LEU B 1 121 ? -4.898 25.641 -4.566 1 48.47 121 LEU B C 1
ATOM 2752 O O . LEU B 1 121 ? -6.008 26.188 -4.641 1 48.47 121 LEU B O 1
ATOM 2756 N N . VAL B 1 122 ? -4.402 25.281 -5.633 1 46.28 122 VAL B N 1
ATOM 2757 C CA . VAL B 1 122 ? -5.152 24.891 -6.828 1 46.28 122 VAL B CA 1
ATOM 2758 C C . VAL B 1 122 ? -6.406 24.125 -6.426 1 46.28 122 VAL B C 1
ATOM 2760 O O . VAL B 1 122 ? -6.324 23.141 -5.672 1 46.28 122 VAL B O 1
ATOM 2763 N N . ASP B 1 123 ? -7.473 24.734 -6.262 1 47.5 123 ASP B N 1
ATOM 2764 C CA . ASP B 1 123 ? -8.805 24.172 -6.082 1 47.5 123 ASP B CA 1
ATOM 2765 C C . ASP B 1 123 ? -8.867 22.719 -6.566 1 47.5 123 ASP B C 1
ATOM 2767 O O . ASP B 1 123 ? -8.461 22.422 -7.695 1 47.5 123 ASP B O 1
ATOM 2771 N N . MET B 1 124 ? -8.531 21.75 -5.902 1 49.44 124 MET B N 1
ATOM 2772 C CA . MET B 1 124 ? -8.953 20.406 -6.328 1 49.44 124 MET B CA 1
ATOM 2773 C C . MET B 1 124 ? -10.016 20.5 -7.418 1 49.44 124 MET B C 1
ATOM 2775 O O . MET B 1 124 ? -10.367 19.484 -8.023 1 49.44 124 MET B O 1
ATOM 2779 N N . SER B 1 125 ? -10.703 21.672 -7.402 1 50.31 125 SER B N 1
ATOM 2780 C CA . SER B 1 125 ? -11.719 22.094 -8.359 1 50.31 125 SER B CA 1
ATOM 2781 C C . SER B 1 125 ? -11.164 22.141 -9.781 1 50.31 125 SER B C 1
ATOM 2783 O O . SER B 1 125 ? -11.922 22.234 -10.742 1 50.31 125 SER B O 1
ATOM 2785 N N . GLY B 1 126 ? -9.781 21.953 -9.781 1 59.53 126 GLY B N 1
ATOM 2786 C CA . GLY B 1 126 ? -9.414 22.25 -11.156 1 59.53 126 GLY B CA 1
ATOM 2787 C C . GLY B 1 126 ? -9.719 21.125 -12.117 1 59.53 126 GLY B C 1
ATOM 2788 O O . GLY B 1 126 ? -9.945 21.359 -13.305 1 59.53 126 GLY B O 1
ATOM 2789 N N . ASN B 1 127 ? -9.664 19.875 -11.336 1 77.06 127 ASN B N 1
ATOM 2790 C CA . ASN B 1 127 ? -10.016 18.828 -12.297 1 77.06 127 ASN B CA 1
ATOM 2791 C C . ASN B 1 127 ? -11.492 18.453 -12.195 1 77.06 127 ASN B C 1
ATOM 2793 O O . ASN B 1 127 ? -11.93 17.906 -11.18 1 77.06 127 ASN B O 1
ATOM 2797 N N . PRO B 1 128 ? -12.297 18.766 -13.18 1 80.75 128 PRO B N 1
ATOM 2798 C CA . PRO B 1 128 ? -13.742 18.516 -13.141 1 80.75 128 PRO B CA 1
ATOM 2799 C C . PRO B 1 128 ? -14.07 17.047 -12.891 1 80.75 128 PRO B C 1
ATOM 2801 O O . PRO B 1 128 ? -15.07 16.734 -12.234 1 80.75 128 PRO B O 1
ATOM 2804 N N . ILE B 1 129 ? -13.258 16.188 -13.297 1 83.75 129 ILE B N 1
ATOM 2805 C CA . ILE B 1 129 ? -13.5 14.766 -13.125 1 83.75 129 ILE B CA 1
ATOM 2806 C C . ILE B 1 129 ? -13.375 14.391 -11.648 1 83.75 129 ILE B C 1
ATOM 2808 O O . ILE B 1 129 ? -14.25 13.711 -11.102 1 83.75 129 ILE B O 1
ATOM 2812 N N . LEU B 1 130 ? -12.383 14.836 -11.016 1 83.69 130 LEU B N 1
ATOM 2813 C CA . LEU B 1 130 ? -12.188 14.547 -9.602 1 83.69 130 LEU B CA 1
ATOM 2814 C C . LEU B 1 130 ? -13.266 15.219 -8.758 1 83.69 130 LEU B C 1
ATOM 2816 O O . LEU B 1 130 ? -13.68 14.68 -7.73 1 83.69 130 LEU B O 1
ATOM 2820 N N . ARG B 1 131 ? -13.688 16.344 -9.203 1 82.25 131 ARG B N 1
ATOM 2821 C CA . ARG B 1 131 ? -14.773 17.016 -8.492 1 82.25 131 ARG B CA 1
ATOM 2822 C C . ARG B 1 131 ? -16.031 16.156 -8.469 1 82.25 131 ARG B C 1
ATOM 2824 O O . ARG B 1 131 ? -16.641 15.969 -7.414 1 82.25 131 ARG B O 1
ATOM 2831 N N . ILE B 1 132 ? -16.359 15.672 -9.633 1 82.69 132 ILE B N 1
ATOM 2832 C CA . ILE B 1 132 ? -17.547 14.828 -9.695 1 82.69 132 ILE B CA 1
ATOM 2833 C C . ILE B 1 132 ? -17.328 13.57 -8.867 1 82.69 132 ILE B C 1
ATOM 2835 O O . ILE B 1 132 ? -18.234 13.125 -8.156 1 82.69 132 ILE B O 1
ATOM 2839 N N . TYR B 1 133 ? -16.172 13.055 -8.883 1 82.56 133 TYR B N 1
ATOM 2840 C CA . TYR B 1 133 ? -15.812 11.836 -8.164 1 82.56 133 TYR B CA 1
ATOM 2841 C C . TYR B 1 133 ? -16.016 12.008 -6.664 1 82.56 133 TYR B C 1
ATOM 2843 O O . TYR B 1 133 ? -16.516 11.102 -5.992 1 82.56 133 TYR B O 1
ATOM 2851 N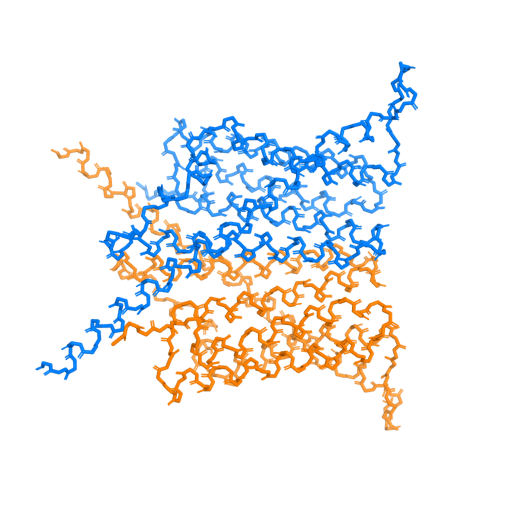 N . TYR B 1 134 ? -15.75 13.164 -6.199 1 81.5 134 TYR B N 1
ATOM 2852 C CA . TYR B 1 134 ? -15.781 13.328 -4.75 1 81.5 134 TYR B CA 1
ATOM 2853 C C . TYR B 1 134 ? -17.062 14.031 -4.309 1 81.5 134 TYR B C 1
ATOM 2855 O O . TYR B 1 134 ? -17.391 14.039 -3.119 1 81.5 134 TYR B O 1
ATOM 2863 N N . THR B 1 135 ? -17.797 14.57 -5.219 1 83.56 135 THR B N 1
ATOM 2864 C CA . THR B 1 135 ? -18.984 15.289 -4.812 1 83.56 135 THR B CA 1
ATOM 2865 C C . THR B 1 135 ? -20.234 14.438 -5.027 1 83.56 135 THR B C 1
ATOM 2867 O O . THR B 1 135 ? -21.219 14.578 -4.305 1 83.56 135 THR B O 1
ATOM 2870 N N . SER B 1 136 ? -20.172 13.562 -5.973 1 88.75 136 SER B N 1
ATOM 2871 C CA . SER B 1 136 ? -21.297 12.688 -6.238 1 88.75 136 SER B CA 1
ATOM 2872 C C . SER B 1 136 ? -21.125 11.32 -5.578 1 88.75 136 SER B C 1
ATOM 2874 O O . SER B 1 136 ? -20.375 10.477 -6.078 1 88.75 136 SER B O 1
ATOM 2876 N N . LYS B 1 137 ? -21.922 10.992 -4.645 1 88.25 137 LYS B N 1
ATOM 2877 C CA . LYS B 1 137 ? -21.844 9.727 -3.918 1 88.25 137 LYS B CA 1
ATOM 2878 C C . LYS B 1 137 ? -22.172 8.547 -4.82 1 88.25 137 LYS B C 1
ATOM 2880 O O . LYS B 1 137 ? -21.484 7.531 -4.816 1 88.25 137 LYS B O 1
ATOM 2885 N N . PRO B 1 138 ? -23.203 8.641 -5.621 1 90.56 138 PRO B N 1
ATOM 2886 C CA . PRO B 1 138 ? -23.516 7.52 -6.512 1 90.56 138 PRO B CA 1
ATOM 2887 C C . PRO B 1 138 ? -22.375 7.195 -7.469 1 90.56 138 PRO B C 1
ATOM 2889 O O . PRO B 1 138 ? -22.094 6.023 -7.742 1 90.56 138 PRO B O 1
ATOM 2892 N N . VAL B 1 139 ? -21.75 8.195 -7.973 1 91.56 139 VAL B N 1
ATOM 2893 C CA . VAL B 1 139 ? -20.625 7.973 -8.883 1 91.56 139 VAL B CA 1
ATOM 2894 C C . VAL B 1 139 ? -19.484 7.285 -8.141 1 91.56 139 VAL B C 1
ATOM 2896 O O . VAL B 1 139 ? -18.922 6.305 -8.633 1 91.56 139 VAL B O 1
ATOM 2899 N N . LEU B 1 140 ? -19.172 7.824 -7.043 1 90.94 140 LEU B N 1
ATOM 2900 C CA . LEU B 1 140 ? -18.141 7.223 -6.219 1 90.94 140 LEU B CA 1
ATOM 2901 C C . LEU B 1 140 ? -18.453 5.762 -5.918 1 90.94 140 LEU B C 1
ATOM 2903 O O . LEU B 1 140 ? -17.594 4.891 -6.066 1 90.94 140 LEU B O 1
ATOM 2907 N N . ASP B 1 141 ? -19.656 5.473 -5.578 1 90.56 141 ASP B N 1
ATOM 2908 C CA . ASP B 1 141 ? -20.078 4.129 -5.195 1 90.56 141 ASP B CA 1
ATOM 2909 C C . ASP B 1 141 ? -19.969 3.162 -6.371 1 90.56 141 ASP B C 1
ATOM 2911 O O . ASP B 1 141 ? -19.469 2.045 -6.223 1 90.56 141 ASP B O 1
ATOM 2915 N N . VAL B 1 142 ? -20.469 3.592 -7.457 1 94 142 VAL B N 1
ATOM 2916 C CA . VAL B 1 142 ? -20.438 2.74 -8.641 1 94 142 VAL B CA 1
ATOM 2917 C C . VAL B 1 142 ? -18.984 2.391 -8.984 1 94 142 VAL B C 1
ATOM 2919 O O . VAL B 1 142 ? -18.672 1.244 -9.32 1 94 142 VAL B O 1
ATOM 2922 N N . LEU B 1 143 ? -18.141 3.316 -8.898 1 94.69 143 LEU B N 1
ATOM 2923 C CA . LEU B 1 143 ? -16.734 3.094 -9.258 1 94.69 143 LEU B CA 1
ATOM 2924 C C . LEU B 1 143 ? -16.047 2.189 -8.234 1 94.69 143 LEU B C 1
ATOM 2926 O O . LEU B 1 143 ? -15.305 1.281 -8.609 1 94.69 143 LEU B O 1
ATOM 2930 N N . VAL B 1 144 ? -16.281 2.422 -6.992 1 92.81 144 VAL B N 1
ATOM 2931 C CA . VAL B 1 144 ? -15.641 1.65 -5.934 1 92.81 144 VAL B CA 1
ATOM 2932 C C . VAL B 1 144 ? -16.188 0.224 -5.93 1 92.81 144 VAL B C 1
ATOM 2934 O O . VAL B 1 144 ? -15.422 -0.741 -5.969 1 92.81 144 VAL B O 1
ATOM 2937 N N . TYR B 1 145 ? -17.5 0.06 -5.949 1 94.12 145 TYR B N 1
ATOM 2938 C CA . TYR B 1 145 ? -18.109 -1.262 -5.922 1 94.12 145 TYR B CA 1
ATOM 2939 C C . TYR B 1 145 ? -17.891 -1.998 -7.238 1 94.12 145 TYR B C 1
ATOM 2941 O O . TYR B 1 145 ? -17.656 -3.211 -7.246 1 94.12 145 TYR B O 1
ATOM 2949 N N . GLY B 1 146 ? -18.047 -1.232 -8.289 1 96.31 146 GLY B N 1
ATOM 2950 C CA . GLY B 1 146 ? -17.812 -1.844 -9.586 1 96.31 146 GLY B CA 1
ATOM 2951 C C . GLY B 1 146 ? -16.391 -2.377 -9.742 1 96.31 146 GLY B C 1
ATOM 2952 O O . GLY B 1 146 ? -16.188 -3.457 -10.305 1 96.31 146 GLY B O 1
ATOM 2953 N N . ASN B 1 147 ? -15.445 -1.6 -9.32 1 97.38 147 ASN B N 1
ATOM 2954 C CA . ASN B 1 147 ? -14.055 -2.039 -9.352 1 97.38 147 ASN B CA 1
ATOM 2955 C C . ASN B 1 147 ? -13.852 -3.316 -8.539 1 97.38 147 ASN B C 1
ATOM 2957 O O . ASN B 1 147 ? -13.211 -4.258 -9.008 1 97.38 147 ASN B O 1
ATOM 2961 N N . GLU B 1 148 ? -14.398 -3.346 -7.355 1 96.88 148 GLU B N 1
ATOM 2962 C CA . GLU B 1 148 ? -14.273 -4.516 -6.492 1 96.88 148 GLU B CA 1
ATOM 2963 C C . GLU B 1 148 ? -14.961 -5.73 -7.102 1 96.88 148 GLU B C 1
ATOM 2965 O O . GLU B 1 148 ? -14.438 -6.848 -7.031 1 96.88 148 GLU B O 1
ATOM 2970 N N . LEU B 1 149 ? -16.094 -5.48 -7.625 1 97 149 LEU B N 1
ATOM 2971 C CA . LEU B 1 149 ? -16.828 -6.562 -8.258 1 97 149 LEU B CA 1
ATOM 2972 C C . LEU B 1 149 ? -16.031 -7.188 -9.391 1 97 149 LEU B C 1
ATOM 2974 O O . LEU B 1 149 ? -16.047 -8.406 -9.57 1 97 149 LEU B O 1
ATOM 2978 N N . PHE B 1 150 ? -15.375 -6.402 -10.156 1 98.62 150 PHE B N 1
ATOM 2979 C CA . PHE B 1 150 ? -14.562 -6.902 -11.258 1 98.62 150 PHE B CA 1
ATOM 2980 C C . PHE B 1 150 ? -13.547 -7.918 -10.758 1 98.62 150 PHE B C 1
ATOM 2982 O O . PHE B 1 150 ? -13.445 -9.023 -11.305 1 98.62 150 PHE B O 1
ATOM 2989 N N . TYR B 1 151 ? -12.812 -7.625 -9.734 1 98.56 151 TYR B N 1
ATOM 2990 C CA . TYR B 1 151 ? -11.75 -8.492 -9.25 1 98.56 151 TYR B CA 1
ATOM 2991 C C . TYR B 1 151 ? -12.32 -9.719 -8.547 1 98.56 151 TYR B C 1
ATOM 2993 O O . TYR B 1 151 ? -11.758 -10.812 -8.648 1 98.56 151 TYR B O 1
ATOM 3001 N N . ILE B 1 152 ? -13.414 -9.539 -7.832 1 98.5 152 ILE B N 1
ATOM 3002 C CA . ILE B 1 152 ? -14.055 -10.68 -7.18 1 98.5 152 ILE B CA 1
ATOM 3003 C C . ILE B 1 152 ? -14.531 -11.68 -8.234 1 98.5 152 ILE B C 1
ATOM 3005 O O . ILE B 1 152 ? -14.398 -12.891 -8.055 1 98.5 152 ILE B O 1
ATOM 3009 N N . MET B 1 153 ? -15.117 -11.164 -9.32 1 98.62 153 MET B N 1
ATOM 3010 C CA . MET B 1 153 ? -15.578 -12.055 -10.383 1 98.62 153 MET B CA 1
ATOM 3011 C C . MET B 1 153 ? -14.398 -12.773 -11.031 1 98.62 153 MET B C 1
ATOM 3013 O O . MET B 1 153 ? -14.508 -13.953 -11.375 1 98.62 153 MET B O 1
ATOM 3017 N N . LEU B 1 154 ? -13.305 -12.055 -11.258 1 98.56 154 LEU B N 1
ATOM 3018 C CA . LEU B 1 154 ? -12.109 -12.711 -11.766 1 98.56 154 LEU B CA 1
ATOM 3019 C C . LEU B 1 154 ? -11.688 -13.859 -10.852 1 98.56 154 LEU B C 1
ATOM 3021 O O . LEU B 1 154 ? -11.258 -14.914 -11.328 1 98.56 154 LEU B O 1
ATOM 3025 N N . TYR B 1 155 ? -11.812 -13.633 -9.562 1 98.75 155 TYR B N 1
ATOM 3026 C CA . TYR B 1 155 ? -11.484 -14.648 -8.562 1 98.75 155 TYR B CA 1
ATOM 3027 C C . TYR B 1 155 ? -12.43 -15.836 -8.664 1 98.75 155 TYR B C 1
ATOM 3029 O O . TYR B 1 155 ? -11.992 -16.984 -8.758 1 98.75 155 TYR B O 1
ATOM 3037 N N . LEU B 1 156 ? -13.68 -15.578 -8.711 1 98.44 156 LEU B N 1
ATOM 3038 C CA . LEU B 1 156 ? -14.688 -16.641 -8.727 1 98.44 156 LEU B CA 1
ATOM 3039 C C . LEU B 1 156 ? -14.617 -17.438 -10.031 1 98.44 156 LEU B C 1
ATOM 3041 O O . LEU B 1 156 ? -14.82 -18.656 -10.031 1 98.44 156 LEU B O 1
ATOM 3045 N N . LEU B 1 157 ? -14.328 -16.766 -11.125 1 98 157 LEU B N 1
ATOM 3046 C CA . LEU B 1 157 ? -14.32 -17.391 -12.445 1 98 157 LEU B CA 1
ATOM 3047 C C . LEU B 1 157 ? -13.227 -18.453 -12.539 1 98 157 LEU B C 1
ATOM 3049 O O . LEU B 1 157 ? -13.297 -19.359 -13.375 1 98 157 LEU B O 1
ATOM 3053 N N . TYR B 1 158 ? -12.227 -18.281 -11.75 1 98.06 158 TYR B N 1
ATOM 3054 C CA . TYR B 1 158 ? -11.18 -19.297 -11.727 1 98.06 158 TYR B CA 1
ATOM 3055 C C . TYR B 1 158 ? -11.75 -20.641 -11.289 1 98.06 158 TYR B C 1
ATOM 3057 O O . TYR B 1 158 ? -11.305 -21.703 -11.758 1 98.06 158 TYR B O 1
ATOM 3065 N N . PHE B 1 159 ? -12.758 -20.625 -10.477 1 97.06 159 PHE B N 1
ATOM 3066 C CA . PHE B 1 159 ? -13.266 -21.844 -9.867 1 97.06 159 PHE B CA 1
ATOM 3067 C C . PHE B 1 159 ? -14.578 -22.281 -10.531 1 97.06 159 PHE B C 1
ATOM 3069 O O . PHE B 1 159 ? -14.875 -23.469 -10.609 1 97.06 159 PHE B O 1
ATOM 3076 N N . SER B 1 160 ? -15.398 -21.297 -10.906 1 94.94 160 SER B N 1
ATOM 3077 C CA . SER B 1 160 ? -16.719 -21.609 -11.43 1 94.94 160 SER B CA 1
ATOM 3078 C C . SER B 1 160 ? -17.266 -20.469 -12.273 1 94.94 160 SER B C 1
ATOM 3080 O O . SER B 1 160 ? -16.906 -19.312 -12.07 1 94.94 160 SER B O 1
ATOM 3082 N N . GLU B 1 161 ? -18.172 -20.797 -13.133 1 94.44 161 GLU B N 1
ATOM 3083 C CA . GLU B 1 161 ? -18.859 -19.781 -13.93 1 94.44 161 GLU B CA 1
ATOM 3084 C C . GLU B 1 161 ? -20.125 -19.297 -13.219 1 94.44 161 GLU B C 1
ATOM 3086 O O . GLU B 1 161 ? -20.688 -18.266 -13.602 1 94.44 161 GLU B O 1
ATOM 3091 N N . GLY B 1 162 ? -20.359 -19.922 -12.117 1 91.69 162 GLY B N 1
ATOM 3092 C CA . GLY B 1 162 ? -21.625 -19.641 -11.469 1 91.69 162 GLY B CA 1
ATOM 3093 C C . GLY B 1 162 ? -22.828 -20.172 -12.227 1 91.69 162 GLY B C 1
ATOM 3094 O O . GLY B 1 162 ? -22.672 -20.969 -13.164 1 91.69 162 GLY B O 1
ATOM 3095 N N . PRO B 1 163 ? -24 -19.875 -11.805 1 90.56 163 PRO B N 1
ATOM 3096 C CA . PRO B 1 163 ? -25.203 -20.359 -12.492 1 90.56 163 PRO B CA 1
ATOM 3097 C C . PRO B 1 163 ? -25.328 -19.812 -13.914 1 90.56 163 PRO B C 1
ATOM 3099 O O . PRO B 1 163 ? -24.969 -18.656 -14.172 1 90.56 163 PRO B O 1
ATOM 3102 N N . LEU B 1 164 ? -25.828 -20.625 -14.797 1 88.75 164 LEU B N 1
ATOM 3103 C CA . LEU B 1 164 ? -26 -20.25 -16.188 1 88.75 164 LEU B CA 1
ATOM 3104 C C . LEU B 1 164 ? -27.266 -19.422 -16.375 1 88.75 164 LEU B C 1
ATOM 3106 O O . LEU B 1 164 ? -28.297 -19.734 -15.773 1 88.75 164 LEU B O 1
ATOM 3110 N N . ILE B 1 165 ? -27.047 -18.391 -17.094 1 86.31 165 ILE B N 1
ATOM 3111 C CA . ILE B 1 165 ? -28.219 -17.625 -17.484 1 86.31 165 ILE B CA 1
ATOM 3112 C C . ILE B 1 165 ? -28.797 -18.172 -18.781 1 86.31 165 ILE B C 1
ATOM 3114 O O . ILE B 1 165 ? -28.125 -18.156 -19.828 1 86.31 165 ILE B O 1
ATOM 3118 N N . PRO B 1 166 ? -29.875 -18.734 -18.797 1 81.19 166 PRO B N 1
ATOM 3119 C CA . PRO B 1 166 ? -30.453 -19.484 -19.922 1 81.19 166 PRO B CA 1
ATOM 3120 C C . PRO B 1 166 ? -30.5 -18.672 -21.219 1 81.19 166 PRO B C 1
ATOM 3122 O O . PRO B 1 166 ? -30.234 -19.203 -22.297 1 81.19 166 PRO B O 1
ATOM 3125 N N . VAL B 1 167 ? -30.703 -17.438 -21.141 1 76.44 167 VAL B N 1
ATOM 3126 C CA . VAL B 1 167 ? -30.938 -16.625 -22.328 1 76.44 167 VAL B CA 1
ATOM 3127 C C . VAL B 1 167 ? -29.641 -16.438 -23.094 1 76.44 167 VAL B C 1
ATOM 3129 O O . VAL B 1 167 ? -29.594 -16.531 -24.328 1 76.44 167 VAL B O 1
ATOM 3132 N N . VAL B 1 168 ? -28.531 -16.328 -22.438 1 80.06 168 VAL B N 1
ATOM 3133 C CA . VAL B 1 168 ? -27.281 -15.961 -23.109 1 80.06 168 VAL B CA 1
ATOM 3134 C C . VAL B 1 168 ? -26.266 -17.094 -22.969 1 80.06 168 VAL B C 1
ATOM 3136 O O . VAL B 1 168 ? -25.219 -17.078 -23.609 1 80.06 168 VAL B O 1
ATOM 3139 N N . SER B 1 169 ? -26.625 -18.172 -22.312 1 83.94 169 SER B N 1
ATOM 3140 C CA . SER B 1 169 ? -25.781 -19.344 -22.094 1 83.94 169 SER B CA 1
ATOM 3141 C C . SER B 1 169 ? -24.422 -18.953 -21.547 1 83.94 169 SER B C 1
ATOM 3143 O O . SER B 1 169 ? -23.406 -19.5 -21.938 1 83.94 169 SER B O 1
ATOM 3145 N N . VAL B 1 170 ? -24.422 -17.766 -20.891 1 88.44 170 VAL B N 1
ATOM 3146 C CA . VAL B 1 170 ? -23.203 -17.297 -20.234 1 88.44 170 VAL B CA 1
ATOM 3147 C C . VAL B 1 170 ? -23.391 -17.359 -18.719 1 88.44 170 VAL B C 1
ATOM 3149 O O . VAL B 1 170 ? -24.484 -17.109 -18.203 1 88.44 170 VAL B O 1
ATOM 3152 N N . GLY B 1 171 ? -22.359 -17.781 -18.016 1 93.56 171 GLY B N 1
ATOM 3153 C CA . GLY B 1 171 ? -22.406 -17.797 -16.562 1 93.56 171 GLY B CA 1
ATOM 3154 C C . GLY B 1 171 ? -22.5 -16.422 -15.945 1 93.56 171 GLY B C 1
ATOM 3155 O O . GLY B 1 171 ? -21.969 -15.453 -16.484 1 93.56 171 GLY B O 1
ATOM 3156 N N . ILE B 1 172 ? -23.141 -16.344 -14.875 1 95 172 ILE B N 1
ATOM 3157 C CA . ILE B 1 172 ? -23.422 -15.062 -14.227 1 95 172 ILE B CA 1
ATOM 3158 C C . ILE B 1 172 ? -22.109 -14.375 -13.844 1 95 172 ILE B C 1
ATOM 3160 O O . ILE B 1 172 ? -22 -13.148 -13.914 1 95 172 ILE B O 1
ATOM 3164 N N . PHE B 1 173 ? -21.094 -15.094 -13.391 1 96.5 173 PHE B N 1
ATOM 3165 C CA . PHE B 1 173 ? -19.844 -14.484 -12.984 1 96.5 173 PHE B CA 1
ATOM 3166 C C . PHE B 1 173 ? -19.141 -13.82 -14.172 1 96.5 173 PHE B C 1
ATOM 3168 O O . PHE B 1 173 ? -18.625 -12.719 -14.047 1 96.5 173 PHE B O 1
ATOM 3175 N N . ARG B 1 174 ? -19.203 -14.445 -15.258 1 96.62 174 ARG B N 1
ATOM 3176 C CA . ARG B 1 174 ? -18.594 -13.891 -16.469 1 96.62 174 ARG B CA 1
ATOM 3177 C C . ARG B 1 174 ? -19.359 -12.648 -16.938 1 96.62 174 ARG B C 1
ATOM 3179 O O . ARG B 1 174 ? -18.75 -11.664 -17.359 1 96.62 174 ARG B O 1
ATOM 3186 N N . LEU B 1 175 ? -20.656 -12.734 -16.875 1 95.44 175 LEU B N 1
ATOM 3187 C CA . LEU B 1 175 ? -21.469 -11.594 -17.281 1 95.44 175 LEU B CA 1
ATOM 3188 C C . LEU B 1 175 ? -21.172 -10.375 -16.406 1 95.44 175 LEU B C 1
ATOM 3190 O O . LEU B 1 175 ? -20.969 -9.273 -16.922 1 95.44 175 LEU B O 1
ATOM 3194 N N . ILE B 1 176 ? -21.141 -10.594 -15.086 1 96.81 176 ILE B N 1
ATOM 3195 C CA . ILE B 1 176 ? -20.859 -9.508 -14.156 1 96.81 176 ILE B CA 1
ATOM 3196 C C . ILE B 1 176 ? -19.453 -8.969 -14.398 1 96.81 176 ILE B C 1
ATOM 3198 O O . ILE B 1 176 ? -19.219 -7.762 -14.312 1 96.81 176 ILE B O 1
ATOM 3202 N N . LEU B 1 177 ? -18.516 -9.828 -14.703 1 97.81 177 LEU B N 1
ATOM 3203 C CA . LEU B 1 177 ? -17.156 -9.406 -15.008 1 97.81 177 LEU B CA 1
ATOM 3204 C C . LEU B 1 177 ? -17.141 -8.477 -16.219 1 97.81 177 LEU B C 1
ATOM 3206 O O . LEU B 1 177 ? -16.5 -7.422 -16.188 1 97.81 177 LEU B O 1
ATOM 3210 N N . LEU B 1 178 ? -17.844 -8.844 -17.25 1 96.56 178 LEU B N 1
ATOM 3211 C CA . LEU B 1 178 ? -17.875 -8.062 -18.484 1 96.56 178 LEU B CA 1
ATOM 3212 C C . LEU B 1 178 ? -18.5 -6.691 -18.234 1 96.56 178 LEU B C 1
ATOM 3214 O O . LEU B 1 178 ? -18.047 -5.688 -18.797 1 96.56 178 LEU B O 1
ATOM 3218 N N . ILE B 1 179 ? -19.484 -6.648 -17.406 1 96.44 179 ILE B N 1
ATOM 3219 C CA . ILE B 1 179 ? -20.188 -5.402 -17.109 1 96.44 179 ILE B CA 1
ATOM 3220 C C . ILE B 1 179 ? -19.297 -4.52 -16.219 1 96.44 179 ILE B C 1
ATOM 3222 O O . ILE B 1 179 ? -19.281 -3.297 -16.375 1 96.44 179 ILE B O 1
ATOM 3226 N N . SER B 1 180 ? -18.562 -5.094 -15.32 1 98.19 180 SER B N 1
ATOM 3227 C CA . SER B 1 180 ? -17.781 -4.34 -14.344 1 98.19 180 SER B CA 1
ATOM 3228 C C . SER B 1 180 ? -16.406 -3.963 -14.914 1 98.19 180 SER B C 1
ATOM 3230 O O . SER B 1 180 ? -15.719 -3.113 -14.359 1 98.19 180 SER B O 1
ATOM 3232 N N . ALA B 1 181 ? -16.031 -4.516 -16.047 1 98.19 181 ALA B N 1
ATOM 3233 C CA . ALA B 1 181 ? -14.703 -4.293 -16.625 1 98.19 181 ALA B CA 1
ATOM 3234 C C . ALA B 1 181 ? -14.5 -2.824 -16.984 1 98.19 181 ALA B C 1
ATOM 3236 O O . ALA B 1 181 ? -13.5 -2.213 -16.578 1 98.19 181 ALA B O 1
ATOM 3237 N N . PRO B 1 182 ? -15.461 -2.24 -17.703 1 98.06 182 PRO B N 1
ATOM 3238 C CA . PRO B 1 182 ? -15.266 -0.824 -18.016 1 98.06 182 PRO B CA 1
ATOM 3239 C C . PRO B 1 182 ? -15.227 0.056 -16.766 1 98.06 182 PRO B C 1
ATOM 3241 O O . PRO B 1 182 ? -14.531 1.078 -16.75 1 98.06 182 PRO B O 1
ATOM 3244 N N . VAL B 1 183 ? -15.953 -0.3 -15.766 1 97.81 183 VAL B N 1
ATOM 3245 C CA . VAL B 1 183 ? -15.969 0.457 -14.516 1 97.81 183 VAL B CA 1
ATOM 3246 C C . VAL B 1 183 ? -14.602 0.363 -13.836 1 97.81 183 VAL B C 1
ATOM 3248 O O . VAL B 1 183 ? -14.07 1.366 -13.352 1 97.81 183 VAL B O 1
ATOM 3251 N N . SER B 1 184 ? -14.07 -0.798 -13.844 1 98.12 184 SER B N 1
ATOM 3252 C CA . SER B 1 184 ? -12.75 -1.002 -13.258 1 98.12 184 SER B CA 1
ATOM 3253 C C . SER B 1 184 ? -11.688 -0.209 -14.008 1 98.12 184 SER B C 1
ATOM 3255 O O . SER B 1 184 ? -10.789 0.368 -13.391 1 98.12 184 SER B O 1
ATOM 3257 N N . LEU B 1 185 ? -11.797 -0.162 -15.32 1 97.81 185 LEU B N 1
ATOM 3258 C CA . LEU B 1 185 ? -10.867 0.619 -16.125 1 97.81 185 LEU B CA 1
ATOM 3259 C C . LEU B 1 185 ? -11 2.107 -15.82 1 97.81 185 LEU B C 1
ATOM 3261 O O . LEU B 1 185 ? -9.992 2.822 -15.75 1 97.81 185 LEU B O 1
ATOM 3265 N N . ALA B 1 186 ? -12.203 2.551 -15.68 1 96.94 186 ALA B N 1
ATOM 3266 C CA . ALA B 1 186 ? -12.445 3.943 -15.32 1 96.94 186 ALA B CA 1
ATOM 3267 C C . ALA B 1 186 ? -11.852 4.266 -13.953 1 96.94 186 ALA B C 1
ATOM 3269 O O . ALA B 1 186 ? -11.266 5.332 -13.758 1 96.94 186 ALA B O 1
ATOM 3270 N N . LYS B 1 187 ? -12.039 3.391 -13.023 1 97.06 187 LYS B N 1
ATOM 3271 C CA . LYS B 1 187 ? -11.484 3.584 -11.688 1 97.06 187 LYS B CA 1
ATOM 3272 C C . LYS B 1 187 ? -9.961 3.682 -11.734 1 97.06 187 LYS B C 1
ATOM 3274 O O . LYS B 1 187 ? -9.359 4.477 -11.008 1 97.06 187 LYS B O 1
ATOM 3279 N N . LEU B 1 188 ? -9.336 2.857 -12.516 1 97.56 188 LEU B N 1
ATOM 3280 C CA . LEU B 1 188 ? -7.891 2.912 -12.711 1 97.56 188 LEU B CA 1
ATOM 3281 C C . LEU B 1 188 ? -7.469 4.266 -13.266 1 97.56 188 LEU B C 1
ATOM 3283 O O . LEU B 1 188 ? -6.492 4.859 -12.797 1 97.56 188 LEU B O 1
ATOM 3287 N N . ALA B 1 189 ? -8.211 4.762 -14.242 1 96.62 189 ALA B N 1
ATOM 3288 C CA . ALA B 1 189 ? -7.922 6.062 -14.836 1 96.62 189 ALA B CA 1
ATOM 3289 C C . ALA B 1 189 ? -8.047 7.18 -13.805 1 96.62 189 ALA B C 1
ATOM 3291 O O . ALA B 1 189 ? -7.227 8.102 -13.781 1 96.62 189 ALA B O 1
ATOM 3292 N N . ILE B 1 190 ? -9.031 7.066 -13.016 1 95.19 190 ILE B N 1
ATOM 3293 C CA . ILE B 1 190 ? -9.242 8.07 -11.977 1 95.19 190 ILE B CA 1
ATOM 3294 C C . ILE B 1 190 ? -8.086 8.039 -10.977 1 95.19 190 ILE B C 1
ATOM 3296 O O . ILE B 1 190 ? -7.613 9.086 -10.531 1 95.19 190 ILE B O 1
ATOM 3300 N N . THR B 1 191 ? -7.621 6.879 -10.586 1 96.56 191 THR B N 1
ATOM 3301 C CA . THR B 1 191 ? -6.5 6.766 -9.656 1 96.56 191 THR B CA 1
ATOM 3302 C C . THR B 1 191 ? -5.23 7.355 -10.266 1 96.56 191 THR B C 1
ATOM 3304 O O . THR B 1 191 ? -4.422 7.957 -9.555 1 96.56 191 THR B O 1
ATOM 3307 N N . LEU B 1 192 ? -5.055 7.227 -11.555 1 96.56 192 LEU B N 1
ATOM 3308 C CA . LEU B 1 192 ? -3.93 7.855 -12.242 1 96.56 192 LEU B CA 1
ATOM 3309 C C . LEU B 1 192 ? -4.043 9.375 -12.195 1 96.56 192 LEU B C 1
ATOM 3311 O O . LEU B 1 192 ? -3.039 10.07 -12.016 1 96.56 192 LEU B O 1
ATOM 3315 N N . LEU B 1 193 ? -5.23 9.844 -12.328 1 94.25 193 LEU B N 1
ATOM 3316 C CA . LEU B 1 193 ? -5.461 11.281 -12.203 1 94.25 193 LEU B CA 1
ATOM 3317 C C . LEU B 1 193 ? -5.125 11.766 -10.797 1 94.25 193 LEU B C 1
ATOM 3319 O O . LEU B 1 193 ? -4.578 12.852 -10.617 1 94.25 193 LEU B O 1
ATOM 3323 N N . HIS B 1 194 ? -5.508 10.93 -9.773 1 92.88 194 HIS B N 1
ATOM 3324 C CA . HIS B 1 194 ? -5.117 11.227 -8.398 1 92.88 194 HIS B CA 1
ATOM 3325 C C . HIS B 1 194 ? -3.604 11.383 -8.281 1 92.88 194 HIS B C 1
ATOM 3327 O O . HIS B 1 194 ? -3.121 12.305 -7.621 1 92.88 194 HIS B O 1
ATOM 3333 N N . LEU B 1 195 ? -2.941 10.516 -8.875 1 95.75 195 LEU B N 1
ATOM 3334 C CA . LEU B 1 195 ? -1.483 10.5 -8.805 1 95.75 195 LEU B CA 1
ATOM 3335 C C . LEU B 1 195 ? -0.898 11.773 -9.406 1 95.75 195 LEU B C 1
ATOM 3337 O O . LEU B 1 195 ? -0.051 12.43 -8.789 1 95.75 195 LEU B O 1
ATOM 3341 N N . VAL B 1 196 ? -1.357 12.203 -10.539 1 94.75 196 VAL B N 1
ATOM 3342 C CA . VAL B 1 196 ? -0.838 13.367 -11.25 1 94.75 196 VAL B CA 1
ATOM 3343 C C . VAL B 1 196 ? -1.191 14.641 -10.492 1 94.75 196 VAL B C 1
ATOM 3345 O O . VAL B 1 196 ? -0.336 15.508 -10.281 1 94.75 196 VAL B O 1
ATOM 3348 N N . THR B 1 197 ? -2.404 14.734 -10.07 1 92.44 197 THR B N 1
ATOM 3349 C CA . THR B 1 197 ? -2.863 15.922 -9.359 1 92.44 197 THR B CA 1
ATOM 3350 C C . THR B 1 197 ? -2.131 16.078 -8.031 1 92.44 197 THR B C 1
ATOM 3352 O O . THR B 1 197 ? -1.735 17.188 -7.656 1 92.44 197 THR B O 1
ATOM 3355 N N . ALA B 1 198 ? -2.008 14.977 -7.355 1 94.31 198 ALA B N 1
ATOM 3356 C CA . ALA B 1 198 ? -1.299 15 -6.078 1 94.31 198 ALA B CA 1
ATOM 3357 C C . ALA B 1 198 ? 0.154 15.43 -6.266 1 94.31 198 ALA B C 1
ATOM 3359 O O . ALA B 1 198 ? 0.687 16.203 -5.469 1 94.31 198 ALA B O 1
ATOM 3360 N N . ALA B 1 199 ? 0.805 14.922 -7.281 1 95.38 199 ALA B N 1
ATOM 3361 C CA . ALA B 1 199 ? 2.186 15.297 -7.578 1 95.38 199 ALA B CA 1
ATOM 3362 C C . ALA B 1 199 ? 2.301 16.797 -7.848 1 95.38 199 ALA B C 1
ATOM 3364 O O . ALA B 1 199 ? 3.211 17.453 -7.34 1 95.38 199 ALA B O 1
ATOM 3365 N N . GLN B 1 200 ? 1.398 17.312 -8.602 1 93.25 200 GLN B N 1
ATOM 3366 C CA . GLN B 1 200 ? 1.39 18.734 -8.914 1 93.25 200 GLN B CA 1
ATOM 3367 C C . GLN B 1 200 ? 1.177 19.578 -7.66 1 93.25 200 GLN B C 1
ATOM 3369 O O . GLN B 1 200 ? 1.854 20.578 -7.461 1 93.25 200 GLN B O 1
ATOM 3374 N N . ASP B 1 201 ? 0.26 19.125 -6.879 1 91.12 201 ASP B N 1
ATOM 3375 C CA . ASP B 1 201 ? -0.003 19.844 -5.633 1 91.12 201 ASP B CA 1
ATOM 3376 C C . ASP B 1 201 ? 1.234 19.844 -4.738 1 91.12 201 ASP B C 1
ATOM 3378 O O . ASP B 1 201 ? 1.57 20.875 -4.148 1 91.12 201 ASP B O 1
ATOM 3382 N N . MET B 1 202 ? 1.857 18.766 -4.617 1 93.56 202 MET B N 1
ATOM 3383 C CA . MET B 1 202 ? 3.053 18.672 -3.783 1 93.56 202 MET B CA 1
ATOM 3384 C C . MET B 1 202 ? 4.16 19.578 -4.316 1 93.56 202 MET B C 1
ATOM 3386 O O . MET B 1 202 ? 4.879 20.203 -3.539 1 93.56 202 MET B O 1
ATOM 3390 N N . ALA B 1 203 ? 4.27 19.656 -5.625 1 93.44 203 ALA B N 1
ATOM 3391 C CA . ALA B 1 203 ? 5.273 20.531 -6.234 1 93.44 203 ALA B CA 1
ATOM 3392 C C . ALA B 1 203 ? 5.004 21.984 -5.902 1 93.44 203 ALA B C 1
ATOM 3394 O O . ALA B 1 203 ? 5.934 22.75 -5.629 1 93.44 203 ALA B O 1
ATOM 3395 N N . ILE B 1 204 ? 3.777 22.344 -5.941 1 91.12 204 ILE B N 1
ATOM 3396 C CA . ILE B 1 204 ? 3.389 23.719 -5.625 1 91.12 204 ILE B CA 1
ATOM 3397 C C . ILE B 1 204 ? 3.764 24.031 -4.18 1 91.12 204 ILE B C 1
ATOM 3399 O O . ILE B 1 204 ? 4.316 25.109 -3.898 1 91.12 204 ILE B O 1
ATOM 3403 N N . ILE B 1 205 ? 3.488 23.125 -3.287 1 90.88 205 ILE B N 1
ATOM 3404 C CA . ILE B 1 205 ? 3.814 23.297 -1.875 1 90.88 205 ILE B CA 1
ATOM 3405 C C . ILE B 1 205 ? 5.328 23.422 -1.706 1 90.88 205 ILE B C 1
ATOM 3407 O O . ILE B 1 205 ? 5.812 24.281 -0.979 1 90.88 205 ILE B O 1
ATOM 3411 N N . ASP B 1 206 ? 6.051 22.594 -2.357 1 94.19 206 ASP B N 1
ATOM 3412 C CA . ASP B 1 206 ? 7.508 22.578 -2.262 1 94.19 206 ASP B CA 1
ATOM 3413 C C . ASP B 1 206 ? 8.102 23.906 -2.756 1 94.19 206 ASP B C 1
ATOM 3415 O O . ASP B 1 206 ? 9 24.453 -2.123 1 94.19 206 ASP B O 1
ATOM 3419 N N . VAL B 1 207 ? 7.617 24.406 -3.887 1 93.38 207 VAL B N 1
ATOM 3420 C CA . VAL B 1 207 ? 8.094 25.672 -4.43 1 93.38 207 VAL B CA 1
ATOM 3421 C C . VAL B 1 207 ? 7.832 26.797 -3.432 1 93.38 207 VAL B C 1
ATOM 3423 O O . VAL B 1 207 ? 8.711 27.625 -3.168 1 93.38 207 VAL B O 1
ATOM 3426 N N . SER B 1 208 ? 6.652 26.797 -2.912 1 89.94 208 SER B N 1
ATOM 3427 C CA . SER B 1 208 ? 6.27 27.828 -1.952 1 89.94 208 SER B CA 1
ATOM 3428 C C . SER B 1 208 ? 7.168 27.797 -0.72 1 89.94 208 SER B C 1
ATOM 3430 O O . SER B 1 208 ? 7.605 28.828 -0.233 1 89.94 208 SER B O 1
ATOM 3432 N N . GLU B 1 209 ? 7.406 26.641 -0.205 1 90.25 209 GLU B N 1
ATOM 3433 C CA . GLU B 1 209 ? 8.242 26.5 0.986 1 90.25 209 GLU B CA 1
ATOM 3434 C C . GLU B 1 209 ? 9.68 26.922 0.708 1 90.25 209 GLU B C 1
ATOM 3436 O O . GLU B 1 209 ? 10.336 27.516 1.563 1 90.25 209 GLU B O 1
ATOM 3441 N N . ARG B 1 210 ? 10.203 26.594 -0.405 1 92.69 210 ARG B N 1
ATOM 3442 C CA . ARG B 1 210 ? 11.57 26.953 -0.764 1 92.69 210 ARG B CA 1
ATOM 3443 C C . ARG B 1 210 ? 11.719 28.453 -0.952 1 92.69 210 ARG B C 1
ATOM 3445 O O . ARG B 1 210 ? 12.742 29.031 -0.59 1 92.69 210 ARG B O 1
ATOM 3452 N N . GLU B 1 211 ? 10.695 29.047 -1.56 1 90.75 211 GLU B N 1
ATOM 3453 C CA . GLU B 1 211 ? 10.695 30.5 -1.706 1 90.75 211 GLU B CA 1
ATOM 3454 C C . GLU B 1 211 ? 10.68 31.188 -0.345 1 90.75 211 GLU B C 1
ATOM 3456 O O . GLU B 1 211 ? 11.367 32.188 -0.144 1 90.75 211 GLU B O 1
ATOM 3461 N N . GLN B 1 212 ? 9.938 30.688 0.516 1 89.38 212 GLN B N 1
ATOM 3462 C CA . GLN B 1 212 ? 9.859 31.25 1.859 1 89.38 212 GLN B CA 1
ATOM 3463 C C . GLN B 1 212 ? 11.195 31.094 2.59 1 89.38 212 GLN B C 1
ATOM 3465 O O . GLN B 1 212 ? 11.625 32 3.297 1 89.38 212 GLN B O 1
ATOM 3470 N N . LYS B 1 213 ? 11.812 30 2.477 1 89.62 213 LYS B N 1
ATOM 3471 C CA . LYS B 1 213 ? 13.117 29.766 3.098 1 89.62 213 LYS B CA 1
ATOM 3472 C C . LYS B 1 213 ? 14.172 30.719 2.535 1 89.62 213 LYS B C 1
ATOM 3474 O O . LYS B 1 213 ? 15.031 31.203 3.27 1 89.62 213 LYS B O 1
ATOM 3479 N N . ALA B 1 214 ? 14.141 30.938 1.232 1 89.69 214 ALA B N 1
ATOM 3480 C CA . ALA B 1 214 ? 15.078 31.859 0.584 1 89.69 214 ALA B CA 1
ATOM 3481 C C . ALA B 1 214 ? 14.883 33.281 1.075 1 89.69 214 ALA B C 1
ATOM 3483 O O . ALA B 1 214 ? 15.852 34.031 1.291 1 89.69 214 ALA B O 1
ATOM 3484 N N . LYS B 1 215 ? 13.68 33.656 1.272 1 90.38 215 LYS B N 1
ATOM 3485 C CA . LYS B 1 215 ? 13.359 35 1.774 1 90.38 215 LYS B CA 1
ATOM 3486 C C . LYS B 1 215 ? 13.859 35.188 3.203 1 90.38 215 LYS B C 1
ATOM 3488 O O . LYS B 1 215 ? 14.383 36.25 3.553 1 90.38 215 LYS B O 1
ATOM 3493 N N . ASN B 1 216 ? 13.688 34.125 3.998 1 89.5 216 ASN B N 1
ATOM 3494 C CA . ASN B 1 216 ? 14.125 34.188 5.387 1 89.5 216 ASN B CA 1
ATOM 3495 C C . ASN B 1 216 ? 15.648 34.25 5.492 1 89.5 216 ASN B C 1
ATOM 3497 O O . ASN B 1 216 ? 16.188 34.781 6.465 1 89.5 216 ASN B O 1
ATOM 3501 N N . ARG B 1 217 ? 16.469 33.75 4.602 1 87.81 217 ARG B N 1
ATOM 3502 C CA . ARG B 1 217 ? 17.938 33.781 4.602 1 87.81 217 ARG B CA 1
ATOM 3503 C C . ARG B 1 217 ? 18.469 35.156 4.164 1 87.81 217 ARG B C 1
ATOM 3505 O O . ARG B 1 217 ? 19.562 35.562 4.555 1 87.81 217 ARG B O 1
ATOM 3512 N N . GLN B 1 218 ? 17.797 35.844 3.316 1 83.19 218 GLN B N 1
ATOM 3513 C CA . GLN B 1 218 ? 18.219 37.156 2.855 1 83.19 218 GLN B CA 1
ATOM 3514 C C . GLN B 1 218 ? 17.859 38.219 3.881 1 83.19 218 GLN B C 1
ATOM 3516 O O . GLN B 1 218 ? 18.438 39.312 3.869 1 83.19 218 GLN B O 1
ATOM 3521 N N . GLY B 1 219 ? 17.016 37.969 4.793 1 72.81 219 GLY B N 1
ATOM 3522 C CA . GLY B 1 219 ? 16.688 38.938 5.824 1 72.81 219 GLY B CA 1
ATOM 3523 C C . GLY B 1 219 ? 17.375 38.656 7.148 1 72.81 219 GLY B C 1
ATOM 3524 O O . GLY B 1 219 ? 17.859 39.562 7.805 1 72.81 219 GLY B O 1
#

Secondary structure (DSSP, 8-state):
----GGG-HHHHHHHHHHHHHHHHHHHTTT-HHHHHHHHHHHHHHHHHHHHHHHHTT---HHHHHHHHHHHHHHHHHHHHHHHHHSGGGHHHHHHHHHHHHHHHHHHHHHHHHHHHHT-----GGG-HHHHHHHH-HHHHHHHHHHHHHHHHHHHHHHH---SEETTTTEEHHHHHHHHHHHHHHHHHHHHHHHHHHHHHHHHHHHHHHHHHHHHHHH-/----GGG-HHHHHHHHHHHHHHHHHHHTTT-HHHHHHHHHHHHHHHHHHHHHHHHTT---HHHHHHHHHHHHHHHHHHHHHHHHHSGGGHHHHHHHHHHHHHHHHHHHHHHHHHHHS------GGG-HHHHHHHH-HHHHHHHHHHHHHHHHHHHHHHH---SEETTTTEEHHHHHHHHHHHHHHHHHHHHHHHHHHHHHHHHHHHHHHHHHHHHHHH-

Sequence (438 aa):
MAENIFLFVPNMIGYGRIVLALISFYYMRTDYVTATWCYLLSYLLDEFDGIAARTLNQETKFGEMLDMLTDRCATMCLLVTLSVLYPDYMFWFQLIMTIDMAGHWLFFHSSILKGISNHKLVDMSGNPILRIYYTSKPVLDVLVYGNELFYIMLYLLYFSEGPLIPVVSVGIFRLILLISAPVSLAKLAITLLHLVTAAQDMAIIDVSEREQKAKNRQGMAENIFLFVPNMIGYGRIVLALISFYYMRTDYVTATWCYLLSYLLDEFDGIAARTLNQETKFGEMLDMLTDRCATMCLLVTLSVLYPDYMFWFQLIMTIDMAGHWLFFHSSILKGISNHKLVDMSGNPILRIYYTSKPVLDVLVYGNELFYIMLYLLYFSEGPLIPVVSVGIFRLILLISAPVSLAKLAITLLHLVTAAQDMAIIDVSEREQKAKNRQG

InterPro domains:
  IPR000462 CDP-alcohol phosphatidyltransferase [PF01066] (8-100)
  IPR014387 CDP-diacylglycerol-inositol 3-phosphatidyltransferase, eukaryote [PIRSF000848] (3-213)
  IPR043130 CDP-alcohol phosphatidyltransferase, transmembrane domain [G3DSA:1.20.120.1760] (7-206)
  IPR048254 CDP-alcohol phosphatidyltransferase, conserved site [PS00379] (49-71)

Foldseek 3Di:
DPDDLCPQPLNVLLVQLLVLLVQLLVCLVPPVVSNLVSNVVSVVSLVVSVVSCVVVVSDDPVSVVSSVVSLLVSVLSLLVSLCVLVVVCVVVSVVLNCLSVLLVVLLVVLVVVCVVVVPPFDPCVVDVVSVCCPVPPVLVCLLSVLLVLLSSLSSVVSPDLDDADVVVRGRPSVVSNVVSVVSNVVSSVVSVVSNVSSVVSVVVVVVVVVVVVVVVVVD/DPDDLCPQPLNVLLVQLLVLLVQLLVCLVPPVVSNLVSNVVSVVSLVVSVVSCVVVVSDDPVSVVSSVVSLLVSVLSLLVSLCVLVVVCVVVSVVLNCLSVLLVVLLVVLVVVCVVVVPPFDPVVVPVVVVCCPVPPVLVCLLSVLLVLLSSLSSVVSPDLDDADVVVRGRPSVVSNVVSVVSNVVSSVVSVVSNVSSVVSVVVVVVVVVVVVVVVVVD

Solvent-accessible surface area (backbone atoms only — not comparable to full-atom values): 22508 Å² total; per-residue (Å²): 127,84,77,60,63,77,70,34,65,29,39,47,44,48,52,51,27,51,53,28,37,52,54,11,55,65,24,51,86,82,34,56,66,62,13,48,52,29,37,51,50,24,55,56,45,52,60,50,23,53,52,42,13,64,75,66,70,58,73,41,65,49,48,51,49,5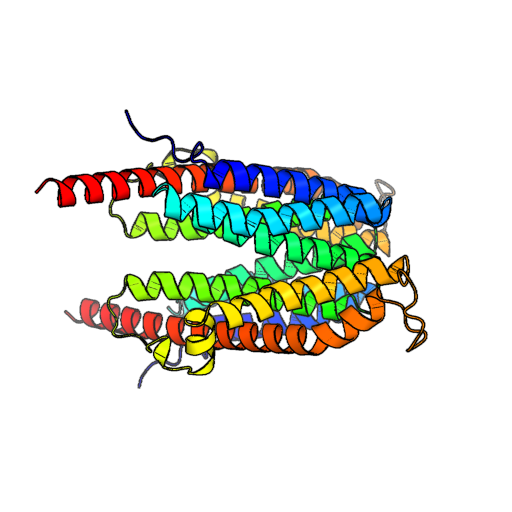4,50,53,44,50,54,53,42,50,54,46,44,52,43,42,50,43,22,47,77,40,57,93,47,29,54,58,44,42,49,51,45,41,46,52,53,47,11,52,52,43,29,54,52,34,52,54,53,46,69,69,66,69,49,91,51,84,49,69,69,69,44,63,67,58,37,47,46,72,69,34,64,68,57,36,45,50,32,55,53,24,30,49,47,23,56,50,24,56,53,45,48,75,79,39,44,62,64,69,36,80,91,74,72,41,26,48,34,54,53,51,25,62,65,16,42,63,36,29,52,49,42,52,52,51,34,52,49,34,34,54,52,21,53,52,51,30,42,52,52,40,49,52,52,52,53,51,53,54,53,62,71,77,105,128,85,77,60,63,79,71,34,66,31,38,47,45,48,52,50,28,52,53,30,38,53,54,12,55,64,24,51,88,81,35,55,64,63,14,47,53,28,37,50,49,25,56,57,45,52,60,49,23,52,50,42,12,64,76,67,70,57,75,43,64,48,49,52,48,53,50,54,45,52,54,53,44,50,53,44,44,52,42,42,50,43,22,48,77,40,57,94,47,29,52,59,44,44,50,53,46,40,46,51,53,47,12,52,52,44,29,54,53,34,54,53,52,45,67,69,65,69,47,88,54,82,52,69,66,73,44,65,64,58,39,48,46,74,69,35,64,70,58,36,46,48,32,56,52,25,31,50,46,23,55,50,25,58,53,45,47,74,79,39,44,61,64,68,38,79,91,74,73,41,26,48,33,55,52,51,25,63,65,15,43,63,34,30,53,48,42,52,54,50,35,51,50,34,34,54,52,20,51,52,50,29,42,52,51,41,48,51,54,51,52,51,53,53,54,62,71,74,102

pLDDT: mean 92.43, std 10.79, range [46.28, 98.94]

Radius of gyration: 22.89 Å; Cα contacts (8 Å, |Δi|>4): 475; chains: 2; bounding box: 64×66×54 Å

Nearest PDB structures (foldseek):
  4mnd-assembly1_A-2  TM=6.515E-01  e=1.376E-02  Archaeoglobus fulgidus
  4q7c-assembly1_B  TM=4.037E-01  e=1.593E-02  Archaeoglobus fulgidus DSM 4304
  4o6m-assembly1_A  TM=4.030E-01  e=1.445E-02  Archaeoglobus fulgidus DSM 4304
  4q7c-assembly1_A  TM=4.041E-01  e=2.033E-02  Archaeoglobus fulgidus DSM 4304
  4mnd-assembly1_A-2  TM=6.520E-01  e=1.835E-02  Archaeoglobus fulgidus